Protein AF-0000000087514714 (afdb_homodimer)

Structure (mmCIF, N/CA/C/O backbone):
data_AF-0000000087514714-model_v1
#
loop_
_entity.id
_entity.type
_entity.pdbx_description
1 polymer 'N-acetylneuraminic acid phosphatase'
#
loop_
_atom_site.group_PDB
_atom_site.id
_atom_site.type_symbol
_atom_site.label_atom_id
_atom_site.label_alt_id
_atom_site.label_comp_id
_atom_site.label_asym_id
_atom_site.label_entity_id
_atom_site.label_seq_id
_atom_site.pdbx_PDB_ins_code
_atom_site.Cartn_x
_atom_site.Cartn_y
_atom_site.Cartn_z
_atom_site.occupancy
_atom_site.B_iso_or_equiv
_atom_site.auth_seq_id
_atom_site.auth_comp_id
_atom_site.auth_asym_id
_atom_site.auth_atom_id
_atom_site.pdbx_PDB_model_num
ATOM 1 N N . MET A 1 1 ? -6.688 43.688 12.469 1 32.09 1 MET A N 1
ATOM 2 C CA . MET A 1 1 ? -6.75 42.625 11.461 1 32.09 1 MET A CA 1
ATOM 3 C C . MET A 1 1 ? -7.102 41.312 12.109 1 32.09 1 MET A C 1
ATOM 5 O O . MET A 1 1 ? -6.465 40.906 13.078 1 32.09 1 MET A O 1
ATOM 9 N N . ASN A 1 2 ? -8.281 40.812 12.289 1 39.97 2 ASN A N 1
ATOM 10 C CA . ASN A 1 2 ? -8.906 39.812 13.125 1 39.97 2 ASN A CA 1
ATOM 11 C C . ASN A 1 2 ? -8.133 38.469 13.07 1 39.97 2 ASN A C 1
ATOM 13 O O . ASN A 1 2 ? -8.094 37.812 12.031 1 39.97 2 ASN A O 1
ATOM 17 N N . SER A 1 3 ? -6.918 38.344 13.555 1 48.31 3 SER A N 1
ATOM 18 C CA . SER A 1 3 ? -5.77 37.438 13.461 1 48.31 3 SER A CA 1
ATOM 19 C C . SER A 1 3 ? -6.199 35.969 13.516 1 48.31 3 SER A C 1
ATOM 21 O O . SER A 1 3 ? -6.488 35.438 14.594 1 48.31 3 SER A O 1
ATOM 23 N N . LYS A 1 4 ? -7.121 35.5 12.68 1 64.31 4 LYS A N 1
ATOM 24 C CA . LYS A 1 4 ? -7.766 34.188 12.695 1 64.31 4 LYS A CA 1
ATOM 25 C C . LYS A 1 4 ? -6.734 33.062 12.703 1 64.31 4 LYS A C 1
ATOM 27 O O . LYS A 1 4 ? -5.629 33.25 12.188 1 64.31 4 LYS A O 1
ATOM 32 N N . GLY A 1 5 ? -6.562 32.312 13.695 1 85.88 5 GLY A N 1
ATOM 33 C CA . GLY A 1 5 ? -5.715 31.172 14.039 1 85.88 5 GLY A CA 1
ATOM 34 C C . GLY A 1 5 ? -5.422 30.266 12.859 1 85.88 5 GLY A C 1
ATOM 35 O O . GLY A 1 5 ? -5.887 30.516 11.75 1 85.88 5 GLY A O 1
ATOM 36 N N . ILE A 1 6 ? -4.367 29.547 12.914 1 96 6 ILE A N 1
ATOM 37 C CA . ILE A 1 6 ? -3.99 28.562 11.914 1 96 6 ILE A CA 1
ATOM 38 C C . ILE A 1 6 ? -5.141 27.578 11.711 1 96 6 ILE A C 1
ATOM 40 O O . ILE A 1 6 ? -5.672 27.016 12.672 1 96 6 ILE A O 1
ATOM 44 N N . LYS A 1 7 ? -5.496 27.5 10.414 1 97.62 7 LYS A N 1
ATOM 45 C CA . LYS A 1 7 ? -6.613 26.609 10.102 1 97.62 7 LYS A CA 1
ATOM 46 C C . LYS A 1 7 ? -6.113 25.234 9.648 1 97.62 7 LYS A C 1
ATOM 48 O O . LYS A 1 7 ? -6.789 24.219 9.844 1 97.62 7 LYS A O 1
ATOM 53 N N . ALA A 1 8 ? -4.934 25.219 8.984 1 98.62 8 ALA A N 1
ATOM 54 C CA . ALA A 1 8 ? -4.473 23.969 8.391 1 98.62 8 ALA A CA 1
ATOM 55 C C . ALA A 1 8 ? -2.959 23.828 8.516 1 98.62 8 ALA A C 1
ATOM 57 O O . ALA A 1 8 ? -2.236 24.828 8.516 1 98.62 8 ALA A O 1
ATOM 58 N N . ILE A 1 9 ? -2.525 22.609 8.617 1 98.88 9 ILE A N 1
ATOM 59 C CA . ILE A 1 9 ? -1.107 22.266 8.688 1 98.88 9 ILE A CA 1
ATOM 60 C C . ILE A 1 9 ? -0.751 21.297 7.566 1 98.88 9 ILE A C 1
ATOM 62 O O . ILE A 1 9 ? -1.353 20.219 7.453 1 98.88 9 ILE A O 1
ATOM 66 N N . LEU A 1 10 ? 0.139 21.688 6.68 1 98.94 10 LEU A N 1
ATOM 67 C CA . LEU A 1 10 ? 0.733 20.797 5.684 1 98.94 10 LEU A CA 1
ATOM 68 C C . LEU A 1 10 ? 1.989 20.125 6.23 1 98.94 10 LEU A C 1
ATOM 70 O O . LEU A 1 10 ? 2.898 20.812 6.719 1 98.94 10 LEU A O 1
ATOM 74 N N . LEU A 1 11 ? 2.041 18.812 6.164 1 98.94 11 LEU A N 1
ATOM 75 C CA . LEU A 1 11 ? 3.141 18.062 6.758 1 98.94 11 LEU A CA 1
ATOM 76 C C . LEU A 1 11 ? 3.834 17.188 5.711 1 98.94 11 LEU A C 1
ATOM 78 O O . LEU A 1 11 ? 3.18 16.422 5.004 1 98.94 11 LEU A O 1
ATOM 82 N N . ASP A 1 12 ? 5.176 17.328 5.645 1 98.81 12 ASP A N 1
ATOM 83 C CA . ASP A 1 12 ? 6.012 16.406 4.887 1 98.81 12 ASP A CA 1
ATOM 84 C C . ASP A 1 12 ? 6.027 15.023 5.531 1 98.81 12 ASP A C 1
ATOM 86 O O . ASP A 1 12 ? 5.652 14.875 6.695 1 98.81 12 ASP A O 1
ATOM 90 N N . LEU A 1 13 ? 6.438 14.016 4.73 1 98.75 13 LEU A N 1
ATOM 91 C CA . LEU A 1 13 ? 6.438 12.656 5.254 1 98.75 13 LEU A CA 1
ATOM 92 C C . LEU A 1 13 ? 7.848 12.211 5.625 1 98.75 13 LEU A C 1
ATOM 94 O O . LEU A 1 13 ? 8.18 12.109 6.809 1 98.75 13 LEU A O 1
ATOM 98 N N . ASP A 1 14 ? 8.727 12.062 4.652 1 98.25 14 ASP A N 1
ATOM 99 C CA . ASP A 1 14 ? 10.039 11.438 4.812 1 98.25 14 ASP A CA 1
ATOM 100 C C . ASP A 1 14 ? 10.961 12.32 5.656 1 98.25 14 ASP A C 1
ATOM 102 O O . ASP A 1 14 ? 11.242 13.461 5.297 1 98.25 14 ASP A O 1
ATOM 106 N N . ASN A 1 15 ? 11.375 11.711 6.781 1 97.56 15 ASN A N 1
ATOM 107 C CA . ASN A 1 15 ? 12.312 12.312 7.719 1 97.56 15 ASN A CA 1
ATOM 108 C C . ASN A 1 15 ? 11.688 13.492 8.461 1 97.56 15 ASN A C 1
ATOM 110 O O . ASN A 1 15 ? 12.383 14.219 9.172 1 97.56 15 ASN A O 1
ATOM 114 N N . THR A 1 16 ? 10.367 13.648 8.25 1 98.38 16 THR A N 1
ATOM 115 C CA . THR A 1 16 ? 9.586 14.578 9.062 1 98.38 16 THR A CA 1
ATOM 116 C C . THR A 1 16 ? 8.68 13.812 10.031 1 98.38 16 THR A C 1
ATOM 118 O O . THR A 1 16 ? 8.875 13.883 11.242 1 98.38 16 THR A O 1
ATOM 121 N N . LEU A 1 17 ? 7.824 12.977 9.523 1 98.56 17 LEU A N 1
ATOM 122 C CA . LEU A 1 17 ? 6.918 12.203 10.359 1 98.56 17 LEU A CA 1
ATOM 123 C C . LEU A 1 17 ? 7.477 10.805 10.609 1 98.56 17 LEU A C 1
ATOM 125 O O . LEU A 1 17 ? 7.094 10.141 11.578 1 98.56 17 LEU A O 1
ATOM 129 N N . ILE A 1 18 ? 8.344 10.344 9.664 1 98.5 18 ILE A N 1
ATOM 130 C CA . ILE A 1 18 ? 8.906 9 9.766 1 98.5 18 ILE A CA 1
ATOM 131 C C . ILE A 1 18 ? 10.406 9.047 9.516 1 98.5 18 ILE A C 1
ATOM 133 O O . ILE A 1 18 ? 10.898 9.953 8.828 1 98.5 18 ILE A O 1
ATOM 137 N N . ASP A 1 19 ? 11.172 8.062 10.055 1 97.56 19 ASP A N 1
ATOM 138 C CA . ASP A 1 19 ? 12.617 7.977 9.883 1 97.56 19 ASP A CA 1
ATOM 139 C C . ASP A 1 19 ? 12.977 7.188 8.625 1 97.56 19 ASP A C 1
ATOM 141 O O . ASP A 1 19 ? 13.438 6.047 8.711 1 97.56 19 ASP A O 1
ATOM 145 N N . THR A 1 20 ? 12.867 7.828 7.504 1 97.69 20 THR A N 1
ATOM 146 C CA . THR A 1 20 ? 13.102 7.184 6.219 1 97.69 20 THR A CA 1
ATOM 147 C C . THR A 1 20 ? 14.578 6.84 6.047 1 97.69 20 THR A C 1
ATOM 149 O O . THR A 1 20 ? 14.914 5.754 5.57 1 97.69 20 THR A O 1
ATOM 152 N N . ALA A 1 21 ? 15.445 7.73 6.418 1 96.25 21 ALA A N 1
ATOM 153 C CA . ALA A 1 21 ? 16.875 7.496 6.309 1 96.25 21 ALA A CA 1
ATOM 154 C C . ALA A 1 21 ? 17.312 6.293 7.148 1 96.25 21 ALA A C 1
ATOM 156 O O . ALA A 1 21 ? 18.094 5.461 6.691 1 96.25 21 ALA A O 1
ATOM 157 N N . GLY A 1 22 ? 16.844 6.23 8.391 1 97.62 22 GLY A N 1
ATOM 158 C CA . GLY A 1 22 ? 17.156 5.09 9.234 1 97.62 22 GLY A CA 1
ATOM 159 C C . GLY A 1 22 ? 16.688 3.77 8.648 1 97.62 22 GLY A C 1
ATOM 160 O O . GLY A 1 22 ? 17.422 2.783 8.664 1 97.62 22 GLY A O 1
ATOM 161 N N . ALA A 1 23 ? 15.492 3.689 8.133 1 98.25 23 ALA A N 1
ATOM 162 C CA . ALA A 1 23 ? 14.961 2.488 7.492 1 98.25 23 ALA A CA 1
ATOM 163 C C . ALA A 1 23 ? 15.82 2.082 6.297 1 98.25 23 ALA A C 1
ATOM 165 O O . ALA A 1 23 ? 16.094 0.897 6.09 1 98.25 23 ALA A O 1
ATOM 166 N N . GLY A 1 24 ? 16.25 3.074 5.496 1 97.81 24 GLY A N 1
ATOM 167 C CA . GLY A 1 24 ? 17.156 2.809 4.379 1 97.81 24 GLY A CA 1
ATOM 168 C C . GLY A 1 24 ? 18.453 2.17 4.805 1 97.81 24 GLY A C 1
ATOM 169 O O . GLY A 1 24 ? 18.953 1.245 4.148 1 97.81 24 GLY A O 1
ATOM 170 N N . GLY A 1 25 ? 19.016 2.645 5.902 1 97.81 25 GLY A N 1
ATOM 171 C CA . GLY A 1 25 ? 20.25 2.074 6.426 1 97.81 25 GLY A CA 1
ATOM 172 C C . GLY A 1 25 ? 20.109 0.617 6.82 1 97.81 25 GLY A C 1
ATOM 173 O O . GLY A 1 25 ? 20.953 -0.214 6.461 1 97.81 25 GLY A O 1
ATOM 174 N N . VAL A 1 26 ? 19.062 0.304 7.504 1 98.5 26 VAL A N 1
ATOM 175 C CA . VAL A 1 26 ? 18.812 -1.065 7.938 1 98.5 26 VAL A CA 1
ATOM 176 C C . VAL A 1 26 ? 18.641 -1.969 6.719 1 98.5 26 VAL A C 1
ATOM 178 O O . VAL A 1 26 ? 19.156 -3.082 6.68 1 98.5 26 VAL A O 1
ATOM 181 N N . ALA A 1 27 ? 17.891 -1.532 5.73 1 98.62 27 ALA A N 1
ATOM 182 C CA . ALA A 1 27 ? 17.641 -2.309 4.52 1 98.62 27 ALA A CA 1
ATOM 183 C C . ALA A 1 27 ? 18.938 -2.609 3.781 1 98.62 27 ALA A C 1
ATOM 185 O O . ALA A 1 27 ? 19.172 -3.74 3.34 1 98.62 27 ALA A O 1
ATOM 186 N N . ILE A 1 28 ? 19.797 -1.638 3.641 1 98.62 28 ILE A N 1
ATOM 187 C CA . ILE A 1 28 ? 21.062 -1.815 2.955 1 98.62 28 ILE A CA 1
ATOM 188 C C . ILE A 1 28 ? 21.922 -2.838 3.705 1 98.62 28 ILE A C 1
ATOM 190 O O . ILE A 1 28 ? 22.594 -3.664 3.088 1 98.62 28 ILE A O 1
ATOM 194 N N . GLN A 1 29 ? 21.906 -2.787 5.004 1 98.19 29 GLN A N 1
ATOM 195 C CA . GLN A 1 29 ? 22.656 -3.756 5.801 1 98.19 29 GLN A CA 1
ATOM 196 C C . GLN A 1 29 ? 22.172 -5.18 5.523 1 98.19 29 GLN A C 1
ATOM 198 O O . GLN A 1 29 ? 23 -6.094 5.379 1 98.19 29 GLN A O 1
ATOM 203 N N . LYS A 1 30 ? 20.859 -5.402 5.422 1 98.06 30 LYS A N 1
ATOM 204 C CA . LYS A 1 30 ? 20.328 -6.73 5.137 1 98.06 30 LYS A CA 1
ATOM 205 C C . LYS A 1 30 ? 20.734 -7.203 3.742 1 98.06 30 LYS A C 1
ATOM 207 O O . LYS A 1 30 ? 21.094 -8.367 3.553 1 98.06 30 LYS A O 1
ATOM 212 N N . VAL A 1 31 ? 20.703 -6.328 2.781 1 98.06 31 VAL A N 1
ATOM 213 C CA . VAL A 1 31 ? 21.094 -6.684 1.419 1 98.06 31 VAL A CA 1
ATOM 214 C C . VAL A 1 31 ? 22.578 -7.016 1.372 1 98.06 31 VAL A C 1
ATOM 216 O O . VAL A 1 31 ? 23 -7.93 0.658 1 98.06 31 VAL A O 1
ATOM 219 N N . THR A 1 32 ? 23.375 -6.219 2.109 1 97.81 32 THR A N 1
ATOM 220 C CA . THR A 1 32 ? 24.797 -6.488 2.191 1 97.81 32 THR A CA 1
ATOM 221 C C . THR A 1 32 ? 25.062 -7.922 2.648 1 97.81 32 THR A C 1
ATOM 223 O O . THR A 1 32 ? 25.906 -8.617 2.086 1 97.81 32 THR A O 1
ATOM 226 N N . GLU A 1 33 ? 24.344 -8.398 3.615 1 97.38 33 GLU A N 1
ATOM 227 C CA . GLU A 1 33 ? 24.5 -9.766 4.117 1 97.38 33 GLU A CA 1
ATOM 228 C C . GLU A 1 33 ? 24.109 -10.789 3.057 1 97.38 33 GLU A C 1
ATOM 230 O O . GLU A 1 33 ? 24.781 -11.812 2.896 1 97.38 33 GLU A O 1
ATOM 235 N N . LEU A 1 34 ? 23.031 -10.539 2.357 1 95.44 34 LEU A N 1
ATOM 236 C CA . LEU A 1 34 ? 22.609 -11.414 1.267 1 95.44 34 LEU A CA 1
ATOM 237 C C . LEU A 1 34 ? 23.688 -11.508 0.201 1 95.44 34 LEU A C 1
ATOM 239 O O . LEU A 1 34 ? 24.016 -12.609 -0.26 1 95.44 34 LEU A O 1
ATOM 243 N N . LEU A 1 35 ? 24.281 -10.391 -0.173 1 95.62 35 LEU A N 1
ATOM 244 C CA . LEU A 1 35 ? 25.312 -10.344 -1.2 1 95.62 35 LEU A CA 1
ATOM 245 C C . LEU A 1 35 ? 26.562 -11.078 -0.74 1 95.62 35 LEU A C 1
ATOM 247 O O . LEU A 1 35 ? 27.203 -11.766 -1.53 1 95.62 35 LEU A O 1
ATOM 251 N N . LYS A 1 36 ? 26.922 -10.953 0.524 1 95.19 36 LYS A N 1
ATOM 252 C CA . LYS A 1 36 ? 28.078 -11.656 1.073 1 95.19 36 LYS A CA 1
ATOM 253 C C . LYS A 1 36 ? 27.906 -13.172 0.958 1 95.19 36 LYS A C 1
ATOM 255 O O . LYS A 1 36 ? 28.859 -13.875 0.586 1 95.19 36 LYS A O 1
ATOM 260 N N . THR A 1 37 ? 26.75 -13.594 1.228 1 92.62 37 THR A N 1
ATOM 261 C CA . THR A 1 37 ? 26.469 -15.023 1.201 1 92.62 37 THR A CA 1
ATOM 262 C C . THR A 1 37 ? 26.469 -15.547 -0.231 1 92.62 37 THR A C 1
ATOM 264 O O . THR A 1 37 ? 26.859 -16.688 -0.479 1 92.62 37 THR A O 1
ATOM 267 N N . THR A 1 38 ? 26.094 -14.727 -1.197 1 89.75 38 THR A N 1
ATOM 268 C CA . THR A 1 38 ? 25.891 -15.172 -2.57 1 89.75 38 THR A CA 1
ATOM 269 C C . THR A 1 38 ? 27.156 -14.977 -3.4 1 89.75 38 THR A C 1
ATOM 271 O O . THR A 1 38 ? 27.5 -15.82 -4.223 1 89.75 38 THR A O 1
ATOM 274 N N . LEU A 1 39 ? 27.875 -13.875 -3.17 1 89 39 LEU A N 1
ATOM 275 C CA . LEU A 1 39 ? 28.984 -13.5 -4.051 1 89 39 LEU A CA 1
ATOM 276 C C . LEU A 1 39 ? 30.312 -13.539 -3.303 1 89 39 LEU A C 1
ATOM 278 O O . LEU A 1 39 ? 31.375 -13.445 -3.918 1 89 39 LEU A O 1
ATOM 282 N N . GLY A 1 40 ? 30.281 -13.695 -2.043 1 86.31 40 GLY A N 1
ATOM 283 C CA . GLY A 1 40 ? 31.484 -13.547 -1.243 1 86.31 40 GLY A CA 1
ATOM 284 C C . GLY A 1 40 ? 31.641 -12.156 -0.653 1 86.31 40 GLY A C 1
ATOM 285 O O . GLY A 1 40 ? 30.875 -11.25 -0.989 1 86.31 40 GLY A O 1
ATOM 286 N N . HIS A 1 41 ? 32.594 -11.984 0.202 1 82.62 41 HIS A N 1
ATOM 287 C CA . HIS A 1 41 ? 32.719 -10.797 1.046 1 82.62 41 HIS A CA 1
ATOM 288 C C . HIS A 1 41 ? 33.281 -9.625 0.262 1 82.62 41 HIS A C 1
ATOM 290 O O . HIS A 1 41 ? 33.031 -8.461 0.605 1 82.62 41 HIS A O 1
ATOM 296 N N . GLU A 1 42 ? 33.844 -10.023 -0.768 1 84.12 42 GLU A N 1
ATOM 297 C CA . GLU A 1 42 ? 34.5 -8.945 -1.494 1 84.12 42 GLU A CA 1
ATOM 298 C C . GLU A 1 42 ? 33.5 -8.141 -2.322 1 84.12 42 GLU A C 1
ATOM 300 O O . GLU A 1 42 ? 32.469 -8.68 -2.771 1 84.12 42 GLU A O 1
ATOM 305 N N . HIS A 1 43 ? 33.469 -6.816 -2.404 1 85.88 43 HIS A N 1
ATOM 306 C CA . HIS A 1 43 ? 32.875 -5.914 -3.371 1 85.88 43 HIS A CA 1
ATOM 307 C C . HIS A 1 43 ? 31.438 -5.555 -2.963 1 85.88 43 HIS A C 1
ATOM 309 O O . HIS A 1 43 ? 30.766 -4.789 -3.656 1 85.88 43 HIS A O 1
ATOM 315 N N . THR A 1 44 ? 30.922 -6.09 -1.827 1 93.56 44 THR A N 1
ATOM 316 C CA . THR A 1 44 ? 29.516 -5.891 -1.453 1 93.56 44 THR A CA 1
ATOM 317 C C . THR A 1 44 ? 29.25 -4.422 -1.141 1 93.56 44 THR A C 1
ATOM 319 O O . THR A 1 44 ? 28.203 -3.881 -1.522 1 93.56 44 THR A O 1
ATOM 322 N N . ILE A 1 45 ? 30.203 -3.736 -0.507 1 94.25 45 ILE A N 1
ATOM 323 C CA . ILE A 1 45 ? 30.062 -2.328 -0.163 1 94.25 45 ILE A CA 1
ATOM 324 C C . ILE A 1 45 ? 29.984 -1.49 -1.438 1 94.25 45 ILE A C 1
ATOM 326 O O . ILE A 1 45 ? 29.156 -0.587 -1.548 1 94.25 45 ILE A O 1
ATOM 330 N N . ASP A 1 46 ? 30.797 -1.871 -2.361 1 95.81 46 ASP A N 1
ATOM 331 C CA . ASP A 1 46 ? 30.828 -1.147 -3.629 1 95.81 46 ASP A CA 1
ATOM 332 C C . ASP A 1 46 ? 29.5 -1.291 -4.371 1 95.81 46 ASP A C 1
ATOM 334 O O . ASP A 1 46 ? 29 -0.325 -4.953 1 95.81 46 ASP A O 1
ATOM 338 N N . ILE A 1 47 ? 28.984 -2.457 -4.398 1 96.5 47 ILE A N 1
ATOM 339 C CA . ILE A 1 47 ? 27.703 -2.709 -5.07 1 96.5 47 ILE A CA 1
ATOM 340 C C . ILE A 1 47 ? 26.609 -1.86 -4.43 1 96.5 47 ILE A C 1
ATOM 342 O O . ILE A 1 47 ? 25.859 -1.182 -5.133 1 96.5 47 ILE A O 1
ATOM 346 N N . CYS A 1 48 ? 26.531 -1.827 -3.096 1 98 48 CYS A N 1
ATOM 347 C CA . CYS A 1 48 ? 25.516 -1.078 -2.381 1 98 48 CYS A CA 1
ATOM 348 C C . CYS A 1 48 ? 25.672 0.421 -2.602 1 98 48 CYS A C 1
ATOM 350 O O . CYS A 1 48 ? 24.688 1.142 -2.768 1 98 48 CYS A O 1
ATOM 352 N N . ASP A 1 49 ? 26.922 0.901 -2.621 1 97.38 49 ASP A N 1
ATOM 353 C CA . ASP A 1 49 ? 27.188 2.318 -2.854 1 97.38 49 ASP A CA 1
ATOM 354 C C . ASP A 1 49 ? 26.734 2.74 -4.246 1 97.38 49 ASP A C 1
ATOM 356 O O . ASP A 1 49 ? 26.188 3.836 -4.426 1 97.38 49 ASP A O 1
ATOM 360 N N . ARG A 1 50 ? 26.953 1.9 -5.195 1 97.38 50 ARG A N 1
ATOM 361 C CA . ARG A 1 50 ? 26.531 2.201 -6.559 1 97.38 50 ARG A CA 1
ATOM 362 C C . ARG A 1 50 ? 25.016 2.234 -6.672 1 97.38 50 ARG A C 1
ATOM 364 O O . ARG A 1 50 ? 24.453 3.094 -7.355 1 97.38 50 ARG A O 1
ATOM 371 N N . PHE A 1 51 ? 24.375 1.304 -6 1 98.5 51 PHE A N 1
ATOM 372 C CA . PHE A 1 51 ? 22.922 1.329 -5.984 1 98.5 51 PHE A CA 1
ATOM 373 C C . PHE A 1 51 ? 22.406 2.641 -5.398 1 98.5 51 PHE A C 1
ATOM 375 O O . PHE A 1 51 ? 21.516 3.275 -5.969 1 98.5 51 PHE A O 1
ATOM 382 N N . LYS A 1 52 ? 22.922 3.072 -4.234 1 98 52 LYS A N 1
ATOM 383 C CA . LYS A 1 52 ? 22.5 4.316 -3.59 1 98 52 LYS A CA 1
ATOM 384 C C . LYS A 1 52 ? 22.688 5.508 -4.523 1 98 52 LYS A C 1
ATOM 386 O O . LYS A 1 52 ? 21.844 6.402 -4.566 1 98 52 LYS A O 1
ATOM 391 N N . HIS A 1 53 ? 23.781 5.473 -5.215 1 97.56 53 HIS A N 1
ATOM 392 C CA . HIS A 1 53 ? 24.078 6.551 -6.156 1 97.56 53 HIS A CA 1
ATOM 393 C C . HIS A 1 53 ? 23.031 6.602 -7.27 1 97.56 53 HIS A C 1
ATOM 395 O O . HIS A 1 53 ? 22.547 7.68 -7.633 1 97.56 53 HIS A O 1
ATOM 401 N N . LYS A 1 54 ? 22.703 5.473 -7.801 1 97.94 54 LYS A N 1
ATOM 402 C CA . LYS A 1 54 ? 21.703 5.395 -8.867 1 97.94 54 LYS A CA 1
ATOM 403 C C . LYS A 1 54 ? 20.328 5.805 -8.367 1 97.94 54 LYS A C 1
ATOM 405 O O . LYS A 1 54 ? 19.562 6.469 -9.078 1 97.94 54 LYS A O 1
ATOM 410 N N . LEU A 1 55 ? 20.031 5.418 -7.121 1 97.69 55 LEU A N 1
ATOM 411 C CA . LEU A 1 55 ? 18.766 5.793 -6.504 1 97.69 55 LEU A CA 1
ATOM 412 C C . LEU A 1 55 ? 18.672 7.305 -6.34 1 97.69 55 LEU A C 1
ATOM 414 O O . LEU A 1 55 ? 17.625 7.898 -6.621 1 97.69 55 LEU A O 1
ATOM 418 N N . LEU A 1 56 ? 19.703 7.926 -5.926 1 95.25 56 LEU A N 1
ATOM 419 C CA . LEU A 1 56 ? 19.75 9.367 -5.695 1 95.25 56 LEU A CA 1
ATOM 420 C C . LEU A 1 56 ? 19.547 10.133 -7 1 95.25 56 LEU A C 1
ATOM 422 O O . LEU A 1 56 ? 18.938 11.211 -7.004 1 95.25 56 LEU A O 1
ATOM 426 N N . HIS A 1 57 ? 19.984 9.57 -8.133 1 95.88 57 HIS A N 1
ATOM 427 C CA . HIS A 1 57 ? 19.922 10.266 -9.414 1 95.88 57 HIS A CA 1
ATOM 428 C C . HIS A 1 57 ? 18.844 9.664 -10.312 1 95.88 57 HIS A C 1
ATOM 430 O O . HIS A 1 57 ? 18.859 9.875 -11.531 1 95.88 57 HIS A O 1
ATOM 436 N N . GLU A 1 58 ? 18.031 8.977 -9.688 1 96.31 58 GLU A N 1
ATOM 437 C CA . GLU A 1 58 ? 16.984 8.258 -10.414 1 96.31 58 GLU A CA 1
ATOM 438 C C . GLU A 1 58 ? 16.062 9.227 -11.133 1 96.31 58 GLU A C 1
ATOM 440 O O . GLU A 1 58 ? 15.664 10.258 -10.57 1 96.31 58 GLU A O 1
ATOM 445 N N . THR A 1 59 ? 15.727 8.93 -12.438 1 91.25 59 THR A N 1
ATOM 446 C CA . THR A 1 59 ? 14.656 9.562 -13.203 1 91.25 59 THR A CA 1
ATOM 447 C C . THR A 1 59 ? 13.617 8.531 -13.633 1 91.25 59 THR A C 1
ATOM 449 O O . THR A 1 59 ? 13.969 7.449 -14.102 1 91.25 59 THR A O 1
ATOM 452 N N . PHE A 1 60 ? 12.406 8.844 -13.406 1 93.69 60 PHE A N 1
ATOM 453 C CA . PHE A 1 60 ? 11.336 7.898 -13.711 1 93.69 60 PHE A CA 1
ATOM 454 C C . PHE A 1 60 ? 10.234 8.578 -14.508 1 93.69 60 PHE A C 1
ATOM 456 O O . PHE A 1 60 ? 9.758 9.656 -14.133 1 93.69 60 PHE A O 1
ATOM 463 N N . ASP A 1 61 ? 9.922 7.926 -15.633 1 90.12 61 ASP A N 1
ATOM 464 C CA . ASP A 1 61 ? 8.781 8.32 -16.453 1 90.12 61 ASP A CA 1
ATOM 465 C C . ASP A 1 61 ? 7.68 7.262 -16.422 1 90.12 61 ASP A C 1
ATOM 467 O O . ASP A 1 61 ? 7.809 6.195 -17.016 1 90.12 61 ASP A O 1
ATOM 471 N N . PRO A 1 62 ? 6.602 7.617 -15.797 1 86.31 62 PRO A N 1
ATOM 472 C CA . PRO A 1 62 ? 5.523 6.637 -15.672 1 86.31 62 PRO A CA 1
ATOM 473 C C . PRO A 1 62 ? 4.961 6.211 -17.031 1 86.31 62 PRO A C 1
ATOM 475 O O . PRO A 1 62 ? 4.355 5.141 -17.141 1 86.31 62 PRO A O 1
ATOM 478 N N . ALA A 1 63 ? 5.156 6.961 -18.047 1 84.56 63 ALA A N 1
ATOM 479 C CA . ALA A 1 63 ? 4.652 6.656 -19.375 1 84.56 63 ALA A CA 1
ATOM 480 C C . ALA A 1 63 ? 5.652 5.809 -20.156 1 84.56 63 ALA A C 1
ATOM 482 O O . ALA A 1 63 ? 5.371 5.387 -21.281 1 84.56 63 ALA A O 1
ATOM 483 N N . GLY A 1 64 ? 6.762 5.52 -19.562 1 86.19 64 GLY A N 1
ATOM 484 C CA . GLY A 1 64 ? 7.844 4.848 -20.266 1 86.19 64 GLY A CA 1
ATOM 485 C C . GLY A 1 64 ? 7.668 3.344 -20.344 1 86.19 64 GLY A C 1
ATOM 486 O O . GLY A 1 64 ? 8.547 2.631 -20.828 1 86.19 64 GLY A O 1
ATOM 487 N N . GLY A 1 65 ? 6.594 2.768 -19.812 1 83.62 65 GLY A N 1
ATOM 488 C CA . GLY A 1 65 ? 6.266 1.359 -19.969 1 83.62 65 GLY A CA 1
ATOM 489 C C . GLY A 1 65 ? 6.863 0.482 -18.875 1 83.62 65 GLY A C 1
ATOM 490 O O . GLY A 1 65 ? 6.594 -0.719 -18.828 1 83.62 65 GLY A O 1
ATOM 491 N N . ARG A 1 66 ? 7.754 1.005 -18.078 1 87.56 66 ARG A N 1
ATOM 492 C CA . ARG A 1 66 ? 8.328 0.26 -16.969 1 87.56 66 ARG A CA 1
ATOM 493 C C . ARG A 1 66 ? 7.777 0.752 -15.633 1 87.56 66 ARG A C 1
ATOM 495 O O . ARG A 1 66 ? 7.488 1.94 -15.477 1 87.56 66 ARG A O 1
ATOM 502 N N . THR A 1 67 ? 7.66 -0.175 -14.664 1 88.62 67 THR A N 1
ATOM 503 C CA . THR A 1 67 ? 7.27 0.203 -13.312 1 88.62 67 THR A CA 1
ATOM 504 C C . THR A 1 67 ? 8.484 0.668 -12.516 1 88.62 67 THR A C 1
ATOM 506 O O . THR A 1 67 ? 9.625 0.389 -12.883 1 88.62 67 THR A O 1
ATOM 509 N N . ILE A 1 68 ? 8.258 1.365 -11.477 1 94.94 68 ILE A N 1
ATOM 510 C CA . ILE A 1 68 ? 9.336 1.834 -10.617 1 94.94 68 ILE A CA 1
ATOM 511 C C . ILE A 1 68 ? 10.078 0.639 -10.023 1 94.94 68 ILE A C 1
ATOM 513 O O . ILE A 1 68 ? 11.297 0.69 -9.82 1 94.94 68 ILE A O 1
ATOM 517 N N . ASP A 1 69 ? 9.375 -0.448 -9.758 1 93.94 69 ASP A N 1
ATOM 518 C CA . ASP A 1 69 ? 10.023 -1.667 -9.297 1 93.94 69 ASP A CA 1
ATOM 519 C C . ASP A 1 69 ? 11.047 -2.166 -10.312 1 93.94 69 ASP A C 1
ATOM 521 O O . ASP A 1 69 ? 12.172 -2.506 -9.961 1 93.94 69 ASP A O 1
ATOM 525 N N . GLU A 1 70 ? 10.617 -2.191 -11.531 1 92.56 70 GLU A N 1
ATOM 526 C CA . GLU A 1 70 ? 11.508 -2.652 -12.594 1 92.56 70 GLU A CA 1
ATOM 527 C C . GLU A 1 70 ? 12.727 -1.741 -12.734 1 92.56 70 GLU A C 1
ATOM 529 O O . GLU A 1 70 ? 13.844 -2.217 -12.953 1 92.56 70 GLU A O 1
ATOM 534 N N . VAL A 1 71 ? 12.469 -0.46 -12.625 1 96.62 71 VAL A N 1
ATOM 535 C CA . VAL A 1 71 ? 13.555 0.514 -12.711 1 96.62 71 VAL A CA 1
ATOM 536 C C . VAL A 1 71 ? 14.555 0.267 -11.586 1 96.62 71 VAL A C 1
ATOM 538 O O . VAL A 1 71 ? 15.766 0.224 -11.82 1 96.62 71 VAL A O 1
ATOM 541 N N . ARG A 1 72 ? 14.102 -0.005 -10.445 1 97.56 72 ARG A N 1
ATOM 542 C CA . ARG A 1 72 ? 14.992 -0.12 -9.297 1 97.56 72 ARG A CA 1
ATOM 543 C C . ARG A 1 72 ? 15.633 -1.501 -9.234 1 97.56 72 ARG A C 1
ATOM 545 O O . ARG A 1 72 ? 16.75 -1.648 -8.734 1 97.56 72 ARG A O 1
ATOM 552 N N . ILE A 1 73 ? 14.977 -2.52 -9.734 1 95.94 73 ILE A N 1
ATOM 553 C CA . ILE A 1 73 ? 15.641 -3.801 -9.961 1 95.94 73 ILE A CA 1
ATOM 554 C C . ILE A 1 73 ? 16.828 -3.613 -10.914 1 95.94 73 ILE A C 1
ATOM 556 O O . ILE A 1 73 ? 17.906 -4.152 -10.68 1 95.94 73 ILE A O 1
ATOM 560 N N . SER A 1 74 ? 16.625 -2.828 -11.922 1 96.5 74 SER A N 1
ATOM 561 C CA . SER A 1 74 ? 17.688 -2.553 -12.875 1 96.5 74 SER A CA 1
ATOM 562 C C . SER A 1 74 ? 18.844 -1.822 -12.211 1 96.5 74 SER A C 1
ATOM 564 O O . SER A 1 74 ? 20.016 -2.029 -12.57 1 96.5 74 SER A O 1
ATOM 566 N N . HIS A 1 75 ? 18.531 -0.892 -11.273 1 98.06 75 HIS A N 1
ATOM 567 C CA . HIS A 1 75 ? 19.594 -0.239 -10.516 1 98.06 75 HIS A CA 1
ATOM 568 C C . HIS A 1 75 ? 20.484 -1.263 -9.828 1 98.06 75 HIS A C 1
ATOM 570 O O . HIS A 1 75 ? 21.719 -1.139 -9.852 1 98.06 75 HIS A O 1
ATOM 576 N N . TRP A 1 76 ? 19.906 -2.297 -9.242 1 97.19 76 TRP A N 1
ATOM 577 C CA . TRP A 1 76 ? 20.672 -3.354 -8.586 1 97.19 76 TRP A CA 1
ATOM 578 C C . TRP A 1 76 ? 21.438 -4.18 -9.609 1 97.19 76 TRP A C 1
ATOM 580 O O . TRP A 1 76 ? 22.625 -4.484 -9.406 1 97.19 76 TRP A O 1
ATOM 590 N N . GLU A 1 77 ? 20.766 -4.551 -10.664 1 96.19 77 GLU A N 1
ATOM 591 C CA . GLU A 1 77 ? 21.406 -5.34 -11.719 1 96.19 77 GLU A CA 1
ATOM 592 C C . GLU A 1 77 ? 22.656 -4.648 -12.25 1 96.19 77 GLU A C 1
ATOM 594 O O . GLU A 1 77 ? 23.719 -5.266 -12.352 1 96.19 77 GLU A O 1
ATOM 599 N N . GLU A 1 78 ? 22.531 -3.412 -12.602 1 96.31 78 GLU A N 1
ATOM 600 C CA . GLU A 1 78 ? 23.641 -2.639 -13.141 1 96.31 78 GLU A CA 1
ATOM 601 C C . GLU A 1 78 ? 24.766 -2.498 -12.109 1 96.31 78 GLU A C 1
ATOM 603 O O . GLU A 1 78 ? 25.953 -2.584 -12.453 1 96.31 78 GLU A O 1
ATOM 608 N N . SER A 1 79 ? 24.406 -2.27 -10.883 1 96.75 79 SER A N 1
ATOM 609 C CA . SER A 1 79 ? 25.406 -2.135 -9.82 1 96.75 79 SER A CA 1
ATOM 610 C C . SER A 1 79 ? 26.203 -3.416 -9.648 1 96.75 79 SER A C 1
ATOM 612 O O . SER A 1 79 ? 27.438 -3.369 -9.516 1 96.75 79 SER A O 1
ATOM 614 N N . ILE A 1 80 ? 25.578 -4.574 -9.711 1 95.38 80 ILE A N 1
ATOM 615 C CA . ILE A 1 80 ? 26.234 -5.875 -9.578 1 95.38 80 ILE A CA 1
ATOM 616 C C . ILE A 1 80 ? 27.141 -6.117 -10.789 1 95.38 80 ILE A C 1
ATOM 618 O O . ILE A 1 80 ? 28.297 -6.488 -10.633 1 95.38 80 ILE A O 1
ATOM 622 N N . GLN A 1 81 ? 26.625 -5.844 -11.938 1 93.81 81 GLN A N 1
ATOM 623 C CA . GLN A 1 81 ? 27.375 -6.082 -13.172 1 93.81 81 GLN A CA 1
ATOM 624 C C . GLN A 1 81 ? 28.625 -5.215 -13.227 1 93.81 81 GLN A C 1
ATOM 626 O O . GLN A 1 81 ? 29.688 -5.68 -13.641 1 93.81 81 GLN A O 1
ATOM 631 N N . GLU A 1 82 ? 28.484 -3.986 -12.883 1 94.25 82 GLU A N 1
ATOM 632 C CA . GLU A 1 82 ? 29.609 -3.045 -12.938 1 94.25 82 GLU A CA 1
ATOM 633 C C . GLU A 1 82 ? 30.734 -3.473 -12.008 1 94.25 82 GLU A C 1
ATOM 635 O O . GLU A 1 82 ? 31.906 -3.246 -12.305 1 94.25 82 GLU A O 1
ATOM 640 N N . VAL A 1 83 ? 30.406 -4.066 -10.883 1 93.06 83 VAL A N 1
ATOM 641 C CA . VAL A 1 83 ? 31.422 -4.438 -9.898 1 93.06 83 VAL A CA 1
ATOM 642 C C . VAL A 1 83 ? 31.984 -5.816 -10.234 1 93.06 83 VAL A C 1
ATOM 644 O O . VAL A 1 83 ? 33.188 -6.047 -10.109 1 93.06 83 VAL A O 1
ATOM 647 N N . MET A 1 84 ? 31.141 -6.738 -10.75 1 88.75 84 MET A N 1
ATOM 648 C CA . MET A 1 84 ? 31.562 -8.117 -10.984 1 88.75 84 MET A CA 1
ATOM 649 C C . MET A 1 84 ? 32.156 -8.289 -12.375 1 88.75 84 MET A C 1
ATOM 651 O O . MET A 1 84 ? 32.656 -9.359 -12.719 1 88.75 84 MET A O 1
ATOM 655 N N . GLY A 1 85 ? 32.344 -7.387 -13.148 1 80.06 85 GLY A N 1
ATOM 656 C CA . GLY A 1 85 ? 33.062 -7.426 -14.422 1 80.06 85 GLY A CA 1
ATOM 657 C C . GLY A 1 85 ? 32.188 -7.969 -15.555 1 80.06 85 GLY A C 1
ATOM 658 O O . GLY A 1 85 ? 32.719 -8.609 -16.469 1 80.06 85 GLY A O 1
ATOM 659 N N . GLY A 1 86 ? 30.953 -7.711 -15.547 1 68 86 GLY A N 1
ATOM 660 C CA . GLY A 1 86 ? 30.078 -7.984 -16.688 1 68 86 GLY A CA 1
ATOM 661 C C . GLY A 1 86 ? 29.625 -9.43 -16.75 1 68 86 GLY A C 1
ATOM 662 O O . GLY A 1 86 ? 28.812 -9.789 -17.609 1 68 86 GLY A O 1
ATOM 663 N N . SER A 1 87 ? 30.203 -10.305 -15.984 1 62.72 87 SER A N 1
ATOM 664 C CA . SER A 1 87 ? 29.688 -11.672 -16.062 1 62.72 87 SER A CA 1
ATOM 665 C C . SER A 1 87 ? 28.297 -11.781 -15.445 1 62.72 87 SER A C 1
ATOM 667 O O . SER A 1 87 ? 28.062 -11.266 -14.352 1 62.72 87 SER A O 1
ATOM 669 N N . PRO A 1 88 ? 27.406 -12.195 -16.359 1 59.28 88 PRO A N 1
ATOM 670 C CA . PRO A 1 88 ? 26.078 -12.375 -15.766 1 59.28 88 PRO A CA 1
ATOM 671 C C . PRO A 1 88 ? 26.109 -13.211 -14.484 1 59.28 88 PRO A C 1
ATOM 673 O O . PRO A 1 88 ? 26.922 -14.117 -14.352 1 59.28 88 PRO A O 1
ATOM 676 N N . SER A 1 89 ? 25.594 -12.656 -13.477 1 61.5 89 SER A N 1
ATOM 677 C CA . SER A 1 89 ? 25.469 -13.445 -12.25 1 61.5 89 SER A CA 1
ATOM 678 C C . SER A 1 89 ? 24.875 -14.82 -12.539 1 61.5 89 SER A C 1
ATOM 680 O O . SER A 1 89 ? 24.047 -14.969 -13.438 1 61.5 89 SER A O 1
ATOM 682 N N . SER A 1 90 ? 25.531 -15.891 -11.992 1 67.94 90 SER A N 1
ATOM 683 C CA . SER A 1 90 ? 25.016 -17.25 -12.062 1 67.94 90 SER A CA 1
ATOM 684 C C . SER A 1 90 ? 23.594 -17.328 -11.516 1 67.94 90 SER A C 1
ATOM 686 O O . SER A 1 90 ? 22.859 -18.281 -11.805 1 67.94 90 SER A O 1
ATOM 688 N N . ASN A 1 91 ? 23.266 -16.234 -10.836 1 77.19 91 ASN A N 1
ATOM 689 C CA . ASN A 1 91 ? 21.922 -16.188 -10.273 1 77.19 91 ASN A CA 1
ATOM 690 C C . ASN A 1 91 ? 21.078 -15.109 -10.961 1 77.19 91 ASN A C 1
ATOM 692 O O . ASN A 1 91 ? 21.172 -13.93 -10.625 1 77.19 91 ASN A O 1
ATOM 696 N N . PRO A 1 92 ? 20.25 -15.516 -11.883 1 78.88 92 PRO A N 1
ATOM 697 C CA . PRO A 1 92 ? 19.5 -14.547 -12.695 1 78.88 92 PRO A CA 1
ATOM 698 C C . PRO A 1 92 ? 18.484 -13.758 -11.875 1 78.88 92 PRO A C 1
ATOM 700 O O . PRO A 1 92 ? 17.984 -12.727 -12.336 1 78.88 92 PRO A O 1
ATOM 703 N N . THR A 1 93 ? 18.25 -14.141 -10.609 1 86.38 93 THR A N 1
ATOM 704 C CA . THR A 1 93 ? 17.219 -13.477 -9.82 1 86.38 93 THR A CA 1
ATOM 705 C C . THR A 1 93 ? 17.844 -12.648 -8.695 1 86.38 93 THR A C 1
ATOM 707 O O . THR A 1 93 ? 17.125 -12.062 -7.879 1 86.38 93 THR A O 1
ATOM 710 N N . LEU A 1 94 ? 19.109 -12.516 -8.719 1 91.88 94 LEU A N 1
ATOM 711 C CA . LEU A 1 94 ? 19.781 -11.883 -7.594 1 91.88 94 LEU A CA 1
ATOM 712 C C . LEU A 1 94 ? 19.375 -10.414 -7.473 1 91.88 94 LEU A C 1
ATOM 714 O O . LEU A 1 94 ? 19.109 -9.93 -6.371 1 91.88 94 LEU A O 1
ATOM 718 N N . ALA A 1 95 ? 19.312 -9.711 -8.594 1 94.81 95 ALA A N 1
ATOM 719 C CA . ALA A 1 95 ? 18.953 -8.297 -8.578 1 94.81 95 ALA A CA 1
ATOM 720 C C . ALA A 1 95 ? 17.562 -8.078 -8 1 94.81 95 ALA A C 1
ATOM 722 O O . ALA A 1 95 ? 17.359 -7.191 -7.176 1 94.81 95 ALA A O 1
ATOM 723 N N . SER A 1 96 ? 16.672 -8.906 -8.445 1 93.56 96 SER A N 1
ATOM 724 C CA . SER A 1 96 ? 15.305 -8.812 -7.938 1 93.56 96 SER A CA 1
ATOM 725 C C . SER A 1 96 ? 15.242 -9.188 -6.461 1 93.56 96 SER A C 1
ATOM 727 O O . SER A 1 96 ? 14.477 -8.594 -5.695 1 93.56 96 SER A O 1
ATOM 729 N N . GLU A 1 97 ? 15.969 -10.141 -6.035 1 92.69 97 GLU A N 1
ATOM 730 C CA . GLU A 1 97 ? 16.031 -10.516 -4.629 1 92.69 97 GLU A CA 1
ATOM 731 C C . GLU A 1 97 ? 16.562 -9.375 -3.768 1 92.69 97 GLU A C 1
ATOM 733 O O . GLU A 1 97 ? 16.016 -9.094 -2.697 1 92.69 97 GLU A O 1
ATOM 738 N N . CYS A 1 98 ? 17.609 -8.75 -4.293 1 96.75 98 CYS A N 1
ATOM 739 C CA . CYS A 1 98 ? 18.188 -7.613 -3.578 1 96.75 98 CYS A CA 1
ATOM 740 C C . CYS A 1 98 ? 17.172 -6.488 -3.453 1 96.75 98 CYS A C 1
ATOM 742 O O . CYS A 1 98 ? 16.984 -5.93 -2.369 1 96.75 98 CYS A O 1
ATOM 744 N N . TYR A 1 99 ? 16.5 -6.254 -4.539 1 98 99 TYR A N 1
ATOM 745 C CA . TYR A 1 99 ? 15.547 -5.148 -4.555 1 98 99 TYR A CA 1
ATOM 746 C C . TYR A 1 99 ? 14.398 -5.41 -3.59 1 98 99 TYR A C 1
ATOM 748 O O . TYR A 1 99 ? 14.07 -4.559 -2.762 1 98 99 TYR A O 1
ATOM 756 N N . TYR A 1 100 ? 13.82 -6.484 -3.615 1 95.62 100 TYR A N 1
ATOM 757 C CA . TYR A 1 100 ? 12.641 -6.742 -2.799 1 95.62 100 TYR A CA 1
ATOM 758 C C . TYR A 1 100 ? 13.023 -6.887 -1.328 1 95.62 100 TYR A C 1
ATOM 760 O O . TYR A 1 100 ? 12.25 -6.508 -0.444 1 95.62 100 TYR A O 1
ATOM 768 N N . LEU A 1 101 ? 14.211 -7.445 -1.062 1 96.62 101 LEU A N 1
ATOM 769 C CA . LEU A 1 101 ? 14.672 -7.441 0.323 1 96.62 101 LEU A CA 1
ATOM 770 C C . LEU A 1 101 ? 14.805 -6.016 0.848 1 96.62 101 LEU A C 1
ATOM 772 O O . LEU A 1 101 ? 14.352 -5.711 1.954 1 96.62 101 LEU A O 1
ATOM 776 N N . TRP A 1 102 ? 15.43 -5.152 0.01 1 98.44 102 TRP A N 1
ATOM 777 C CA . TRP A 1 102 ? 15.586 -3.746 0.356 1 98.44 102 TRP A CA 1
ATOM 778 C C . TRP A 1 102 ? 14.234 -3.076 0.562 1 98.44 102 TRP A C 1
ATOM 780 O O . TRP A 1 102 ? 13.984 -2.475 1.609 1 98.44 102 TRP A O 1
ATOM 790 N N . LYS A 1 103 ? 13.375 -3.178 -0.29 1 97.88 103 LYS A N 1
ATOM 791 C CA . LYS A 1 103 ? 12.055 -2.545 -0.254 1 97.88 103 LYS A CA 1
ATOM 792 C C . LYS A 1 103 ? 11.234 -3.049 0.928 1 97.88 103 LYS A C 1
ATOM 794 O O . LYS A 1 103 ? 10.7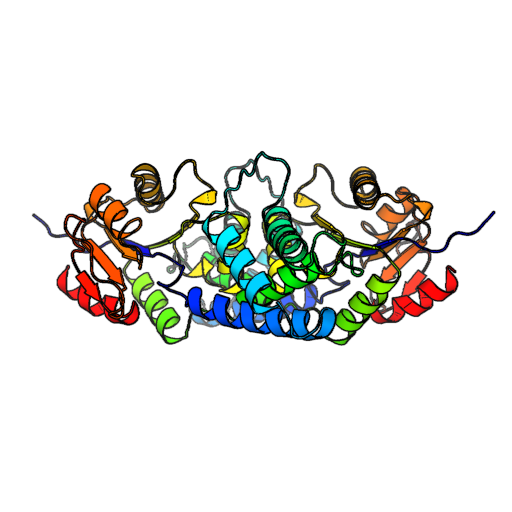11 -2.254 1.708 1 97.88 103 LYS A O 1
ATOM 799 N N . ASN A 1 104 ? 11.133 -4.375 1.037 1 96.38 104 ASN A N 1
ATOM 800 C CA . ASN A 1 104 ? 10.281 -4.965 2.064 1 96.38 104 ASN A CA 1
ATOM 801 C C . ASN A 1 104 ? 10.797 -4.66 3.467 1 96.38 104 ASN A C 1
ATOM 803 O O . ASN A 1 104 ? 10.016 -4.434 4.387 1 96.38 104 ASN A O 1
ATOM 807 N N . THR A 1 105 ? 12.086 -4.684 3.596 1 97.31 105 THR A N 1
ATOM 808 C CA . THR A 1 105 ? 12.656 -4.332 4.891 1 97.31 105 THR A CA 1
ATOM 809 C C . THR A 1 105 ? 12.289 -2.902 5.273 1 97.31 105 THR A C 1
ATOM 811 O O . THR A 1 105 ? 11.867 -2.646 6.402 1 97.31 105 THR A O 1
ATOM 814 N N . ARG A 1 106 ? 12.43 -1.979 4.375 1 98.19 106 ARG A N 1
ATOM 815 C CA . ARG A 1 106 ? 12.055 -0.594 4.648 1 98.19 106 ARG A CA 1
ATOM 816 C C . ARG A 1 106 ? 10.594 -0.489 5.051 1 98.19 106 ARG A C 1
ATOM 818 O O . ARG A 1 106 ? 10.266 0.142 6.059 1 98.19 106 ARG A O 1
ATOM 825 N N . LEU A 1 107 ? 9.727 -1.094 4.285 1 97.25 107 LEU A N 1
ATOM 826 C CA . LEU A 1 107 ? 8.289 -0.997 4.527 1 97.25 107 LEU A CA 1
ATOM 827 C C . LEU A 1 107 ? 7.918 -1.65 5.855 1 97.25 107 LEU A C 1
ATOM 829 O O . LEU A 1 107 ? 6.996 -1.198 6.539 1 97.25 107 LEU A O 1
ATOM 833 N N . GLU A 1 108 ? 8.672 -2.602 6.234 1 94.56 108 GLU A N 1
ATOM 834 C CA . GLU A 1 108 ? 8.422 -3.314 7.484 1 94.56 108 GLU A CA 1
ATOM 835 C C . GLU A 1 108 ? 8.781 -2.449 8.688 1 94.56 108 GLU A C 1
ATOM 837 O O . GLU A 1 108 ? 8.125 -2.531 9.734 1 94.56 108 GLU A O 1
ATOM 842 N N . ILE A 1 109 ? 9.711 -1.708 8.555 1 96.38 109 ILE A N 1
ATOM 843 C CA . ILE A 1 109 ? 10.227 -1.065 9.758 1 96.38 109 ILE A CA 1
ATOM 844 C C . ILE A 1 109 ? 9.719 0.371 9.836 1 96.38 109 ILE A C 1
ATOM 846 O O . ILE A 1 109 ? 9.695 0.973 10.906 1 96.38 109 ILE A O 1
ATOM 850 N N . LEU A 1 110 ? 9.32 0.961 8.758 1 97.56 110 LEU A N 1
ATOM 851 C CA . LEU A 1 110 ? 8.742 2.301 8.781 1 97.56 110 LEU A CA 1
ATOM 852 C C . LEU A 1 110 ? 7.484 2.336 9.641 1 97.56 110 LEU A C 1
ATOM 854 O O . LEU A 1 110 ? 6.617 1.468 9.516 1 97.56 110 LEU A O 1
ATOM 858 N N . THR A 1 111 ? 7.41 3.322 10.531 1 97.12 111 THR A N 1
ATOM 859 C CA . THR A 1 111 ? 6.262 3.451 11.422 1 97.12 111 THR A CA 1
ATOM 860 C C . THR A 1 111 ? 6.09 4.895 11.883 1 97.12 111 THR A C 1
ATOM 862 O O . THR A 1 111 ? 7.062 5.652 11.945 1 97.12 111 THR A O 1
ATOM 865 N N . ILE A 1 112 ? 4.84 5.25 12.062 1 97.44 112 ILE A N 1
ATOM 866 C CA . ILE A 1 112 ? 4.555 6.422 12.883 1 97.44 112 ILE A CA 1
ATOM 867 C C . ILE A 1 112 ? 4.652 6.059 14.359 1 97.44 112 ILE A C 1
ATOM 869 O O . ILE A 1 112 ? 3.867 5.25 14.859 1 97.44 112 ILE A O 1
ATOM 873 N N . THR A 1 113 ? 5.625 6.645 15.016 1 97.31 113 THR A N 1
ATOM 874 C CA . THR A 1 113 ? 5.828 6.289 16.422 1 97.31 113 THR A CA 1
ATOM 875 C C . THR A 1 113 ? 4.645 6.738 17.266 1 97.31 113 THR A C 1
ATOM 877 O O . THR A 1 113 ? 3.934 7.68 16.906 1 97.31 113 THR A O 1
ATOM 880 N N . PRO A 1 114 ? 4.477 6.121 18.438 1 96.75 114 PRO A N 1
ATOM 881 C CA . PRO A 1 114 ? 3.334 6.453 19.297 1 96.75 114 PRO A CA 1
ATOM 882 C C . PRO A 1 114 ? 3.289 7.934 19.656 1 96.75 114 PRO A C 1
ATOM 884 O O . PRO A 1 114 ? 2.227 8.562 19.594 1 96.75 114 PRO A O 1
ATOM 887 N N . PRO A 1 115 ? 4.34 8.57 20.016 1 98.06 115 PRO A N 1
ATOM 888 C CA . PRO A 1 115 ? 4.258 10 20.328 1 98.06 115 PRO A CA 1
ATOM 889 C C . PRO A 1 115 ? 3.816 10.836 19.125 1 98.06 115 PRO A C 1
ATOM 891 O O . PRO A 1 115 ? 3.039 11.781 19.281 1 98.06 115 PRO A O 1
ATOM 894 N N . VAL A 1 116 ? 4.273 10.516 17.953 1 98.38 116 VAL A N 1
ATOM 895 C CA . VAL A 1 116 ? 3.896 11.25 16.75 1 98.38 116 VAL A CA 1
ATOM 896 C C . VAL A 1 116 ? 2.422 11.008 16.438 1 98.38 116 VAL A C 1
ATOM 898 O O . VAL A 1 116 ? 1.703 11.922 16.047 1 98.38 116 VAL A O 1
ATOM 901 N N . LEU A 1 117 ? 2.031 9.789 16.578 1 97.31 117 LEU A N 1
ATOM 902 C CA . LEU A 1 117 ? 0.624 9.461 16.391 1 97.31 117 LEU A CA 1
ATOM 903 C C . LEU A 1 117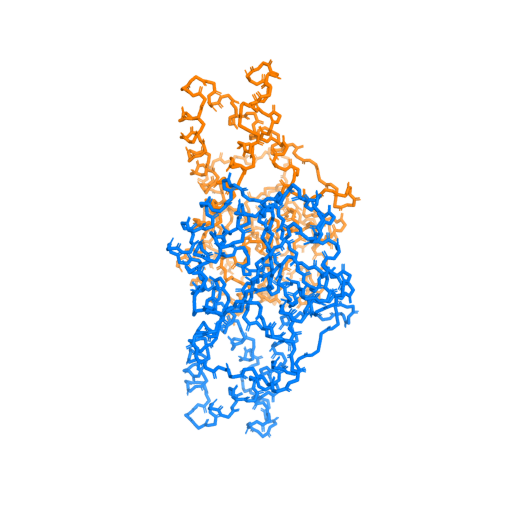 ? -0.261 10.281 17.328 1 97.31 117 LEU A C 1
ATOM 905 O O . LEU A 1 117 ? -1.271 10.844 16.891 1 97.31 117 LEU A O 1
ATOM 909 N N . THR A 1 118 ? 0.091 10.289 18.578 1 97.69 118 THR A N 1
ATOM 910 C CA . THR A 1 118 ? -0.641 11.078 19.562 1 97.69 118 THR A CA 1
ATOM 911 C C . THR A 1 118 ? -0.689 12.547 19.156 1 97.69 118 THR A C 1
ATOM 913 O O . THR A 1 118 ? -1.741 13.18 19.25 1 97.69 118 THR A O 1
ATOM 916 N N . LEU A 1 119 ? 0.39 13.055 18.719 1 98.5 119 LEU A N 1
ATOM 917 C CA . LEU A 1 119 ? 0.47 14.438 18.266 1 98.5 119 LEU A CA 1
ATOM 918 C C . LEU A 1 119 ? -0.505 14.695 17.125 1 98.5 119 LEU A C 1
ATOM 920 O O . LEU A 1 119 ? -1.259 15.664 17.156 1 98.5 119 LEU A O 1
ATOM 924 N N . LEU A 1 120 ? -0.53 13.852 16.125 1 98.06 120 LEU A N 1
ATOM 925 C CA . LEU A 1 120 ? -1.38 14.031 14.953 1 98.06 120 LEU A CA 1
ATOM 926 C C . LEU A 1 120 ? -2.854 13.984 15.336 1 98.06 120 LEU A C 1
ATOM 928 O O . LEU A 1 120 ? -3.656 14.781 14.844 1 98.06 120 LEU A O 1
ATOM 932 N N . LYS A 1 121 ? -3.193 13.086 16.172 1 94.5 121 LYS A N 1
ATOM 933 C CA . LYS A 1 121 ? -4.57 12.992 16.641 1 94.5 121 LYS A CA 1
ATOM 934 C C . LYS A 1 121 ? -4.992 14.266 17.359 1 94.5 121 LYS A C 1
ATOM 936 O O . LYS A 1 121 ? -6.113 14.75 17.188 1 94.5 121 LYS A O 1
ATOM 941 N N . GLN A 1 122 ? -4.141 14.766 18.156 1 96.5 122 GLN A N 1
ATOM 942 C CA . GLN A 1 122 ? -4.422 16 18.875 1 96.5 122 GLN A CA 1
ATOM 943 C C . GLN A 1 122 ? -4.586 17.172 17.906 1 96.5 122 GLN A C 1
ATOM 945 O O . GLN A 1 122 ? -5.527 17.953 18.016 1 96.5 122 GLN A O 1
ATOM 950 N N . LEU A 1 123 ? -3.742 17.312 16.969 1 97.31 123 LEU A N 1
ATOM 951 C CA . LEU A 1 123 ? -3.781 18.422 16.016 1 97.31 123 LEU A CA 1
ATOM 952 C C . LEU A 1 123 ? -5.051 18.359 15.164 1 97.31 123 LEU A C 1
ATOM 954 O O . LEU A 1 123 ? -5.598 19.406 14.789 1 97.31 123 LEU A O 1
ATOM 958 N N . ARG A 1 124 ? -5.453 17.219 14.906 1 94.31 124 ARG A N 1
ATOM 959 C CA . ARG A 1 124 ? -6.613 17.031 14.047 1 94.31 124 ARG A CA 1
ATOM 960 C C . ARG A 1 124 ? -7.879 17.562 14.703 1 94.31 124 ARG A C 1
ATOM 9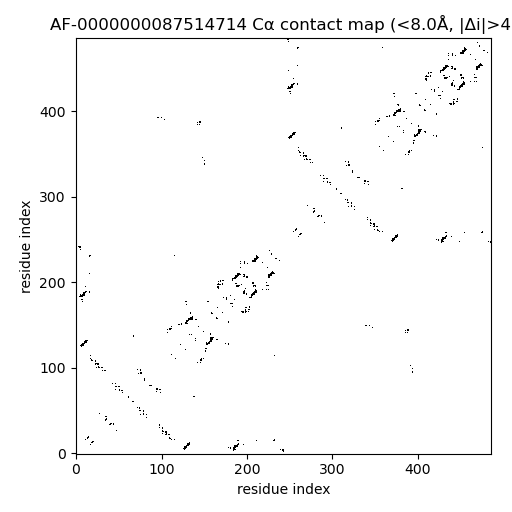62 O O . ARG A 1 124 ? -8.883 17.797 14.031 1 94.31 124 ARG A O 1
ATOM 969 N N . THR A 1 125 ? -7.891 17.672 15.992 1 91.94 125 THR A N 1
ATOM 970 C CA . THR A 1 125 ? -9.07 18.141 16.703 1 91.94 125 THR A CA 1
ATOM 971 C C . THR A 1 125 ? -9.297 19.641 16.453 1 91.94 125 THR A C 1
ATOM 973 O O . THR A 1 125 ? -10.422 20.125 16.609 1 91.94 125 THR A O 1
ATOM 976 N N . SER A 1 126 ? -8.32 20.391 16.047 1 94 126 SER A N 1
ATOM 977 C CA . SER A 1 126 ? -8.461 21.828 15.953 1 94 126 SER A CA 1
ATOM 978 C C . SER A 1 126 ? -8.008 22.344 14.586 1 94 126 SER A C 1
ATOM 980 O O . SER A 1 126 ? -8.25 23.5 14.242 1 94 126 SER A O 1
ATOM 982 N N . HIS A 1 127 ? -7.32 21.5 13.844 1 96.88 127 HIS A N 1
ATOM 983 C CA . HIS A 1 127 ? -6.793 21.891 12.547 1 96.88 127 HIS A CA 1
ATOM 984 C C . HIS A 1 127 ? -7.137 20.844 11.477 1 96.88 127 HIS A C 1
ATOM 986 O O . HIS A 1 127 ? -7.273 19.656 11.789 1 96.88 127 HIS A O 1
ATOM 992 N N . LYS A 1 128 ? -7.227 21.328 10.219 1 96.88 128 LYS A N 1
ATOM 993 C CA . LYS A 1 128 ? -7.125 20.391 9.102 1 96.88 128 LYS A CA 1
ATOM 994 C C . LYS A 1 128 ? -5.68 19.953 8.883 1 96.88 128 LYS A C 1
ATOM 996 O O . LYS A 1 128 ? -4.754 20.766 8.992 1 96.88 128 LYS A O 1
ATOM 1001 N N . LEU A 1 129 ? -5.52 18.703 8.625 1 98.25 129 LEU A N 1
ATOM 1002 C CA . LEU A 1 129 ? -4.188 18.172 8.367 1 98.25 129 LEU A CA 1
ATOM 1003 C C . LEU A 1 129 ? -4.09 17.625 6.949 1 98.25 129 LEU A C 1
ATOM 1005 O O . LEU A 1 129 ? -5 16.938 6.48 1 98.25 129 LEU A O 1
ATOM 1009 N N . LEU A 1 130 ? -3.031 18 6.242 1 98.62 130 LEU A N 1
ATOM 1010 C CA . LEU A 1 130 ? -2.762 17.438 4.922 1 98.62 130 LEU A CA 1
ATOM 1011 C C . LEU A 1 130 ? -1.338 16.906 4.84 1 98.62 130 LEU A C 1
ATOM 1013 O O . LEU A 1 130 ? -0.39 17.562 5.262 1 98.62 130 LEU A O 1
ATOM 1017 N N . LEU A 1 131 ? -1.213 15.68 4.398 1 98.75 131 LEU A N 1
ATOM 1018 C CA . LEU A 1 131 ? 0.091 15.109 4.09 1 98.75 131 LEU A CA 1
ATOM 1019 C C . LEU A 1 131 ? 0.532 15.484 2.68 1 98.75 131 LEU A C 1
ATOM 1021 O O . LEU A 1 131 ? -0.174 15.203 1.708 1 98.75 131 LEU A O 1
ATOM 1025 N N . LEU A 1 132 ? 1.667 16.172 2.541 1 98.88 132 LEU A N 1
ATOM 1026 C CA . LEU A 1 132 ? 2.242 16.562 1.261 1 98.88 132 LEU A CA 1
ATOM 1027 C C . LEU A 1 132 ? 3.643 15.984 1.091 1 98.88 132 LEU A C 1
ATOM 1029 O O . LEU A 1 132 ? 4.594 16.453 1.722 1 98.88 132 LEU A O 1
ATOM 1033 N N . THR A 1 133 ? 3.787 15 0.262 1 98.75 133 THR A N 1
ATOM 1034 C CA . THR A 1 133 ? 5.062 14.297 0.123 1 98.75 133 THR A CA 1
ATOM 1035 C C . THR A 1 133 ? 5.48 14.227 -1.342 1 98.75 133 THR A C 1
ATOM 1037 O O . THR A 1 133 ? 4.672 13.883 -2.209 1 98.75 133 THR A O 1
ATOM 1040 N N . ASN A 1 134 ? 6.715 14.68 -1.672 1 97.81 134 ASN A N 1
ATOM 1041 C CA . ASN A 1 134 ? 7.285 14.398 -2.984 1 97.81 134 ASN A CA 1
ATOM 1042 C C . ASN A 1 134 ? 7.578 12.906 -3.158 1 97.81 134 ASN A C 1
ATOM 1044 O O . ASN A 1 134 ? 7.527 12.141 -2.193 1 97.81 134 ASN A O 1
ATOM 1048 N N . GLY A 1 135 ? 7.891 12.562 -4.398 1 96.69 135 GLY A N 1
ATOM 1049 C CA . GLY A 1 135 ? 8.281 11.188 -4.66 1 96.69 135 GLY A CA 1
ATOM 1050 C C . GLY A 1 135 ? 7.34 10.469 -5.613 1 96.69 135 GLY A C 1
ATOM 1051 O O . GLY A 1 135 ? 6.242 10.953 -5.887 1 96.69 135 GLY A O 1
ATOM 1052 N N . GLU A 1 136 ? 7.816 9.305 -6.027 1 95.56 136 GLU A N 1
ATOM 1053 C CA . GLU A 1 136 ? 7.066 8.492 -6.988 1 95.56 136 GLU A CA 1
ATOM 1054 C C . GLU A 1 136 ? 5.797 7.93 -6.359 1 95.56 136 GLU A C 1
ATOM 1056 O O . GLU A 1 136 ? 5.801 7.535 -5.191 1 95.56 136 GLU A O 1
ATOM 1061 N N . THR A 1 137 ? 4.727 7.855 -7.188 1 94.12 137 THR A N 1
ATOM 1062 C CA . THR A 1 137 ? 3.383 7.52 -6.73 1 94.12 137 THR A CA 1
ATOM 1063 C C . THR A 1 137 ? 3.383 6.184 -5.988 1 94.12 137 THR A C 1
ATOM 1065 O O . THR A 1 137 ? 2.988 6.117 -4.824 1 94.12 137 THR A O 1
ATOM 1068 N N . GLN A 1 138 ? 3.811 5.09 -6.582 1 93.06 138 GLN A N 1
ATOM 1069 C CA . GLN A 1 138 ? 3.783 3.764 -5.977 1 93.06 138 GLN A CA 1
ATOM 1070 C C . GLN A 1 138 ? 4.586 3.734 -4.676 1 93.06 138 GLN A C 1
ATOM 1072 O O . GLN A 1 138 ? 4.105 3.236 -3.656 1 93.06 138 GLN A O 1
ATOM 1077 N N . THR A 1 139 ? 5.77 4.266 -4.723 1 96.44 139 THR A N 1
ATOM 1078 C CA . THR A 1 139 ? 6.676 4.25 -3.58 1 96.44 139 THR A CA 1
ATOM 1079 C C . THR A 1 139 ? 6.047 4.957 -2.381 1 96.44 139 THR A C 1
ATOM 1081 O O . THR A 1 139 ? 6.035 4.418 -1.272 1 96.44 139 THR A O 1
ATOM 1084 N N . GLN A 1 140 ? 5.508 6.078 -2.604 1 97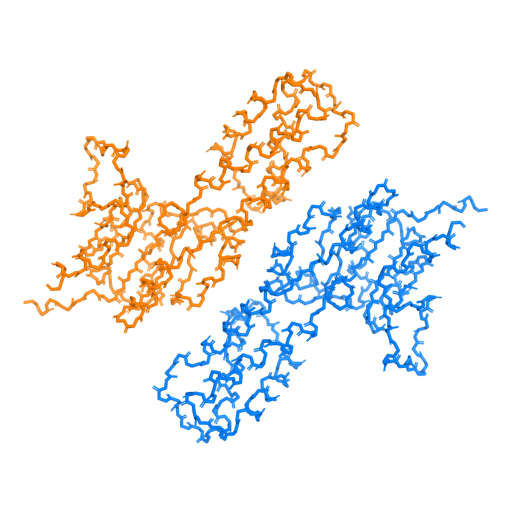.19 140 GLN A N 1
ATOM 1085 C CA . GLN A 1 140 ? 4.98 6.879 -1.501 1 97.19 140 GLN A CA 1
ATOM 1086 C C . GLN A 1 140 ? 3.645 6.324 -1.014 1 97.19 140 GLN A C 1
ATOM 1088 O O . GLN A 1 140 ? 3.369 6.324 0.188 1 97.19 140 GLN A O 1
ATOM 1093 N N . ARG A 1 141 ? 2.793 5.852 -1.905 1 95.31 141 ARG A N 1
ATOM 1094 C CA . ARG A 1 141 ? 1.516 5.273 -1.5 1 95.31 141 ARG A CA 1
ATOM 1095 C C . ARG A 1 141 ? 1.722 3.994 -0.7 1 95.31 141 ARG A C 1
ATOM 1097 O O . ARG A 1 141 ? 0.978 3.717 0.243 1 95.31 141 ARG A O 1
ATOM 1104 N N . GLU A 1 142 ? 2.686 3.225 -1.055 1 96.25 142 GLU A N 1
ATOM 1105 C CA . GLU A 1 142 ? 3.006 2.035 -0.271 1 96.25 142 GLU A CA 1
ATOM 1106 C C . GLU A 1 142 ? 3.389 2.402 1.159 1 96.25 142 GLU A C 1
ATOM 1108 O O . GLU A 1 142 ? 3.008 1.713 2.107 1 96.25 142 GLU A O 1
ATOM 1113 N N . LYS A 1 143 ? 4.113 3.447 1.379 1 97.69 143 LYS A N 1
ATOM 1114 C CA . LYS A 1 143 ? 4.445 3.908 2.725 1 97.69 143 LYS A CA 1
ATOM 1115 C C . LYS A 1 143 ? 3.188 4.289 3.5 1 97.69 143 LYS A C 1
ATOM 1117 O O . LYS A 1 143 ? 3.023 3.902 4.656 1 97.69 143 LYS A O 1
ATOM 1122 N N . VAL A 1 144 ? 2.387 5.09 2.846 1 96.69 144 VAL A N 1
ATOM 1123 C CA . VAL A 1 144 ? 1.17 5.574 3.49 1 96.69 144 VAL A CA 1
ATOM 1124 C C . VAL A 1 144 ? 0.321 4.391 3.949 1 96.69 144 VAL A C 1
ATOM 1126 O O . VAL A 1 144 ? -0.24 4.41 5.047 1 96.69 144 VAL A O 1
ATOM 1129 N N . VAL A 1 145 ? 0.304 3.406 3.158 1 94.75 145 VAL A N 1
ATOM 1130 C CA . VAL A 1 145 ? -0.491 2.217 3.447 1 94.75 145 VAL A CA 1
ATOM 1131 C C . VAL A 1 145 ? 0.086 1.489 4.66 1 94.75 145 VAL A C 1
ATOM 1133 O O . VAL A 1 145 ? -0.635 1.191 5.613 1 94.75 145 VAL A O 1
ATOM 1136 N N . VAL A 1 146 ? 1.312 1.239 4.676 1 95.25 146 VAL A N 1
ATOM 1137 C CA . VAL A 1 146 ? 1.897 0.427 5.734 1 95.25 146 VAL A CA 1
ATOM 1138 C C . VAL A 1 146 ? 1.902 1.211 7.047 1 95.25 146 VAL A C 1
ATOM 1140 O O . VAL A 1 146 ? 1.869 0.622 8.125 1 95.25 146 VAL A O 1
ATOM 1143 N N . LEU A 1 147 ? 1.911 2.449 6.879 1 96.25 147 LEU A N 1
ATOM 1144 C CA . LEU A 1 147 ? 1.872 3.285 8.078 1 96.25 147 LEU A CA 1
ATOM 1145 C C . LEU A 1 147 ? 0.472 3.305 8.68 1 96.25 147 LEU A C 1
ATOM 1147 O O . LEU A 1 147 ? 0.298 3.688 9.836 1 96.25 147 LEU A O 1
ATOM 1151 N N . GLY A 1 148 ? -0.48 3.027 7.93 1 92.75 148 GLY A N 1
ATOM 1152 C CA . GLY A 1 148 ? -1.858 3.057 8.391 1 92.75 148 GLY A CA 1
ATOM 1153 C C . GLY A 1 148 ? -2.324 4.445 8.789 1 92.75 148 GLY A C 1
ATOM 1154 O O . GLY A 1 148 ? -3.104 4.594 9.734 1 92.75 148 GLY A O 1
ATOM 1155 N N . CYS A 1 149 ? -1.905 5.418 8.031 1 91.69 149 CYS A N 1
ATOM 1156 C CA . CYS A 1 149 ? -2.094 6.758 8.57 1 91.69 149 CYS A CA 1
ATOM 1157 C C . CYS A 1 149 ? -3.053 7.566 7.707 1 91.69 149 CYS A C 1
ATOM 1159 O O . CYS A 1 149 ? -3.217 8.773 7.914 1 91.69 149 CYS A O 1
ATOM 1161 N N . GLN A 1 150 ? -3.654 6.977 6.777 1 89.69 150 GLN A N 1
ATOM 1162 C CA . GLN A 1 150 ? -4.52 7.703 5.855 1 89.69 150 GLN A CA 1
ATOM 1163 C C . GLN A 1 150 ? -5.645 8.414 6.605 1 89.69 150 GLN A C 1
ATOM 1165 O O . GLN A 1 150 ? -5.984 9.555 6.285 1 89.69 150 GLN A O 1
ATOM 1170 N N . GLY A 1 151 ? -6.168 7.82 7.621 1 89.88 151 GLY A N 1
ATOM 1171 C CA . GLY A 1 151 ? -7.289 8.367 8.367 1 89.88 151 GLY A CA 1
ATOM 1172 C C . GLY A 1 151 ? -6.895 9.523 9.273 1 89.88 151 GLY A C 1
ATOM 1173 O O . GLY A 1 151 ? -7.754 10.188 9.852 1 89.88 151 GLY A O 1
ATOM 1174 N N . LEU A 1 152 ? -5.641 9.844 9.305 1 94.62 152 LEU A N 1
ATOM 1175 C CA . LEU A 1 152 ? -5.145 10.914 10.164 1 94.62 152 LEU A CA 1
ATOM 1176 C C . LEU A 1 152 ? -5.16 12.25 9.43 1 94.62 152 LEU A C 1
ATOM 1178 O O . LEU A 1 152 ? -4.984 13.305 10.039 1 94.62 152 LEU A O 1
ATOM 1182 N N . PHE A 1 153 ? -5.453 12.242 8.109 1 96.12 153 PHE A N 1
ATOM 1183 C CA . PHE A 1 153 ? -5.355 13.445 7.293 1 96.12 153 PHE A CA 1
ATOM 1184 C C . PHE A 1 153 ? -6.664 13.711 6.562 1 96.12 153 PHE A C 1
ATOM 1186 O O . PHE A 1 153 ? -7.371 12.781 6.176 1 96.12 153 PHE A O 1
ATOM 1193 N N . ASP A 1 154 ? -6.883 15 6.395 1 93.75 154 ASP A N 1
ATOM 1194 C CA . ASP A 1 154 ? -8.023 15.391 5.57 1 93.75 154 ASP A CA 1
ATOM 1195 C C . ASP A 1 154 ? -7.762 15.086 4.098 1 93.75 154 ASP A C 1
ATOM 1197 O O . ASP A 1 154 ? -8.695 14.828 3.338 1 93.75 154 ASP A O 1
ATOM 1201 N N . ALA A 1 155 ? -6.496 15.141 3.742 1 94.19 155 ALA A N 1
ATOM 1202 C CA . ALA A 1 155 ? -6.086 14.773 2.389 1 94.19 155 ALA A CA 1
ATOM 1203 C C . ALA A 1 155 ? -4.625 14.328 2.363 1 94.19 155 ALA A C 1
ATOM 1205 O O . ALA A 1 155 ? -3.82 14.766 3.188 1 94.19 155 ALA A O 1
ATOM 1206 N N . VAL A 1 156 ? -4.344 13.492 1.459 1 96.5 156 VAL A N 1
ATOM 1207 C CA . VAL A 1 156 ? -2.984 13.039 1.173 1 96.5 156 VAL A CA 1
ATOM 1208 C C . VAL A 1 156 ? -2.613 13.398 -0.266 1 96.5 156 VAL A C 1
ATOM 1210 O O . VAL A 1 156 ? -3.291 12.984 -1.208 1 96.5 156 VAL A O 1
ATOM 1213 N N . VAL A 1 157 ? -1.52 14.188 -0.438 1 97.81 157 VAL A N 1
ATOM 1214 C CA . VAL A 1 157 ? -1.065 14.617 -1.757 1 97.81 157 VAL A CA 1
ATOM 1215 C C . VAL A 1 157 ? 0.344 14.094 -2.016 1 97.81 157 VAL A C 1
ATOM 1217 O O . VAL A 1 157 ? 1.275 14.398 -1.269 1 97.81 157 VAL A O 1
ATOM 1220 N N . VAL A 1 158 ? 0.445 13.305 -3.074 1 97.56 158 VAL A N 1
ATOM 1221 C CA . VAL A 1 158 ? 1.725 12.758 -3.512 1 97.56 158 VAL A CA 1
ATOM 1222 C C . VAL A 1 158 ? 2.203 13.5 -4.758 1 97.56 158 VAL A C 1
ATOM 1224 O O . VAL A 1 158 ? 1.504 13.531 -5.773 1 97.56 158 VAL A O 1
ATOM 1227 N N . GLY A 1 159 ? 3.443 14.031 -4.672 1 97.25 159 GLY A N 1
ATOM 1228 C CA . GLY A 1 159 ? 3.98 14.828 -5.766 1 97.25 159 GLY A CA 1
ATOM 1229 C C . GLY A 1 159 ? 4.008 14.086 -7.09 1 97.25 159 GLY A C 1
ATOM 1230 O O . GLY A 1 159 ? 3.68 14.648 -8.133 1 97.25 159 GLY A O 1
ATOM 1231 N N . GLY A 1 160 ? 4.32 12.828 -7.07 1 95.12 160 GLY A N 1
ATOM 1232 C CA . GLY A 1 160 ? 4.449 12.023 -8.273 1 95.12 160 GLY A CA 1
ATOM 1233 C C . GLY A 1 160 ? 3.141 11.867 -9.031 1 95.12 160 GLY A C 1
ATOM 1234 O O . GLY A 1 160 ? 3.135 11.445 -10.188 1 95.12 160 GLY A O 1
ATOM 1235 N N . GLU A 1 161 ? 2.109 12.242 -8.453 1 93.69 161 GLU A N 1
ATOM 1236 C CA . GLU A 1 161 ? 0.792 12.133 -9.07 1 93.69 161 GLU A CA 1
ATOM 1237 C C . GLU A 1 161 ? 0.4 13.43 -9.773 1 93.69 161 GLU A C 1
ATOM 1239 O O . GLU A 1 161 ? -0.691 13.523 -10.344 1 93.69 161 GLU A O 1
ATOM 1244 N N . HIS A 1 162 ? 1.24 14.43 -9.734 1 95.06 162 HIS A N 1
ATOM 1245 C CA . HIS A 1 162 ? 0.957 15.75 -10.281 1 95.06 162 HIS A CA 1
ATOM 1246 C C . HIS A 1 162 ? 2.043 16.188 -11.258 1 95.06 162 HIS A C 1
ATOM 1248 O O . HIS A 1 162 ? 3.111 15.586 -11.32 1 95.06 162 HIS A O 1
ATOM 1254 N N . ALA A 1 163 ? 1.702 17.25 -12.008 1 94.44 163 ALA A N 1
ATOM 1255 C CA . ALA A 1 163 ? 2.65 17.781 -12.992 1 94.44 163 ALA A CA 1
ATOM 1256 C C . ALA A 1 163 ? 3.92 18.281 -12.32 1 94.44 163 ALA A C 1
ATOM 1258 O O . ALA A 1 163 ? 5.012 18.188 -12.875 1 94.44 163 ALA A O 1
ATOM 1259 N N . GLU A 1 164 ? 3.717 18.828 -11.086 1 96.69 164 GLU A N 1
ATOM 1260 C CA . GLU A 1 164 ? 4.855 19.359 -10.344 1 96.69 164 GLU A CA 1
ATOM 1261 C C . GLU A 1 164 ? 4.789 18.969 -8.875 1 96.69 164 GLU A C 1
ATOM 1263 O O . GLU A 1 164 ? 3.705 18.75 -8.328 1 96.69 164 GLU A O 1
ATOM 1268 N N . GLU A 1 165 ? 5.98 18.922 -8.352 1 97.81 165 GLU A N 1
ATOM 1269 C CA . GLU A 1 165 ? 6.125 18.641 -6.926 1 97.81 165 GLU A CA 1
ATOM 1270 C C . GLU A 1 165 ? 6.684 19.844 -6.172 1 97.81 165 GLU A C 1
ATOM 1272 O O . GLU A 1 165 ? 6.91 20.906 -6.762 1 97.81 165 GLU A O 1
ATOM 1277 N N . LYS A 1 166 ? 6.645 19.719 -4.766 1 98.62 166 LYS A N 1
ATOM 1278 C CA . LYS A 1 166 ? 7.367 20.766 -4.039 1 98.62 166 LYS A CA 1
ATOM 1279 C C . LYS A 1 166 ? 8.75 21 -4.641 1 98.62 166 LYS A C 1
ATOM 1281 O O . LYS A 1 166 ? 9.438 20.047 -5.016 1 98.62 166 LYS A O 1
ATOM 1286 N N . PRO A 1 167 ? 9.148 22.266 -4.836 1 98.25 167 PRO A N 1
ATOM 1287 C CA . PRO A 1 167 ? 8.664 23.516 -4.258 1 98.25 167 PRO A CA 1
ATOM 1288 C C . PRO A 1 167 ? 7.723 24.281 -5.191 1 98.25 167 PRO A C 1
ATOM 1290 O O . PRO A 1 167 ? 7.43 25.453 -4.961 1 98.25 167 PRO A O 1
ATOM 1293 N N . ALA A 1 168 ? 7.195 23.719 -6.145 1 98.56 168 ALA A N 1
ATOM 1294 C CA . ALA A 1 168 ? 6.371 24.422 -7.121 1 98.56 168 ALA A CA 1
ATOM 1295 C C . ALA A 1 168 ? 5.113 24.984 -6.469 1 98.56 168 ALA A C 1
ATOM 1297 O O . ALA A 1 168 ? 4.496 24.344 -5.629 1 98.56 168 ALA A O 1
ATOM 1298 N N . HIS A 1 169 ? 4.727 26.156 -6.969 1 98.31 169 HIS A N 1
ATOM 1299 C CA . HIS A 1 169 ? 3.574 26.875 -6.418 1 98.31 169 HIS A CA 1
ATOM 1300 C C . HIS A 1 169 ? 2.281 26.094 -6.672 1 98.31 169 HIS A C 1
ATOM 1302 O O . HIS A 1 169 ? 1.376 26.109 -5.836 1 98.31 169 HIS A O 1
ATOM 1308 N N . SER A 1 170 ? 2.211 25.438 -7.719 1 98.44 170 SER A N 1
ATOM 1309 C CA . SER A 1 170 ? 0.981 24.797 -8.172 1 98.44 170 SER A CA 1
ATOM 1310 C C . SER A 1 170 ? 0.529 23.719 -7.191 1 98.44 170 SER A C 1
ATOM 1312 O O . SER A 1 170 ? -0.667 23.578 -6.93 1 98.44 170 SER A O 1
ATOM 1314 N N . ILE A 1 171 ? 1.48 22.969 -6.656 1 98.75 171 ILE A N 1
ATOM 1315 C CA . ILE A 1 171 ? 1.097 21.859 -5.785 1 98.75 171 ILE A CA 1
ATOM 1316 C C . ILE A 1 171 ? 0.577 22.406 -4.457 1 98.75 171 ILE A C 1
ATOM 1318 O O . ILE A 1 171 ? -0.338 21.828 -3.859 1 98.75 171 ILE A O 1
ATOM 1322 N N . PHE A 1 172 ? 1.076 23.5 -4.012 1 98.81 172 PHE A N 1
ATOM 1323 C CA . PHE A 1 172 ? 0.577 24.141 -2.799 1 98.81 172 PHE A CA 1
ATOM 1324 C C . PHE A 1 172 ? -0.823 24.703 -3.018 1 98.81 172 PHE A C 1
ATOM 1326 O O . PHE A 1 172 ? -1.705 24.531 -2.174 1 98.81 172 PHE A O 1
ATOM 1333 N N . THR A 1 173 ? -1.021 25.328 -4.125 1 98.5 173 THR A N 1
ATOM 1334 C CA . THR A 1 173 ? -2.34 25.859 -4.461 1 98.5 173 THR A CA 1
ATOM 1335 C C . THR A 1 173 ? -3.377 24.734 -4.504 1 98.5 173 THR A C 1
ATOM 1337 O O . THR A 1 173 ? -4.5 24.906 -4.027 1 98.5 173 THR A O 1
ATOM 1340 N N . HIS A 1 174 ? -2.979 23.641 -5.082 1 98.25 174 HIS A N 1
ATOM 1341 C CA . HIS A 1 174 ? -3.846 22.469 -5.102 1 98.25 174 HIS A CA 1
ATOM 1342 C C . HIS A 1 174 ? -4.23 22.047 -3.689 1 98.25 174 HIS A C 1
ATOM 1344 O O . HIS A 1 174 ? -5.398 21.766 -3.418 1 98.25 174 HIS A O 1
ATOM 1350 N N . CYS A 1 175 ? -3.303 22.047 -2.777 1 98.44 175 CYS A N 1
ATOM 1351 C CA . CYS A 1 175 ? -3.541 21.672 -1.393 1 98.44 175 CYS A CA 1
ATOM 1352 C C . CYS A 1 175 ? -4.523 22.609 -0.721 1 98.44 175 CYS A C 1
ATOM 1354 O O . CYS A 1 175 ? -5.453 22.172 -0.04 1 98.44 175 CYS A O 1
ATOM 1356 N N . PHE A 1 176 ? -4.363 23.906 -0.949 1 98.56 176 PHE A N 1
ATOM 1357 C CA . PHE A 1 176 ? -5.273 24.875 -0.369 1 98.56 176 PHE A CA 1
ATOM 1358 C C . PHE A 1 176 ? -6.695 24.672 -0.871 1 98.56 176 PHE A C 1
ATOM 1360 O O . PHE A 1 176 ? -7.652 24.75 -0.097 1 98.56 176 PHE A O 1
ATOM 1367 N N . GLY A 1 177 ? -6.746 24.438 -2.104 1 97.81 177 GLY A N 1
ATOM 1368 C CA . GLY A 1 177 ? -8.047 24.156 -2.697 1 97.81 177 GLY A CA 1
ATOM 1369 C C . GLY A 1 177 ? -8.734 22.953 -2.104 1 97.81 177 GLY A C 1
ATOM 1370 O O . GLY A 1 177 ? -9.93 22.984 -1.806 1 97.81 177 GLY A O 1
ATOM 1371 N N . LEU A 1 178 ? -8.008 21.891 -1.89 1 95.25 178 LEU A N 1
ATOM 1372 C CA . LEU A 1 178 ? -8.562 20.672 -1.316 1 95.25 178 LEU A CA 1
ATOM 1373 C C . LEU A 1 178 ? -9.109 20.922 0.084 1 95.25 178 LEU A C 1
ATOM 1375 O O . LEU A 1 178 ? -10.133 20.359 0.469 1 95.25 178 LEU A O 1
ATOM 1379 N N . LEU A 1 179 ? -8.398 21.75 0.786 1 97.06 179 LEU A N 1
ATOM 1380 C CA . LEU A 1 179 ? -8.742 21.969 2.186 1 97.06 179 LEU A CA 1
ATOM 1381 C C . LEU A 1 179 ? -9.75 23.109 2.322 1 97.06 179 LEU A C 1
ATOM 1383 O O . LEU A 1 179 ? -10.336 23.297 3.389 1 97.06 179 LEU A O 1
ATOM 1387 N N . GLY A 1 180 ? -9.938 23.891 1.286 1 97.31 180 GLY A N 1
ATOM 1388 C CA . GLY A 1 180 ? -10.82 25.047 1.351 1 97.31 180 GLY A CA 1
ATOM 1389 C C . GLY A 1 180 ? -10.281 26.156 2.24 1 97.31 180 GLY A C 1
ATOM 1390 O O . GLY A 1 180 ? -11.039 26.766 3.002 1 97.31 180 GLY A O 1
ATOM 1391 N N . VAL A 1 181 ? -9.016 26.359 2.184 1 98.06 181 VAL A N 1
ATOM 1392 C CA . VAL A 1 181 ? -8.375 27.375 3.016 1 98.06 181 VAL A CA 1
ATOM 1393 C C . VAL A 1 181 ? -7.527 28.297 2.146 1 98.06 181 VAL A C 1
ATOM 1395 O O . VAL A 1 181 ? -7.293 28 0.97 1 98.06 181 VAL A O 1
ATOM 1398 N N . GLN A 1 182 ? -7.133 29.406 2.762 1 97.94 182 GLN A N 1
ATOM 1399 C CA . GLN A 1 182 ? -6.188 30.312 2.123 1 97.94 182 GLN A CA 1
ATOM 1400 C C . GLN A 1 182 ? -4.762 30.047 2.6 1 97.94 182 GLN A C 1
ATOM 1402 O O . GLN A 1 182 ? -4.555 29.531 3.701 1 97.94 182 GLN A O 1
ATOM 1407 N N . ALA A 1 183 ? -3.791 30.484 1.778 1 98.31 183 ALA A N 1
ATOM 1408 C CA . ALA A 1 183 ? -2.381 30.266 2.08 1 98.31 183 ALA A CA 1
ATOM 1409 C C . ALA A 1 183 ? -2.014 30.828 3.451 1 98.31 183 ALA A C 1
ATOM 1411 O O . ALA A 1 183 ? -1.343 30.156 4.242 1 98.31 183 ALA A O 1
ATOM 1412 N N . HIS A 1 184 ? -2.5 31.984 3.752 1 97.38 184 HIS A N 1
ATOM 1413 C CA . HIS A 1 184 ? -2.09 32.688 4.969 1 97.38 184 HIS A CA 1
ATOM 1414 C C . HIS A 1 184 ? -2.725 32.062 6.203 1 97.38 184 HIS A C 1
ATOM 1416 O O . HIS A 1 184 ? -2.402 32.438 7.332 1 97.38 184 HIS A O 1
ATOM 1422 N N . ASP A 1 185 ? -3.553 30.984 6.031 1 97.25 185 ASP A N 1
ATOM 1423 C CA . ASP A 1 185 ? -4.145 30.219 7.121 1 97.25 185 ASP A CA 1
ATOM 1424 C C . ASP A 1 185 ? -3.346 28.953 7.398 1 97.25 185 ASP A C 1
ATOM 1426 O O . ASP A 1 185 ? -3.727 28.141 8.242 1 97.25 185 ASP A O 1
ATOM 1430 N N . CYS A 1 186 ? -2.258 28.781 6.664 1 98.5 186 CYS A N 1
ATOM 1431 C CA . CYS A 1 186 ? -1.604 27.484 6.68 1 98.5 186 CYS A CA 1
ATOM 1432 C C . CYS A 1 186 ? -0.178 27.594 7.207 1 98.5 186 CYS A C 1
ATOM 1434 O O . CYS A 1 186 ? 0.449 28.641 7.094 1 98.5 186 CYS A O 1
ATOM 1436 N N . VAL A 1 187 ? 0.304 26.469 7.77 1 98.75 187 VAL A N 1
ATOM 1437 C CA . VAL A 1 187 ? 1.705 26.266 8.125 1 98.75 187 VAL A CA 1
ATOM 1438 C C . VAL A 1 187 ? 2.275 25.078 7.34 1 98.75 187 VAL A C 1
ATOM 1440 O O . VAL A 1 187 ? 1.611 24.062 7.184 1 98.75 187 VAL A O 1
ATOM 1443 N N . MET A 1 188 ? 3.506 25.25 6.797 1 98.94 188 MET A N 1
ATOM 1444 C CA . MET A 1 188 ? 4.227 24.156 6.152 1 98.94 188 MET A CA 1
ATOM 1445 C C . MET A 1 188 ? 5.32 23.625 7.062 1 98.94 188 MET A C 1
ATOM 1447 O O . MET A 1 188 ? 6.176 24.375 7.531 1 98.94 188 MET A O 1
ATOM 1451 N N . VAL A 1 189 ? 5.277 22.312 7.344 1 98.94 189 VAL A N 1
ATOM 1452 C CA . VAL A 1 189 ? 6.234 21.656 8.211 1 98.94 189 VAL A CA 1
ATOM 1453 C C . VAL A 1 189 ? 6.996 20.578 7.426 1 98.94 189 VAL A C 1
ATOM 1455 O O . VAL A 1 189 ? 6.387 19.703 6.809 1 98.94 189 VAL A O 1
ATOM 1458 N N . GLY A 1 190 ? 8.32 20.672 7.422 1 98.69 190 GLY A N 1
ATOM 1459 C CA . GLY A 1 190 ? 9.086 19.656 6.73 1 98.69 190 GLY A CA 1
ATOM 1460 C C . GLY A 1 190 ? 10.57 19.719 7.02 1 98.69 190 GLY A C 1
ATOM 1461 O O . GLY A 1 190 ? 11.031 20.609 7.723 1 98.69 190 GLY A O 1
ATOM 146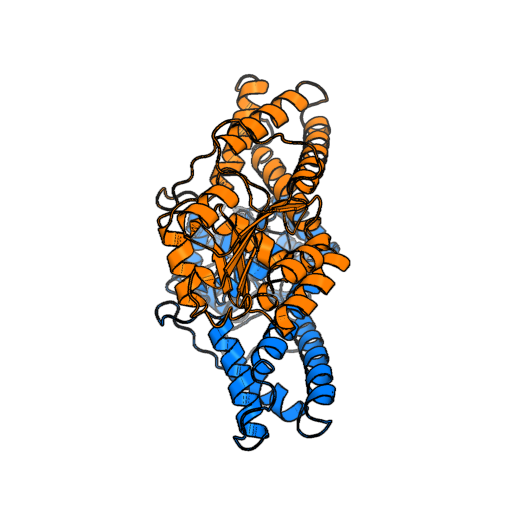2 N N . ASP A 1 191 ? 11.344 18.781 6.449 1 97.69 191 ASP A N 1
ATOM 1463 C CA . ASP A 1 191 ? 12.758 18.672 6.777 1 97.69 191 ASP A CA 1
ATOM 1464 C C . ASP A 1 191 ? 13.633 19.203 5.641 1 97.69 191 ASP A C 1
ATOM 1466 O O . ASP A 1 191 ? 14.836 19.391 5.809 1 97.69 191 ASP A O 1
ATOM 1470 N N . SER A 1 192 ? 13.055 19.516 4.496 1 96.19 192 SER A N 1
ATOM 1471 C CA . SER A 1 192 ? 13.852 19.953 3.359 1 96.19 192 SER A CA 1
ATOM 1472 C C . SER A 1 192 ? 13.773 21.469 3.184 1 96.19 192 SER A C 1
ATOM 1474 O O . SER A 1 192 ? 12.695 22.016 2.984 1 96.19 192 SER A O 1
ATOM 1476 N N . LEU A 1 193 ? 14.898 22.125 3.166 1 95.31 193 LEU A N 1
ATOM 1477 C CA . LEU A 1 193 ? 14.953 23.562 2.934 1 95.31 193 LEU A CA 1
ATOM 1478 C C . LEU A 1 193 ? 14.516 23.906 1.512 1 95.31 193 LEU A C 1
ATOM 1480 O O . LEU A 1 193 ? 13.711 24.812 1.304 1 95.31 193 LEU A O 1
ATOM 1484 N N . ASP A 1 194 ? 14.922 23.125 0.599 1 94.81 194 ASP A N 1
ATOM 1485 C CA . ASP A 1 194 ? 14.773 23.422 -0.822 1 94.81 194 ASP A CA 1
ATOM 1486 C C . ASP A 1 194 ? 13.344 23.172 -1.294 1 94.81 194 ASP A C 1
ATOM 1488 O O . ASP A 1 194 ? 12.883 23.797 -2.252 1 94.81 194 ASP A O 1
ATOM 1492 N N . THR A 1 195 ? 12.664 22.266 -0.585 1 97.19 195 THR A N 1
ATOM 1493 C CA . THR A 1 195 ? 11.352 21.891 -1.105 1 97.19 195 THR A CA 1
ATOM 1494 C C . THR A 1 195 ? 10.25 22.328 -0.145 1 97.19 195 THR A C 1
ATOM 1496 O O . THR A 1 195 ? 9.336 23.062 -0.529 1 97.19 195 THR A O 1
ATOM 1499 N N . ASP A 1 196 ? 10.367 22.016 1.093 1 98.25 196 ASP A N 1
ATOM 1500 C CA . ASP A 1 196 ? 9.32 22.359 2.053 1 98.25 196 ASP A CA 1
ATOM 1501 C C . ASP A 1 196 ? 9.336 23.844 2.393 1 98.25 196 ASP A C 1
ATOM 1503 O O . ASP A 1 196 ? 8.312 24.516 2.291 1 98.25 196 ASP A O 1
ATOM 1507 N N . ILE A 1 197 ? 10.492 24.344 2.779 1 97.94 197 ILE A N 1
ATOM 1508 C CA . ILE A 1 197 ? 10.602 25.703 3.289 1 97.94 197 ILE A CA 1
ATOM 1509 C C . ILE A 1 197 ? 10.484 26.703 2.137 1 97.94 197 ILE A C 1
ATOM 1511 O O . ILE A 1 197 ? 9.633 27.594 2.162 1 97.94 197 ILE A O 1
ATOM 1515 N N . VAL A 1 198 ? 11.297 26.5 1.1 1 97.5 198 VAL A N 1
ATOM 1516 C CA . VAL A 1 198 ? 11.234 27.375 -0.063 1 97.5 198 VAL A CA 1
ATOM 1517 C C . VAL A 1 198 ? 9.844 27.328 -0.684 1 97.5 198 VAL A C 1
ATOM 1519 O O . VAL A 1 198 ? 9.258 28.359 -1.019 1 97.5 198 VAL A O 1
ATOM 1522 N N . GLY A 1 199 ? 9.258 26.141 -0.812 1 98.44 199 GLY A N 1
ATOM 1523 C CA . GLY A 1 199 ? 7.922 25.984 -1.376 1 98.44 199 GLY A CA 1
ATOM 1524 C C . GLY A 1 199 ? 6.848 26.688 -0.568 1 98.44 199 GLY A C 1
ATOM 1525 O O . GLY A 1 199 ? 6.02 27.406 -1.124 1 98.44 199 GLY A O 1
ATOM 1526 N N . GLY A 1 200 ? 6.848 26.422 0.746 1 98.56 200 GLY A N 1
ATOM 1527 C CA . GLY A 1 200 ? 5.895 27.094 1.619 1 98.56 200 GLY A CA 1
ATOM 1528 C C . GLY A 1 200 ? 6 28.609 1.568 1 98.56 200 GLY A C 1
ATOM 1529 O O . GLY A 1 200 ? 4.988 29.297 1.473 1 98.56 200 GLY A O 1
ATOM 1530 N N . PHE A 1 201 ? 7.215 29.047 1.589 1 97.75 201 PHE A N 1
ATOM 1531 C CA . PHE A 1 201 ? 7.469 30.484 1.537 1 97.75 201 PHE A CA 1
ATOM 1532 C C . PHE A 1 201 ? 6.906 31.094 0.256 1 97.75 201 PHE A C 1
ATOM 1534 O O . PHE A 1 201 ? 6.156 32.062 0.3 1 97.75 201 PHE A O 1
ATOM 1541 N N . ASN A 1 202 ? 7.246 30.5 -0.849 1 97.81 202 ASN A N 1
ATOM 1542 C CA . ASN A 1 202 ? 6.809 31 -2.146 1 97.81 202 ASN A CA 1
ATOM 1543 C C . ASN A 1 202 ? 5.289 30.938 -2.285 1 97.81 202 ASN A C 1
ATOM 1545 O O . ASN A 1 202 ? 4.695 31.766 -2.982 1 97.81 202 ASN A O 1
ATOM 1549 N N . ALA A 1 203 ? 4.668 30 -1.62 1 98.56 203 ALA A N 1
ATOM 1550 C CA . ALA A 1 203 ? 3.223 29.812 -1.708 1 98.56 203 ALA A CA 1
ATOM 1551 C C . ALA A 1 203 ? 2.486 30.812 -0.816 1 98.56 203 ALA A C 1
ATOM 1553 O O . ALA A 1 203 ? 1.263 30.938 -0.899 1 98.56 203 ALA A O 1
ATOM 1554 N N . GLY A 1 204 ? 3.207 31.453 0.083 1 98.19 204 GLY A N 1
ATOM 1555 C CA . GLY A 1 204 ? 2.611 32.5 0.889 1 98.19 204 GLY A CA 1
ATOM 1556 C C . GLY A 1 204 ? 1.953 32 2.154 1 98.19 204 GLY A C 1
ATOM 1557 O O . GLY A 1 204 ? 1.003 32.594 2.656 1 98.19 204 GLY A O 1
ATOM 1558 N N . VAL A 1 205 ? 2.441 30.891 2.695 1 98.62 205 VAL A N 1
ATOM 1559 C CA . VAL A 1 205 ? 1.863 30.375 3.934 1 98.62 205 VAL A CA 1
ATOM 1560 C C . VAL A 1 205 ? 2.211 31.312 5.09 1 98.62 205 VAL A C 1
ATOM 1562 O O . VAL A 1 205 ? 3.111 32.156 4.973 1 98.62 205 VAL A O 1
ATOM 1565 N N . ARG A 1 206 ? 1.462 31.125 6.168 1 98 206 ARG A N 1
ATOM 1566 C CA . ARG A 1 206 ? 1.658 31.969 7.348 1 98 206 ARG A CA 1
ATOM 1567 C C . ARG A 1 206 ? 3.061 31.781 7.922 1 98 206 ARG A C 1
ATOM 1569 O O . ARG A 1 206 ? 3.697 32.75 8.336 1 98 206 ARG A O 1
ATOM 1576 N N . ALA A 1 207 ? 3.492 30.531 7.988 1 98.44 207 ALA A N 1
ATOM 1577 C CA . ALA A 1 207 ? 4.812 30.25 8.539 1 98.44 207 ALA A CA 1
ATOM 1578 C C . ALA A 1 207 ? 5.348 28.922 8.008 1 98.44 207 ALA A C 1
ATOM 1580 O O . ALA A 1 207 ? 4.574 28.031 7.656 1 98.44 207 ALA A O 1
ATOM 1581 N N . THR A 1 208 ? 6.66 28.859 7.949 1 98.44 208 THR A N 1
ATOM 1582 C CA . THR A 1 208 ? 7.367 27.625 7.641 1 98.44 208 THR A CA 1
ATOM 1583 C C . THR A 1 208 ? 8.117 27.109 8.867 1 98.44 208 THR A C 1
ATOM 1585 O O . THR A 1 208 ? 8.695 27.906 9.625 1 98.44 208 THR A O 1
ATOM 1588 N N . VAL A 1 209 ? 8.023 25.797 9.078 1 98.56 209 VAL A N 1
ATOM 1589 C CA . VAL A 1 209 ? 8.703 25.141 10.188 1 98.56 209 VAL A CA 1
ATOM 1590 C C . VAL A 1 209 ? 9.656 24.078 9.656 1 98.56 209 VAL A C 1
ATOM 1592 O O . VAL A 1 209 ? 9.227 23.078 9.078 1 98.56 209 VAL A O 1
ATOM 1595 N N . TRP A 1 210 ? 10.961 24.281 9.922 1 97.94 210 TRP A N 1
ATOM 1596 C CA . TRP A 1 210 ? 12.008 23.391 9.445 1 97.94 210 TRP A CA 1
ATOM 1597 C C . TRP A 1 210 ? 12.406 22.391 10.523 1 97.94 210 TRP A C 1
ATOM 1599 O O . TRP A 1 210 ? 12.859 22.781 11.602 1 97.94 210 TRP A O 1
ATOM 1609 N N . ILE A 1 211 ? 12.227 21.109 10.227 1 97.94 211 ILE A N 1
ATOM 1610 C CA . ILE A 1 211 ? 12.688 20.047 11.125 1 97.94 211 ILE A CA 1
ATOM 1611 C C . ILE A 1 211 ? 14.164 19.766 10.875 1 97.94 211 ILE A C 1
ATOM 1613 O O . ILE A 1 211 ? 14.531 19.219 9.828 1 97.94 211 ILE A O 1
ATOM 1617 N N . ASN A 1 212 ? 14.977 20.109 11.781 1 93.69 212 ASN A N 1
ATOM 1618 C CA . ASN A 1 212 ? 16.422 19.953 11.672 1 93.69 212 ASN A CA 1
ATOM 1619 C C . ASN A 1 212 ? 17.062 19.703 13.039 1 93.69 212 ASN A C 1
ATOM 1621 O O . ASN A 1 212 ? 17.047 20.578 13.898 1 93.69 212 ASN A O 1
ATOM 1625 N N . ASN A 1 213 ? 17.562 18.484 13.219 1 82.81 213 ASN A N 1
ATOM 1626 C CA . ASN A 1 213 ? 18.172 18.141 14.5 1 82.81 213 ASN A CA 1
ATOM 1627 C C . ASN A 1 213 ? 19.656 18.469 14.523 1 82.81 213 ASN A C 1
ATOM 1629 O O . ASN A 1 213 ? 20.422 17.875 15.281 1 82.81 213 ASN A O 1
ATOM 1633 N N . GLY A 1 214 ? 20.094 19.516 13.953 1 72.75 214 GLY A N 1
ATOM 1634 C CA . GLY A 1 214 ? 21.438 20.047 14.102 1 72.75 214 GLY A CA 1
ATOM 1635 C C . GLY A 1 214 ? 22.375 19.594 13.008 1 72.75 214 GLY A C 1
ATOM 1636 O O . GLY A 1 214 ? 23.578 19.875 13.055 1 72.75 214 GLY A O 1
ATOM 1637 N N . GLY A 1 215 ? 21.953 18.953 12.062 1 61.72 215 GLY A N 1
ATOM 1638 C CA . GLY A 1 215 ? 22.938 18.438 11.133 1 61.72 215 GLY A CA 1
ATOM 1639 C C . GLY A 1 215 ? 23.172 19.344 9.945 1 61.72 215 GLY A C 1
ATOM 1640 O O . GLY A 1 215 ? 24.234 19.297 9.312 1 61.72 215 GLY A O 1
ATOM 1641 N N . VAL A 1 216 ? 22.25 20.156 9.609 1 66.69 216 VAL A N 1
ATOM 1642 C CA . VAL A 1 216 ? 22.391 20.875 8.359 1 66.69 216 VAL A CA 1
ATOM 1643 C C . VAL A 1 216 ? 22.281 22.375 8.617 1 66.69 216 VAL A C 1
ATOM 1645 O O . VAL A 1 216 ? 21.391 22.828 9.344 1 66.69 216 VAL A O 1
ATOM 1648 N N . CYS A 1 217 ? 23.297 23.141 8.289 1 66.81 217 CYS A N 1
ATOM 1649 C CA . CYS A 1 217 ? 23.25 24.594 8.344 1 66.81 217 CYS A CA 1
ATOM 1650 C C . CYS A 1 217 ? 22.609 25.172 7.086 1 66.81 217 CYS A C 1
ATOM 1652 O O . CYS A 1 217 ? 22.891 24.703 5.98 1 66.81 217 CYS A O 1
ATOM 1654 N N . PRO A 1 218 ? 21.594 26.016 7.332 1 68.44 218 PRO A N 1
ATOM 1655 C CA . PRO A 1 218 ? 21.047 26.656 6.125 1 68.44 218 PRO A CA 1
ATOM 1656 C C . PRO A 1 218 ? 22.125 27.359 5.297 1 68.44 218 PRO A C 1
ATOM 1658 O O . PRO A 1 218 ? 23.094 27.875 5.852 1 68.44 218 PRO A O 1
ATOM 1661 N N . LEU A 1 219 ? 22.047 27.109 4.043 1 63.44 219 LEU A N 1
ATOM 1662 C CA . LEU A 1 219 ? 23 27.812 3.172 1 63.44 219 LEU A CA 1
ATOM 1663 C C . LEU A 1 219 ? 22.719 29.312 3.174 1 63.44 219 LEU A C 1
ATOM 1665 O O . LEU A 1 219 ? 21.578 29.734 3.273 1 63.44 219 LEU A O 1
ATOM 1669 N N . GLU A 1 220 ? 23.797 30.031 3.002 1 63.41 220 GLU A N 1
ATOM 1670 C CA . GLU A 1 220 ? 23.703 31.484 2.844 1 63.41 220 GLU A CA 1
ATOM 1671 C C . GLU A 1 220 ? 22.875 31.859 1.62 1 63.41 220 GLU A C 1
ATOM 1673 O O . GLU A 1 220 ? 23.062 31.297 0.54 1 63.41 220 GLU A O 1
ATOM 1678 N N . GLY A 1 221 ? 21.844 32.75 1.751 1 62.62 221 GLY A N 1
ATOM 1679 C CA . GLY A 1 221 ? 21.031 33.219 0.638 1 62.62 221 GLY A CA 1
ATOM 1680 C C . GLY A 1 221 ? 19.719 32.469 0.49 1 62.62 221 GLY A C 1
ATOM 1681 O O . GLY A 1 221 ? 18.844 32.875 -0.282 1 62.62 221 GLY A O 1
ATOM 1682 N N . SER A 1 222 ? 19.672 31.391 1.164 1 70.5 222 SER A N 1
ATOM 1683 C CA . SER A 1 222 ? 18.453 30.594 1.062 1 70.5 222 SER A CA 1
ATOM 1684 C C . SER A 1 222 ? 17.344 31.172 1.943 1 70.5 222 SER A C 1
ATOM 1686 O O . SER A 1 222 ? 17.625 31.984 2.84 1 70.5 222 SER A O 1
ATOM 1688 N N . VAL A 1 223 ? 16.188 30.984 1.505 1 82.75 223 VAL A N 1
ATOM 1689 C CA . VAL A 1 223 ? 15.039 31.375 2.322 1 82.75 223 VAL A CA 1
ATOM 1690 C C . VAL A 1 223 ? 15.203 30.828 3.738 1 82.75 223 VAL A C 1
ATOM 1692 O O . VAL A 1 223 ? 15.578 29.672 3.922 1 82.75 223 VAL A O 1
ATOM 1695 N N . ASN A 1 224 ? 15.102 31.766 4.656 1 90.62 224 ASN A N 1
ATOM 1696 C CA . ASN A 1 224 ? 15.18 31.375 6.055 1 90.62 224 ASN A CA 1
ATOM 1697 C C . ASN A 1 224 ? 13.844 30.859 6.57 1 90.62 224 ASN A C 1
ATOM 1699 O O . ASN A 1 224 ? 12.812 31.516 6.402 1 90.62 224 ASN A O 1
ATOM 1703 N N . PRO A 1 225 ? 13.898 29.688 7.148 1 96.19 225 PRO A N 1
ATOM 1704 C CA . PRO A 1 225 ? 12.664 29.25 7.789 1 96.19 225 PRO A CA 1
ATOM 1705 C C . PRO A 1 225 ? 12.211 30.172 8.914 1 96.19 225 PRO A C 1
ATOM 1707 O O . PRO A 1 225 ? 13.047 30.766 9.594 1 96.19 225 PRO A O 1
ATOM 1710 N N . ASP A 1 226 ? 10.914 30.328 9.086 1 96.62 226 ASP A N 1
ATOM 1711 C CA . ASP A 1 226 ? 10.398 31.141 10.18 1 96.62 226 ASP A CA 1
ATOM 1712 C C . ASP A 1 226 ? 10.734 30.516 11.531 1 96.62 226 ASP A C 1
ATOM 1714 O O . ASP A 1 226 ? 11.023 31.219 12.5 1 96.62 226 ASP A O 1
ATOM 1718 N N . TYR A 1 227 ? 10.656 29.188 11.633 1 96.94 227 TYR A N 1
ATOM 1719 C CA . TYR A 1 227 ? 11 28.422 12.828 1 96.94 227 TYR A CA 1
ATOM 1720 C C . TYR A 1 227 ? 11.844 27.203 12.484 1 96.94 227 TYR A C 1
ATOM 1722 O O . TYR A 1 227 ? 11.695 26.625 11.406 1 96.94 227 TYR A O 1
ATOM 1730 N N . THR A 1 228 ? 12.758 26.844 13.352 1 96.38 228 THR A N 1
ATOM 1731 C CA . THR A 1 228 ? 13.539 25.609 13.281 1 96.38 228 THR A CA 1
ATOM 1732 C C . THR A 1 228 ? 13.43 24.828 14.594 1 96.38 228 THR A C 1
ATOM 1734 O O . THR A 1 228 ? 13.688 25.375 15.664 1 96.38 228 THR A O 1
ATOM 1737 N N . ILE A 1 229 ? 13.016 23.594 14.477 1 97.44 229 ILE A N 1
ATOM 1738 C CA . ILE A 1 229 ? 12.898 22.75 15.656 1 97.44 229 ILE A CA 1
ATOM 1739 C C . ILE A 1 229 ? 13.516 21.375 15.367 1 97.44 229 ILE A C 1
ATOM 1741 O O . ILE A 1 229 ? 13.586 20.953 14.211 1 97.44 229 ILE A O 1
ATOM 1745 N N . PRO A 1 230 ? 13.977 20.656 16.375 1 95.88 230 PRO A N 1
ATOM 1746 C CA . PRO A 1 230 ? 14.68 19.391 16.156 1 95.88 230 PRO A CA 1
ATOM 1747 C C . PRO A 1 230 ? 13.734 18.234 15.812 1 95.88 230 PRO A C 1
ATOM 1749 O O . PRO A 1 230 ? 14.148 17.25 15.195 1 95.88 230 PRO A O 1
ATOM 1752 N N . SER A 1 231 ? 12.5 18.375 16.297 1 97.38 231 SER A N 1
ATOM 1753 C CA . SER A 1 231 ? 11.539 17.281 16.109 1 97.38 231 SER A CA 1
ATOM 1754 C C . SER A 1 231 ? 10.133 17.828 15.883 1 97.38 231 SER A C 1
ATOM 1756 O O . SER A 1 231 ? 9.766 18.875 16.438 1 97.38 231 SER A O 1
ATOM 1758 N N . VAL A 1 232 ? 9.367 17.031 15.094 1 98.5 232 VAL A N 1
ATOM 1759 C CA . VAL A 1 232 ? 7.98 17.422 14.852 1 98.5 232 VAL A CA 1
ATOM 1760 C C . VAL A 1 232 ? 7.219 17.453 16.172 1 98.5 232 VAL A C 1
ATOM 1762 O O . VAL A 1 232 ? 6.219 18.172 16.312 1 98.5 232 VAL A O 1
ATOM 1765 N N . LEU A 1 233 ? 7.699 16.734 17.203 1 98.44 233 LEU A N 1
ATOM 1766 C CA . LEU A 1 233 ? 7.047 16.656 18.5 1 98.44 233 LEU A CA 1
ATOM 1767 C C . LEU A 1 233 ? 7.051 18.016 19.203 1 98.44 233 LEU A C 1
ATOM 1769 O O . LEU A 1 233 ? 6.281 18.25 20.125 1 98.44 233 LEU A O 1
ATOM 1773 N N . ASP A 1 234 ? 7.848 18.953 18.703 1 98.06 234 ASP A N 1
ATOM 1774 C CA . ASP A 1 234 ? 7.934 20.297 19.281 1 98.06 234 ASP A CA 1
ATOM 1775 C C . ASP A 1 234 ? 6.992 21.266 18.578 1 98.06 234 ASP A C 1
ATOM 1777 O O . ASP A 1 234 ? 6.961 22.453 18.906 1 98.06 234 ASP A O 1
ATOM 1781 N N . LEU A 1 235 ? 6.188 20.812 17.672 1 98.5 235 LEU A N 1
ATOM 1782 C CA . LEU A 1 235 ? 5.352 21.656 16.812 1 98.5 235 LEU A CA 1
ATOM 1783 C C . LEU A 1 235 ? 4.312 22.391 17.656 1 98.5 235 LEU A C 1
ATOM 1785 O O . LEU A 1 235 ? 4.02 23.562 17.375 1 98.5 235 LEU A O 1
ATOM 1789 N N . PRO A 1 236 ? 3.736 21.797 18.672 1 97.94 236 PRO A N 1
ATOM 1790 C CA . PRO A 1 236 ? 2.742 22.5 19.484 1 97.94 236 PRO A CA 1
ATOM 1791 C C . PRO A 1 236 ? 3.283 23.812 20.062 1 97.94 236 PRO A C 1
ATOM 1793 O O . PRO A 1 236 ? 2.549 24.797 20.156 1 97.94 236 PRO A O 1
ATOM 1796 N N . GLU A 1 237 ? 4.512 23.828 20.406 1 97.31 237 GLU A N 1
ATOM 1797 C CA . GLU A 1 237 ? 5.113 25.047 20.953 1 97.31 237 GLU A CA 1
ATOM 1798 C C . GLU A 1 237 ? 5.164 26.141 19.891 1 97.31 237 GLU A C 1
ATOM 1800 O O . GLU A 1 237 ? 4.957 27.328 20.203 1 97.31 237 GLU A O 1
ATOM 1805 N N . VAL A 1 238 ? 5.449 25.828 18.719 1 97.69 238 VAL A N 1
ATOM 1806 C CA . VAL A 1 238 ? 5.496 26.781 17.609 1 97.69 238 VAL A CA 1
ATOM 1807 C C . VAL A 1 238 ? 4.094 27.312 17.328 1 97.69 238 VAL A C 1
ATOM 1809 O O . VAL A 1 238 ? 3.906 28.516 17.172 1 97.69 238 VAL A O 1
ATOM 1812 N N . LEU A 1 239 ? 3.137 26.422 17.266 1 97.25 239 LEU A N 1
ATOM 1813 C CA . LEU A 1 239 ? 1.763 26.797 16.969 1 97.25 239 LEU A CA 1
ATOM 1814 C C . LEU A 1 239 ? 1.221 27.75 18.031 1 97.25 239 LEU A C 1
ATOM 1816 O O . LEU A 1 239 ? 0.424 28.641 17.734 1 97.25 239 LEU A O 1
ATOM 1820 N N . ALA A 1 240 ? 1.648 27.609 19.25 1 95.19 240 ALA A N 1
ATOM 1821 C CA . ALA A 1 240 ? 1.231 28.484 20.344 1 95.19 240 ALA A CA 1
ATOM 1822 C C . ALA A 1 240 ? 1.705 29.922 20.125 1 95.19 240 ALA A C 1
ATOM 1824 O O . ALA A 1 240 ? 1.06 30.859 20.562 1 95.19 240 ALA A O 1
ATOM 1825 N N . LYS A 1 241 ? 2.781 30.062 19.406 1 94.25 241 LYS A N 1
ATOM 1826 C CA . LYS A 1 241 ? 3.342 31.391 19.125 1 94.25 241 LYS A CA 1
ATOM 1827 C C . LYS A 1 241 ? 2.625 32.062 17.953 1 94.25 241 LYS A C 1
ATOM 1829 O O . LYS A 1 241 ? 2.748 33.25 17.75 1 94.25 241 LYS A O 1
ATOM 1834 N N . LEU A 1 242 ? 1.996 31.312 17.156 1 91.81 242 LEU A N 1
ATOM 1835 C CA . LEU A 1 242 ? 1.332 31.812 15.961 1 91.81 242 LEU A CA 1
ATOM 1836 C C . LEU A 1 242 ? -0.114 32.188 16.266 1 91.81 242 LEU A C 1
ATOM 1838 O O . LEU A 1 242 ? -0.803 32.75 15.406 1 91.81 242 LEU A O 1
ATOM 1842 N N . LYS A 1 243 ? -0.705 31.953 17.422 1 77 243 LYS A N 1
ATOM 1843 C CA . LYS A 1 243 ? -2.045 32.375 17.828 1 77 243 LYS A CA 1
ATOM 1844 C C . LYS A 1 243 ? -2.082 33.844 18.172 1 77 243 LYS A C 1
ATOM 1846 O O . LYS A 1 243 ? -1.077 34.406 18.609 1 77 243 LYS A O 1
ATOM 1851 N N . MET B 1 1 ? 3.232 -38.281 -26.531 1 33 1 MET B N 1
ATOM 1852 C CA . MET B 1 1 ? 3.027 -36.844 -26.328 1 33 1 MET B CA 1
ATOM 1853 C C . MET B 1 1 ? 3.906 -36.344 -25.203 1 33 1 MET B C 1
ATOM 1855 O O . MET B 1 1 ? 3.926 -36.906 -24.109 1 33 1 MET B O 1
ATOM 1859 N N . ASN B 1 2 ? 5.039 -35.844 -25.328 1 38.97 2 ASN B N 1
ATOM 1860 C CA . ASN B 1 2 ? 6.137 -35.562 -24.422 1 38.97 2 ASN B CA 1
ATOM 1861 C C . ASN B 1 2 ? 5.664 -34.75 -23.219 1 38.97 2 ASN B C 1
ATOM 1863 O O . ASN B 1 2 ? 5.234 -33.594 -23.359 1 38.97 2 ASN B O 1
ATOM 1867 N N . SER B 1 3 ? 4.762 -35.219 -22.297 1 46.28 3 SER B N 1
ATOM 1868 C CA . SER B 1 3 ? 3.943 -34.656 -21.234 1 46.28 3 SER B CA 1
ATOM 1869 C C . SER B 1 3 ? 4.734 -33.625 -20.422 1 46.28 3 SER B C 1
ATOM 1871 O O . SER B 1 3 ? 5.523 -34 -19.547 1 46.28 3 SER B O 1
ATOM 1873 N N . LYS B 1 4 ? 5.348 -32.531 -20.969 1 66.25 4 LYS B N 1
ATOM 1874 C CA . LYS B 1 4 ? 6.16 -31.5 -20.328 1 66.25 4 LYS B CA 1
ATOM 1875 C C . LYS B 1 4 ? 5.469 -30.953 -19.078 1 66.25 4 LYS B C 1
ATOM 1877 O O . LYS B 1 4 ? 4.238 -30.859 -19.047 1 66.25 4 LYS B O 1
ATOM 1882 N N . GLY B 1 5 ? 5.801 -31.266 -17.906 1 85.75 5 GLY B N 1
ATOM 1883 C CA . GLY B 1 5 ? 5.441 -30.891 -16.547 1 85.75 5 GLY B CA 1
ATOM 1884 C C . GLY B 1 5 ? 4.852 -29.5 -16.453 1 85.75 5 GLY B C 1
ATOM 1885 O O . GLY B 1 5 ? 4.723 -28.797 -17.453 1 85.75 5 GLY B O 1
ATOM 1886 N N . ILE B 1 6 ? 4.148 -29.188 -15.367 1 95.81 6 ILE B N 1
ATOM 1887 C CA . ILE B 1 6 ? 3.574 -27.891 -15.086 1 95.81 6 ILE B CA 1
ATOM 1888 C C . ILE B 1 6 ? 4.68 -26.828 -15.039 1 95.81 6 ILE B C 1
ATOM 1890 O O . ILE B 1 6 ? 5.688 -27.016 -14.352 1 95.81 6 ILE B O 1
ATOM 1894 N N . LYS B 1 7 ? 4.445 -25.766 -15.852 1 97.56 7 LYS B N 1
ATOM 1895 C CA . LYS B 1 7 ? 5.461 -24.719 -15.914 1 97.56 7 LYS B CA 1
ATOM 1896 C C . LYS B 1 7 ? 5.094 -23.547 -15.008 1 97.56 7 LYS B C 1
ATOM 1898 O O . LYS B 1 7 ? 5.973 -22.844 -14.508 1 97.56 7 LYS B O 1
ATOM 1903 N N . ALA B 1 8 ? 3.787 -23.312 -14.844 1 98.62 8 ALA B N 1
ATOM 1904 C CA . ALA B 1 8 ? 3.371 -22.109 -14.109 1 98.62 8 ALA B CA 1
ATOM 1905 C C . ALA B 1 8 ? 2.131 -22.391 -13.266 1 98.62 8 ALA B C 1
ATOM 1907 O O . ALA B 1 8 ? 1.303 -23.234 -13.633 1 98.62 8 ALA B O 1
ATOM 1908 N N . ILE B 1 9 ? 2.033 -21.688 -12.172 1 98.88 9 ILE B N 1
ATOM 1909 C CA . ILE B 1 9 ? 0.894 -21.781 -11.273 1 98.88 9 ILE B CA 1
ATOM 1910 C C . ILE B 1 9 ? 0.278 -20.391 -11.07 1 98.88 9 ILE B C 1
ATOM 1912 O O . ILE B 1 9 ? 0.963 -19.453 -10.664 1 98.88 9 ILE B O 1
ATOM 1916 N N . LEU B 1 10 ? -0.978 -20.234 -11.445 1 98.94 10 LEU B N 1
ATOM 1917 C CA . LEU B 1 10 ? -1.767 -19.047 -11.141 1 98.94 10 LEU B CA 1
ATOM 1918 C C . LEU B 1 10 ? -2.484 -19.203 -9.805 1 98.94 10 LEU B C 1
ATOM 1920 O O . LEU B 1 10 ? -3.195 -20.188 -9.586 1 98.94 10 LEU B O 1
ATOM 1924 N N . LEU B 1 11 ? -2.293 -18.25 -8.914 1 98.94 11 LEU B N 1
ATOM 1925 C CA . LEU B 1 11 ? -2.834 -18.344 -7.559 1 98.94 11 LEU B CA 1
ATOM 1926 C C . LEU B 1 11 ? -3.736 -17.156 -7.246 1 98.94 11 LEU B C 1
ATOM 1928 O O . LEU B 1 11 ? -3.33 -16 -7.41 1 98.94 11 LEU B O 1
ATOM 1932 N N . ASP B 1 12 ? -4.965 -17.484 -6.785 1 98.81 12 ASP B N 1
ATOM 1933 C CA . ASP B 1 12 ? -5.855 -16.484 -6.207 1 98.81 12 ASP B CA 1
ATOM 1934 C C . ASP B 1 12 ? -5.309 -15.961 -4.879 1 98.81 12 ASP B C 1
ATOM 1936 O O . ASP B 1 12 ? -4.438 -16.594 -4.273 1 98.81 12 ASP B O 1
ATOM 1940 N N . LEU B 1 13 ? -5.824 -14.789 -4.453 1 98.75 13 LEU B N 1
ATOM 1941 C CA . LEU B 1 13 ? -5.32 -14.195 -3.217 1 98.75 13 LEU B CA 1
ATOM 1942 C C . LEU B 1 13 ? -6.301 -14.422 -2.07 1 98.75 13 LEU B C 1
ATOM 1944 O O . LEU B 1 13 ? -6.047 -15.234 -1.177 1 98.75 13 LEU B O 1
ATOM 1948 N N . ASP B 1 14 ? -7.477 -13.82 -2.129 1 98.25 14 ASP B N 1
ATOM 1949 C CA . ASP B 1 14 ? -8.43 -13.758 -1.026 1 98.25 14 ASP B CA 1
ATOM 1950 C C . ASP B 1 14 ? -9.031 -15.133 -0.736 1 98.25 14 ASP B C 1
ATOM 1952 O O . ASP B 1 14 ? -9.664 -15.734 -1.605 1 98.25 14 ASP B O 1
ATOM 1956 N N . ASN B 1 15 ? -8.766 -15.555 0.515 1 97.56 15 ASN B N 1
ATOM 1957 C CA . ASN B 1 15 ? -9.281 -16.812 1.052 1 97.56 15 ASN B CA 1
ATOM 1958 C C . ASN B 1 15 ? -8.641 -18.016 0.378 1 97.56 15 ASN B C 1
ATOM 1960 O O . ASN B 1 15 ? -9.078 -19.156 0.583 1 97.56 15 ASN B O 1
ATOM 1964 N N . THR B 1 16 ? -7.609 -17.734 -0.437 1 98.38 16 THR B N 1
ATOM 1965 C CA . THR B 1 16 ? -6.746 -18.781 -0.966 1 98.38 16 THR B CA 1
ATOM 1966 C C . THR B 1 16 ? -5.379 -18.75 -0.292 1 98.38 16 THR B C 1
ATOM 1968 O O . THR B 1 16 ? -5.016 -19.672 0.44 1 98.38 16 THR B O 1
ATOM 1971 N N . LEU B 1 17 ? -4.68 -17.641 -0.394 1 98.56 17 LEU B N 1
ATOM 1972 C CA . LEU B 1 17 ? -3.361 -17.5 0.216 1 98.56 17 LEU B CA 1
ATOM 1973 C C . LEU B 1 17 ? -3.461 -16.812 1.572 1 98.56 17 LEU B C 1
ATOM 1975 O O . LEU B 1 17 ? -2.564 -16.953 2.408 1 98.56 17 LEU B O 1
ATOM 1979 N N . ILE B 1 18 ? -4.555 -16 1.745 1 98.56 18 ILE B N 1
ATOM 1980 C CA . ILE B 1 18 ? -4.734 -15.25 2.98 1 98.56 18 ILE B CA 1
ATOM 1981 C C . ILE B 1 18 ? -6.172 -15.398 3.475 1 98.56 18 ILE B C 1
ATOM 1983 O O . ILE B 1 18 ? -7.082 -15.656 2.684 1 98.56 18 ILE B O 1
ATOM 1987 N N . ASP B 1 19 ? -6.395 -15.242 4.801 1 97.56 19 ASP B N 1
ATOM 1988 C CA . ASP B 1 19 ? -7.719 -15.344 5.41 1 97.56 19 ASP B CA 1
ATOM 1989 C C . ASP B 1 19 ? -8.43 -13.992 5.398 1 97.56 19 ASP B C 1
ATOM 1991 O O . ASP B 1 19 ? -8.57 -13.344 6.441 1 97.56 19 ASP B O 1
ATOM 1995 N N . THR B 1 20 ? -8.969 -13.641 4.273 1 97.75 20 THR B N 1
ATOM 1996 C CA . THR B 1 20 ? -9.617 -12.344 4.09 1 97.75 20 THR B CA 1
ATOM 1997 C C . THR B 1 20 ? -10.914 -12.281 4.895 1 97.75 20 THR B C 1
ATOM 1999 O O . THR B 1 20 ? -11.211 -11.258 5.523 1 97.75 20 THR B O 1
ATOM 2002 N N . ALA B 1 21 ? -11.68 -13.32 4.875 1 96.31 21 ALA B N 1
ATOM 2003 C CA . ALA B 1 21 ? -12.93 -13.367 5.621 1 96.31 21 ALA B CA 1
ATOM 2004 C C . ALA B 1 21 ? -12.688 -13.188 7.117 1 96.31 21 ALA B C 1
ATOM 2006 O O . ALA B 1 21 ? -13.414 -12.445 7.785 1 96.31 21 ALA B O 1
ATOM 2007 N N . GLY B 1 22 ? -11.727 -13.906 7.66 1 97.62 22 GLY B N 1
ATOM 2008 C CA . GLY B 1 22 ? -11.383 -13.758 9.07 1 97.62 22 GLY B CA 1
ATOM 2009 C C . GLY B 1 22 ? -10.977 -12.344 9.43 1 97.62 22 GLY B C 1
ATOM 2010 O O . GLY B 1 22 ? -11.414 -11.812 10.453 1 97.62 22 GLY B O 1
ATOM 2011 N N . ALA B 1 23 ? -10.148 -11.695 8.656 1 98.25 23 ALA B N 1
ATOM 2012 C CA . ALA B 1 23 ? -9.742 -10.312 8.883 1 98.25 23 ALA B CA 1
ATOM 2013 C C . ALA B 1 23 ? -10.945 -9.375 8.867 1 98.25 23 ALA B C 1
ATOM 2015 O O . ALA B 1 23 ? -11.031 -8.453 9.688 1 98.25 23 ALA B O 1
ATOM 2016 N N . GLY B 1 24 ? -11.875 -9.594 7.926 1 97.88 24 GLY B N 1
ATOM 2017 C CA . GLY B 1 24 ? -13.102 -8.812 7.875 1 97.88 24 GLY B CA 1
ATOM 2018 C C . GLY B 1 24 ? -13.93 -8.914 9.148 1 97.88 24 GLY B C 1
ATOM 2019 O O . GLY B 1 24 ? -14.461 -7.918 9.625 1 97.88 24 GLY B O 1
ATOM 2020 N N . GLY B 1 25 ? -14.023 -10.117 9.688 1 97.81 25 GLY B N 1
ATOM 2021 C CA . GLY B 1 25 ? -14.75 -10.32 10.93 1 97.81 25 GLY B CA 1
ATOM 2022 C C . GLY B 1 25 ? -14.164 -9.555 12.102 1 97.81 25 GLY B C 1
ATOM 2023 O O . GLY B 1 25 ? -14.891 -8.891 12.844 1 97.81 25 GLY B O 1
ATOM 2024 N N . VAL B 1 26 ? -12.891 -9.602 12.234 1 98.5 26 VAL B N 1
ATOM 2025 C CA . VAL B 1 26 ? -12.195 -8.898 13.312 1 98.5 26 VAL B CA 1
ATOM 2026 C C . VAL B 1 26 ? -12.406 -7.395 13.164 1 98.5 26 VAL B C 1
ATOM 2028 O O . VAL B 1 26 ? -12.664 -6.695 14.148 1 98.5 26 VAL B O 1
ATOM 2031 N N . ALA B 1 27 ? -12.289 -6.875 11.961 1 98.62 27 ALA B N 1
ATOM 2032 C CA . ALA B 1 27 ? -12.461 -5.449 11.695 1 98.62 27 ALA B CA 1
ATOM 2033 C C . ALA B 1 27 ? -13.859 -4.98 12.062 1 98.62 27 ALA B C 1
ATOM 2035 O O . ALA B 1 27 ? -14.031 -3.936 12.695 1 98.62 27 ALA B O 1
ATOM 2036 N N . ILE B 1 28 ? -14.852 -5.719 11.703 1 98.62 28 ILE B N 1
ATOM 2037 C CA . ILE B 1 28 ? -16.234 -5.371 12.008 1 98.62 28 ILE B CA 1
ATOM 2038 C C . ILE B 1 28 ? -16.438 -5.344 13.516 1 98.62 28 ILE B C 1
ATOM 2040 O O . ILE B 1 28 ? -17.141 -4.473 14.039 1 98.62 28 ILE B O 1
ATOM 2044 N N . GLN B 1 29 ? -15.867 -6.281 14.219 1 98.19 29 GLN B N 1
ATOM 2045 C CA . GLN B 1 29 ? -15.969 -6.301 15.672 1 98.19 29 GLN B CA 1
ATOM 2046 C C . GLN B 1 29 ? -15.398 -5.027 16.281 1 98.19 29 GLN B C 1
ATOM 2048 O O . GLN B 1 29 ? -15.992 -4.449 17.203 1 98.19 29 GLN B O 1
ATOM 2053 N N . LYS B 1 30 ? -14.25 -4.551 15.797 1 98.06 30 LYS B N 1
ATOM 2054 C CA . LYS B 1 30 ? -13.641 -3.324 16.312 1 98.06 30 LYS B CA 1
ATOM 2055 C C . LYS B 1 30 ? -14.523 -2.113 16.031 1 98.06 30 LYS B C 1
ATOM 2057 O O . LYS B 1 30 ? -14.68 -1.238 16.875 1 98.06 30 LYS B O 1
ATOM 2062 N N . VAL B 1 31 ? -15.102 -2.057 14.859 1 98.06 31 VAL B N 1
ATOM 2063 C CA . VAL B 1 31 ? -15.969 -0.939 14.508 1 98.06 31 VAL B CA 1
ATOM 2064 C C . VAL B 1 31 ? -17.234 -0.964 15.375 1 98.06 31 VAL B C 1
ATOM 2066 O O . VAL B 1 31 ? -17.719 0.086 15.789 1 98.06 31 VAL B O 1
ATOM 2069 N N . THR B 1 32 ? -17.75 -2.17 15.602 1 97.81 32 THR B N 1
ATOM 2070 C CA . THR B 1 32 ? -18.906 -2.318 16.469 1 97.81 32 THR B CA 1
ATOM 2071 C C . THR B 1 32 ? -18.641 -1.689 17.844 1 97.81 32 THR B C 1
ATOM 2073 O O . THR B 1 32 ? -19.484 -0.98 18.375 1 97.81 32 THR B O 1
ATOM 2076 N N . GLU B 1 33 ? -17.484 -1.894 18.406 1 97.38 33 GLU B N 1
ATOM 2077 C CA . GLU B 1 33 ? -17.125 -1.325 19.688 1 97.38 33 GLU B CA 1
ATOM 2078 C C . GLU B 1 33 ? -17.047 0.197 19.625 1 97.38 33 GLU B C 1
ATOM 2080 O O . GLU B 1 33 ? -17.5 0.889 20.531 1 97.38 33 GLU B O 1
ATOM 2085 N N . LEU B 1 34 ? -16.469 0.719 18.578 1 95.5 34 LEU B N 1
ATOM 2086 C CA . LEU B 1 34 ? -16.406 2.162 18.375 1 95.5 34 LEU B CA 1
ATOM 2087 C C . LEU B 1 34 ? -17.812 2.76 18.312 1 95.5 34 LEU B C 1
ATOM 2089 O O . LEU B 1 34 ? -18.078 3.779 18.969 1 95.5 34 LEU B O 1
ATOM 2093 N N . LEU B 1 35 ? -18.719 2.129 17.594 1 95.62 35 LEU B N 1
ATOM 2094 C CA . LEU B 1 35 ? -20.094 2.609 17.453 1 95.62 35 LEU B CA 1
ATOM 2095 C C . LEU B 1 35 ? -20.828 2.557 18.781 1 95.62 35 LEU B C 1
ATOM 2097 O O . LEU B 1 35 ? -21.609 3.461 19.094 1 95.62 35 LEU B O 1
ATOM 2101 N N . LYS B 1 36 ? -20.594 1.521 19.562 1 95.19 36 LYS B N 1
ATOM 2102 C CA . LYS B 1 36 ? -21.219 1.404 20.875 1 95.19 36 LYS B CA 1
ATOM 2103 C C . LYS B 1 36 ? -20.828 2.568 21.781 1 95.19 36 LYS B C 1
ATOM 2105 O O . LYS B 1 36 ? -21.672 3.137 22.484 1 95.19 36 LYS B O 1
ATOM 2110 N N . THR B 1 37 ? -19.609 2.9 21.703 1 92.62 37 THR B N 1
ATOM 2111 C CA . THR B 1 37 ? -19.094 3.969 22.547 1 92.62 37 THR B CA 1
ATOM 2112 C C . THR B 1 37 ? -19.625 5.324 22.094 1 92.62 37 THR B C 1
ATOM 2114 O O . THR B 1 37 ? -19.844 6.215 22.922 1 92.62 37 THR B O 1
ATOM 2117 N N . THR B 1 38 ? -19.891 5.492 20.812 1 89.75 38 THR B N 1
ATOM 2118 C CA . THR B 1 38 ? -20.234 6.793 20.25 1 89.75 38 THR B CA 1
ATOM 2119 C C . THR B 1 38 ? -21.734 6.98 20.203 1 89.75 38 THR B C 1
ATOM 2121 O O . THR B 1 38 ? -22.25 8.078 20.484 1 89.75 38 THR B O 1
ATOM 2124 N N . LEU B 1 39 ? -22.484 5.93 19.906 1 88.94 39 LEU B N 1
ATOM 2125 C CA . LEU B 1 39 ? -23.922 6.062 19.641 1 88.94 39 LEU B CA 1
ATOM 2126 C C . LEU B 1 39 ? -24.734 5.316 20.703 1 88.94 39 LEU B C 1
ATOM 2128 O O . LEU B 1 39 ? -25.953 5.469 20.766 1 88.94 39 LEU B O 1
ATOM 2132 N N . GLY B 1 40 ? -24.109 4.559 21.516 1 86.19 40 GLY B N 1
ATOM 2133 C CA . GLY B 1 40 ? -24.828 3.666 22.406 1 86.19 40 GLY B CA 1
ATOM 2134 C C . GLY B 1 40 ? -24.984 2.262 21.859 1 86.19 40 GLY B C 1
ATOM 2135 O O . GLY B 1 40 ? -24.656 2.006 20.688 1 86.19 40 GLY B O 1
ATOM 2136 N N . HIS B 1 41 ? -25.469 1.371 22.641 1 82.25 41 HIS B N 1
ATOM 2137 C CA . HIS B 1 41 ? -25.438 -0.06 22.359 1 82.25 41 HIS B CA 1
ATOM 2138 C C . HIS B 1 41 ? -26.516 -0.45 21.375 1 82.25 41 HIS B C 1
ATOM 2140 O O . HIS B 1 41 ? -26.391 -1.453 20.672 1 82.25 41 HIS B O 1
ATOM 2146 N N . GLU B 1 42 ? -27.375 0.442 21.297 1 84 42 GLU B N 1
ATOM 2147 C CA . GLU B 1 42 ? -28.484 0.061 20.438 1 84 42 GLU B CA 1
ATOM 2148 C C . GLU B 1 42 ? -28.156 0.265 18.969 1 84 42 GLU B C 1
ATOM 2150 O O . GLU B 1 42 ? -27.344 1.137 18.625 1 84 42 GLU B O 1
ATOM 2155 N N . HIS B 1 43 ? -28.453 -0.601 17.984 1 85.94 43 HIS B N 1
ATOM 2156 C CA . HIS B 1 43 ? -28.531 -0.442 16.547 1 85.94 43 HIS B CA 1
ATOM 2157 C C . HIS B 1 43 ? -27.172 -0.696 15.883 1 85.94 43 HIS B C 1
ATOM 2159 O O . HIS B 1 43 ? -27.047 -0.615 14.664 1 85.94 43 HIS B O 1
ATOM 2165 N N . THR B 1 44 ? -26.094 -1.01 16.672 1 93.56 44 THR B N 1
ATOM 2166 C CA . THR B 1 44 ? -24.75 -1.134 16.109 1 93.56 44 THR B CA 1
ATOM 2167 C C . THR B 1 44 ? -24.672 -2.32 15.156 1 93.56 44 THR B C 1
ATOM 2169 O O . THR B 1 44 ? -24.047 -2.23 14.094 1 93.56 44 THR B O 1
ATOM 2172 N N . ILE B 1 45 ? -25.359 -3.424 15.484 1 94.31 45 ILE B N 1
ATOM 2173 C CA . ILE B 1 45 ? -25.359 -4.613 14.648 1 94.31 45 ILE B CA 1
ATOM 2174 C C . ILE B 1 45 ? -26.047 -4.305 13.312 1 94.31 45 ILE B C 1
ATOM 2176 O O . ILE B 1 45 ? -25.547 -4.695 12.25 1 94.31 45 ILE B O 1
ATOM 2180 N N . ASP B 1 46 ? -27.078 -3.557 13.414 1 95.88 46 ASP B N 1
ATOM 2181 C CA . ASP B 1 46 ? -27.812 -3.191 12.203 1 95.88 46 ASP B CA 1
ATOM 2182 C C . ASP B 1 46 ? -26.969 -2.32 11.281 1 95.88 46 ASP B C 1
ATOM 2184 O O . ASP B 1 46 ? -26.984 -2.498 10.062 1 95.88 46 ASP B O 1
ATOM 2188 N N . ILE B 1 47 ? -26.297 -1.386 11.828 1 96.5 47 ILE B N 1
ATOM 2189 C CA . ILE B 1 47 ? -25.438 -0.501 11.047 1 96.5 47 ILE B CA 1
ATOM 2190 C C . ILE B 1 47 ? -24.359 -1.321 10.328 1 96.5 47 ILE B C 1
ATOM 2192 O O . ILE B 1 47 ? -24.156 -1.167 9.125 1 96.5 47 ILE B O 1
ATOM 2196 N N . CYS B 1 48 ? -23.719 -2.254 11.039 1 98 48 CYS B N 1
ATOM 2197 C CA . CYS B 1 48 ? -22.641 -3.068 10.461 1 98 48 CYS B CA 1
ATOM 2198 C C . CYS B 1 48 ? -23.188 -3.994 9.383 1 98 48 CYS B C 1
ATOM 2200 O O . CYS B 1 48 ? -22.547 -4.191 8.344 1 98 48 CYS B O 1
ATOM 2202 N N . ASP B 1 49 ? -24.391 -4.551 9.602 1 97.38 49 ASP B N 1
ATOM 2203 C CA . ASP B 1 49 ? -25 -5.426 8.617 1 97.38 49 ASP B CA 1
ATOM 2204 C C . ASP B 1 49 ? -25.312 -4.668 7.328 1 97.38 49 ASP B C 1
ATOM 2206 O O . ASP B 1 49 ? -25.141 -5.203 6.23 1 97.38 49 ASP B O 1
ATOM 2210 N N . ARG B 1 50 ? -25.766 -3.484 7.457 1 97.38 50 ARG B N 1
ATOM 2211 C CA . ARG B 1 50 ? -26.062 -2.67 6.285 1 97.38 50 ARG B CA 1
ATOM 2212 C C . ARG B 1 50 ? -24.797 -2.32 5.512 1 97.38 50 ARG B C 1
ATOM 2214 O O . ARG B 1 50 ? -24.797 -2.336 4.281 1 97.38 50 ARG B O 1
ATOM 2221 N N . PHE B 1 51 ? -23.766 -2.014 6.258 1 98.56 51 PHE B N 1
ATOM 2222 C CA . PHE B 1 51 ? -22.484 -1.76 5.594 1 98.56 51 PHE B CA 1
ATOM 2223 C C . PHE B 1 51 ? -22.047 -2.977 4.789 1 98.56 51 PHE B C 1
ATOM 2225 O O . PHE B 1 51 ? -21.656 -2.852 3.629 1 98.56 51 PHE B O 1
ATOM 2232 N N . LYS B 1 52 ? -22.047 -4.176 5.383 1 98.06 52 LYS B N 1
ATOM 2233 C CA . LYS B 1 52 ? -21.641 -5.406 4.707 1 98.06 52 LYS B CA 1
ATOM 2234 C C . LYS B 1 52 ? -22.453 -5.629 3.434 1 98.06 52 LYS B C 1
ATOM 2236 O O . LYS B 1 52 ? -21.922 -6.055 2.412 1 98.06 52 LYS B O 1
ATOM 2241 N N . HIS B 1 53 ? -23.719 -5.344 3.557 1 97.62 53 HIS B N 1
ATOM 2242 C CA . HIS B 1 53 ? -24.609 -5.5 2.406 1 97.62 53 HIS B CA 1
ATOM 2243 C C . HIS B 1 53 ? -24.203 -4.562 1.272 1 97.62 53 HIS B C 1
ATOM 2245 O O . HIS B 1 53 ? -24.156 -4.973 0.11 1 97.62 53 HIS B O 1
ATOM 2251 N N . LYS B 1 54 ? -23.938 -3.348 1.599 1 98 54 LYS B N 1
ATOM 2252 C CA . LYS B 1 54 ? -23.531 -2.363 0.599 1 98 54 LYS B CA 1
ATOM 2253 C C . LYS B 1 54 ? -22.188 -2.729 -0.017 1 98 54 LYS B C 1
ATOM 2255 O O . LYS B 1 54 ? -21.969 -2.557 -1.221 1 98 54 LYS B O 1
ATOM 2260 N N . LEU B 1 55 ? -21.297 -3.258 0.83 1 97.75 55 LEU B N 1
ATOM 2261 C CA . LEU B 1 55 ? -19.984 -3.701 0.355 1 97.75 55 LEU B CA 1
ATOM 2262 C C . LEU B 1 55 ? -20.125 -4.848 -0.64 1 97.75 55 LEU B C 1
ATOM 2264 O O . LEU B 1 55 ? -19.469 -4.859 -1.679 1 97.75 55 LEU B O 1
ATOM 2268 N N . LEU B 1 56 ? -20.969 -5.773 -0.366 1 95.38 56 LEU B N 1
ATOM 2269 C CA . LEU B 1 56 ? -21.188 -6.945 -1.204 1 95.38 56 LEU B CA 1
ATOM 2270 C C . LEU B 1 56 ? -21.75 -6.539 -2.566 1 95.38 56 LEU B C 1
ATOM 2272 O O . LEU B 1 56 ? -21.438 -7.164 -3.58 1 95.38 56 LEU B O 1
ATOM 2276 N N . HIS B 1 57 ? -22.516 -5.457 -2.635 1 96 57 HIS B N 1
ATOM 2277 C CA . HIS B 1 57 ? -23.172 -5.039 -3.869 1 96 57 HIS B CA 1
ATOM 2278 C C . HIS B 1 57 ? -22.531 -3.789 -4.445 1 96 57 HIS B C 1
ATOM 2280 O O . HIS B 1 57 ? -23.125 -3.096 -5.273 1 96 57 HIS B O 1
ATOM 2286 N N . GLU B 1 58 ? -21.391 -3.592 -3.979 1 96.38 58 GLU B N 1
ATOM 2287 C CA . GLU B 1 58 ? -20.672 -2.385 -4.367 1 96.38 58 GLU B CA 1
ATOM 2288 C C . GLU B 1 58 ? -20.375 -2.379 -5.863 1 96.38 58 GLU B C 1
ATOM 2290 O O . GLU B 1 58 ? -19.984 -3.404 -6.43 1 96.38 58 GLU B O 1
ATOM 2295 N N . THR B 1 59 ? -20.594 -1.207 -6.551 1 91.25 59 THR B N 1
ATOM 2296 C CA . THR B 1 59 ? -20.141 -0.911 -7.898 1 91.25 59 THR B CA 1
ATOM 2297 C C . THR B 1 59 ? -19.219 0.308 -7.898 1 91.25 59 THR B C 1
ATOM 2299 O O . THR B 1 59 ? -19.516 1.321 -7.27 1 91.25 59 THR B O 1
ATOM 2302 N N . PHE B 1 60 ? -18.125 0.169 -8.531 1 93.94 60 PHE B N 1
ATOM 2303 C CA . PHE B 1 60 ? -17.141 1.246 -8.531 1 93.94 60 PHE B CA 1
ATOM 2304 C C . PHE B 1 60 ? -16.656 1.539 -9.953 1 93.94 60 PHE B C 1
ATOM 2306 O O . PHE B 1 60 ? -16.297 0.624 -10.695 1 93.94 60 PHE B O 1
ATOM 2313 N N . ASP B 1 61 ? -16.766 2.836 -10.297 1 90.06 61 ASP B N 1
ATOM 2314 C CA . ASP B 1 61 ? -16.219 3.354 -11.547 1 90.06 61 ASP B CA 1
ATOM 2315 C C . ASP B 1 61 ? -15.023 4.273 -11.289 1 90.06 61 ASP B C 1
ATOM 2317 O O . ASP B 1 61 ? -15.195 5.406 -10.836 1 90.06 61 ASP B O 1
ATOM 2321 N N . PRO B 1 62 ? -13.883 3.801 -11.656 1 86.44 62 PRO B N 1
ATOM 2322 C CA . PRO B 1 62 ? -12.695 4.613 -11.398 1 86.44 62 PRO B CA 1
ATOM 2323 C C . PRO B 1 62 ? -12.727 5.957 -12.117 1 86.44 62 PRO B C 1
ATOM 2325 O O . PRO B 1 62 ? -12.039 6.895 -11.711 1 86.44 62 PRO B O 1
ATOM 2328 N N . ALA B 1 63 ? -13.5 6.102 -13.133 1 84.44 63 ALA B N 1
ATOM 2329 C CA . ALA B 1 63 ? -13.602 7.34 -13.906 1 84.44 63 ALA B CA 1
ATOM 2330 C C . ALA B 1 63 ? -14.656 8.266 -13.32 1 84.44 63 ALA B C 1
ATOM 2332 O O . ALA B 1 63 ? -14.836 9.391 -13.789 1 84.44 63 ALA B O 1
ATOM 2333 N N . GLY B 1 64 ? -15.297 7.828 -12.289 1 86.25 64 GLY B N 1
ATOM 2334 C CA . GLY B 1 64 ? -16.422 8.57 -11.734 1 86.25 64 GLY B CA 1
ATOM 2335 C C . GLY B 1 64 ? -16 9.703 -10.82 1 86.25 64 GLY B C 1
ATOM 2336 O O . GLY B 1 64 ? -16.859 10.367 -10.227 1 86.25 64 GLY B O 1
ATOM 2337 N N . GLY B 1 65 ? -14.711 9.945 -10.594 1 83.69 65 GLY B N 1
ATOM 2338 C CA . GLY B 1 65 ? -14.219 11.102 -9.867 1 83.69 65 GLY B CA 1
ATOM 2339 C C . GLY B 1 65 ? -14.086 10.859 -8.375 1 83.69 65 GLY B C 1
ATOM 2340 O O . GLY B 1 65 ? -13.602 11.719 -7.641 1 83.69 65 GLY B O 1
ATOM 2341 N N . ARG B 1 66 ? -14.602 9.758 -7.871 1 87.56 66 ARG B N 1
ATOM 2342 C CA . ARG B 1 66 ? -14.453 9.398 -6.465 1 87.56 66 ARG B CA 1
ATOM 2343 C C . ARG B 1 66 ? -13.477 8.242 -6.297 1 87.56 66 ARG B C 1
ATOM 2345 O O . ARG B 1 66 ? -13.406 7.355 -7.152 1 87.56 66 ARG B O 1
ATOM 2352 N N . THR B 1 67 ? -12.758 8.25 -5.168 1 88.62 67 THR B N 1
ATOM 2353 C CA . THR B 1 67 ? -11.883 7.125 -4.84 1 88.62 67 THR B CA 1
ATOM 2354 C C . THR B 1 67 ? -12.672 6.012 -4.156 1 88.62 67 THR B C 1
ATOM 2356 O O . THR B 1 67 ? -13.781 6.238 -3.664 1 88.62 67 THR B O 1
ATOM 2359 N N . ILE B 1 68 ? -12.148 4.855 -4.148 1 94.94 68 ILE B N 1
ATOM 2360 C CA . ILE B 1 68 ? -12.805 3.727 -3.498 1 94.94 68 ILE B CA 1
ATOM 2361 C C . ILE B 1 68 ? -12.945 4 -2.002 1 94.94 68 ILE B C 1
ATOM 2363 O O . ILE B 1 68 ? -13.922 3.59 -1.376 1 94.94 68 ILE B O 1
ATOM 2367 N N . ASP B 1 69 ? -11.992 4.711 -1.411 1 93.94 69 ASP B N 1
ATOM 2368 C CA . ASP B 1 69 ? -12.109 5.109 -0.012 1 93.94 69 ASP B CA 1
ATOM 2369 C C . ASP B 1 69 ? -13.359 5.965 0.207 1 93.94 69 ASP B C 1
ATOM 2371 O O . ASP B 1 69 ? -14.117 5.734 1.15 1 93.94 69 ASP B O 1
ATOM 2375 N N . GLU B 1 70 ? -13.523 6.906 -0.664 1 92.5 70 GLU B N 1
ATOM 2376 C CA . GLU B 1 70 ? -14.68 7.789 -0.547 1 92.5 70 GLU B CA 1
ATOM 2377 C C . GLU B 1 70 ? -15.984 7.012 -0.706 1 92.5 70 GLU B C 1
ATOM 2379 O O . GLU B 1 70 ? -16.953 7.273 0.001 1 92.5 70 GLU B O 1
ATOM 2384 N N . VAL B 1 71 ? -15.977 6.102 -1.647 1 96.69 71 VAL B N 1
ATOM 2385 C CA . VAL B 1 71 ? -17.156 5.27 -1.877 1 96.69 71 VAL B CA 1
ATOM 2386 C C . VAL B 1 71 ? -17.469 4.469 -0.616 1 96.69 71 VAL B C 1
ATOM 2388 O O . VAL B 1 71 ? -18.625 4.426 -0.178 1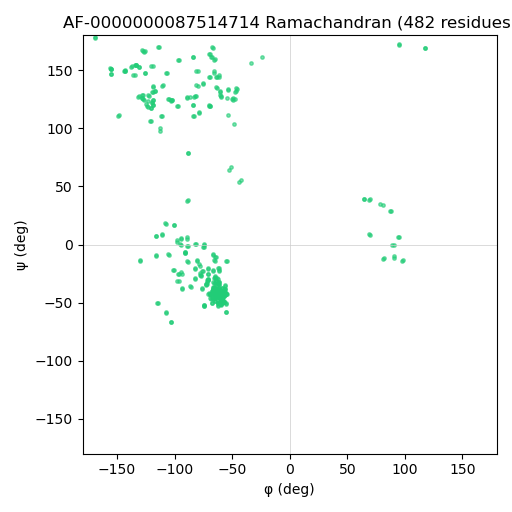 96.69 71 VAL B O 1
ATOM 2391 N N . ARG B 1 72 ? -16.516 3.959 0.013 1 97.62 72 ARG B N 1
ATOM 2392 C CA . ARG B 1 72 ? -16.75 3.07 1.146 1 97.62 72 ARG B CA 1
ATOM 2393 C C . ARG B 1 72 ? -17.016 3.865 2.42 1 97.62 72 ARG B C 1
ATOM 2395 O O . ARG B 1 72 ? -17.734 3.408 3.307 1 97.62 72 ARG B O 1
ATOM 2402 N N . ILE B 1 73 ? -16.453 5.047 2.543 1 95.94 73 ILE B N 1
ATOM 2403 C CA . ILE B 1 73 ? -16.875 5.965 3.598 1 95.94 73 ILE B CA 1
ATOM 2404 C C . ILE B 1 73 ? -18.375 6.262 3.457 1 95.94 73 ILE B C 1
ATOM 2406 O O . ILE B 1 73 ? -19.109 6.262 4.449 1 95.94 73 ILE B O 1
ATOM 2410 N N . SER B 1 74 ? -18.797 6.457 2.25 1 96.5 74 SER B N 1
ATOM 2411 C CA . SER B 1 74 ? -20.203 6.715 1.998 1 96.5 74 SER B CA 1
ATOM 2412 C C . SER B 1 74 ? -21.078 5.523 2.396 1 96.5 74 SER B C 1
ATOM 2414 O O . SER B 1 74 ? -22.203 5.691 2.857 1 96.5 74 SER B O 1
ATOM 2416 N N . HIS B 1 75 ? -20.562 4.289 2.139 1 98.12 75 HIS B N 1
ATOM 2417 C CA . HIS B 1 75 ? -21.297 3.111 2.598 1 98.12 75 HIS B CA 1
ATOM 2418 C C . HIS B 1 75 ? -21.562 3.176 4.098 1 98.12 75 HIS B C 1
ATOM 2420 O O . HIS B 1 75 ? -22.656 2.871 4.551 1 98.12 75 HIS B O 1
ATOM 2426 N N . TRP B 1 76 ? -20.578 3.6 4.879 1 97.19 76 TRP B N 1
ATOM 2427 C CA . TRP B 1 76 ? -20.734 3.734 6.32 1 97.19 76 TRP B CA 1
ATOM 2428 C C . TRP B 1 76 ? -21.703 4.867 6.656 1 97.19 76 TRP B C 1
ATOM 2430 O O . TRP B 1 76 ? -22.578 4.711 7.508 1 97.19 76 TRP B O 1
ATOM 2440 N N . GLU B 1 77 ? -21.516 5.988 6.016 1 96.19 77 GLU B N 1
ATOM 2441 C CA . GLU B 1 77 ? -22.375 7.145 6.246 1 96.19 77 GLU B CA 1
ATOM 2442 C C . GLU B 1 77 ? -23.844 6.793 6.027 1 96.19 77 GLU B C 1
ATOM 2444 O O . GLU B 1 77 ? -24.688 7.082 6.879 1 96.19 77 GLU B O 1
ATOM 2449 N N . GLU B 1 78 ? -24.141 6.195 4.922 1 96.31 78 GLU B N 1
ATOM 2450 C CA . GLU B 1 78 ? -25.516 5.812 4.586 1 96.31 78 GLU B CA 1
ATOM 2451 C C . GLU B 1 78 ? -26.062 4.785 5.574 1 96.31 78 GLU B C 1
ATOM 2453 O O . GLU B 1 78 ? -27.219 4.855 5.969 1 96.31 78 GLU B O 1
ATOM 2458 N N . SER B 1 79 ? -25.25 3.85 5.949 1 96.75 79 SER B N 1
ATOM 2459 C CA . SER B 1 79 ? -25.656 2.83 6.906 1 96.75 79 SER B CA 1
ATOM 2460 C C . SER B 1 79 ? -26.031 3.449 8.25 1 96.75 79 SER B C 1
ATOM 2462 O O . SER B 1 79 ? -27.047 3.088 8.844 1 96.75 79 SER B O 1
ATOM 2464 N N . ILE B 1 80 ? -25.266 4.414 8.742 1 95.44 80 ILE B N 1
ATOM 2465 C CA . ILE B 1 80 ? -25.531 5.102 10 1 95.44 80 ILE B CA 1
ATOM 2466 C C . ILE B 1 80 ? -26.797 5.93 9.891 1 95.44 80 ILE B C 1
ATOM 2468 O O . ILE B 1 80 ? -27.672 5.855 10.758 1 95.44 80 ILE B O 1
ATOM 2472 N N . GLN B 1 81 ? -26.922 6.637 8.805 1 93.75 81 GLN B N 1
ATOM 2473 C CA . GLN B 1 81 ? -28.078 7.508 8.602 1 93.75 81 GLN B CA 1
ATOM 2474 C C . GLN B 1 81 ? -29.375 6.699 8.539 1 93.75 81 GLN B C 1
ATOM 2476 O O . GLN B 1 81 ? -30.391 7.102 9.109 1 93.75 81 GLN B O 1
ATOM 2481 N N . GLU B 1 82 ? -29.344 5.637 7.828 1 94.25 82 GLU B N 1
ATOM 2482 C CA . GLU B 1 82 ? -30.531 4.801 7.656 1 94.25 82 GLU B CA 1
ATOM 2483 C C . GLU B 1 82 ? -31.016 4.242 8.992 1 94.25 82 GLU B C 1
ATOM 2485 O O . GLU B 1 82 ? -32.219 4.066 9.195 1 94.25 82 GLU B O 1
ATOM 2490 N N . VAL B 1 83 ? -30.109 3.936 9.891 1 93.12 83 VAL B N 1
ATOM 2491 C CA . VAL B 1 83 ? -30.469 3.324 11.164 1 93.12 83 VAL B CA 1
ATOM 2492 C C . VAL B 1 83 ? -30.844 4.41 12.172 1 93.12 83 VAL B C 1
ATOM 2494 O O . VAL B 1 83 ? -31.781 4.258 12.945 1 93.12 83 VAL B O 1
ATOM 2497 N N . MET B 1 84 ? -30.156 5.574 12.141 1 88.75 84 MET B N 1
ATOM 2498 C CA . MET B 1 84 ? -30.344 6.617 13.141 1 88.75 84 MET B CA 1
ATOM 2499 C C . MET B 1 84 ? -31.438 7.586 12.727 1 88.75 84 MET B C 1
ATOM 2501 O O . MET B 1 84 ? -31.812 8.469 13.492 1 88.75 84 MET B O 1
ATOM 2505 N N . GLY B 1 85 ? -32.156 7.449 11.758 1 80.06 85 GLY B N 1
ATOM 2506 C CA . GLY B 1 85 ? -33.312 8.219 11.367 1 80.06 85 GLY B CA 1
ATOM 2507 C C . GLY B 1 85 ? -32.969 9.547 10.719 1 80.06 85 GLY B C 1
ATOM 2508 O O . GLY B 1 85 ? -33.688 10.531 10.867 1 80.06 85 GLY B O 1
ATOM 2509 N N . GLY B 1 86 ? -31.922 9.594 9.984 1 68.19 86 GLY B N 1
ATOM 2510 C CA . GLY B 1 86 ? -31.609 10.734 9.141 1 68.19 86 GLY B CA 1
ATOM 2511 C C . GLY B 1 86 ? -30.953 11.875 9.891 1 68.19 86 GLY B C 1
ATOM 2512 O O . GLY B 1 86 ? -30.562 12.883 9.289 1 68.19 86 GLY B O 1
ATOM 2513 N N . SER B 1 87 ? -30.953 11.859 11.172 1 62.78 87 SER B N 1
ATOM 2514 C CA . SER B 1 87 ? -30.266 12.969 11.844 1 62.78 87 SER B CA 1
ATOM 2515 C C . SER B 1 87 ? -28.766 12.875 11.656 1 62.78 87 SER B C 1
ATOM 2517 O O . SER B 1 87 ? -28.172 11.805 11.82 1 62.78 87 SER B O 1
ATOM 2519 N N . PRO B 1 88 ? -28.297 13.969 11.023 1 59.5 88 PRO B N 1
ATOM 2520 C CA . PRO B 1 88 ? -26.828 13.938 10.883 1 59.5 88 PRO B CA 1
ATOM 2521 C C . PRO B 1 88 ? -26.125 13.633 12.203 1 59.5 88 PRO B C 1
ATOM 2523 O O . PRO B 1 88 ? -26.594 14.023 13.266 1 59.5 88 PRO B O 1
ATOM 2526 N N . SER B 1 89 ? -25.344 12.656 12.164 1 61.34 89 SER B N 1
ATOM 2527 C CA . SER B 1 89 ? -24.531 12.375 13.344 1 61.34 89 SER B CA 1
ATOM 2528 C C . SER B 1 89 ? -23.875 13.648 13.867 1 61.34 89 SER B C 1
ATOM 2530 O O . SER B 1 89 ? -23.516 14.531 13.094 1 61.34 89 SER B O 1
ATOM 2532 N N . SER B 1 90 ? -23.969 13.883 15.211 1 67.88 90 SER B N 1
ATOM 2533 C CA . SER B 1 90 ? -23.281 14.984 15.883 1 67.88 90 SER B CA 1
ATOM 2534 C C . SER B 1 90 ? -21.781 14.938 15.609 1 67.88 90 SER B C 1
ATOM 2536 O O . SER B 1 90 ? -21.078 15.938 15.797 1 67.88 90 SER B O 1
ATOM 2538 N N . ASN B 1 91 ? -21.422 13.781 15.094 1 77.38 91 ASN B N 1
ATOM 2539 C CA . ASN B 1 91 ? -20.016 13.609 14.773 1 77.38 91 ASN B CA 1
ATOM 2540 C C . ASN B 1 91 ? -19.781 13.492 13.266 1 77.38 91 ASN B C 1
ATOM 2542 O O . ASN B 1 91 ? -19.953 12.414 12.688 1 77.38 91 ASN B O 1
ATOM 2546 N N . PRO B 1 92 ? -19.406 14.57 12.641 1 78.88 92 PRO B N 1
ATOM 2547 C CA . PRO B 1 92 ? -19.312 14.602 11.18 1 78.88 92 PRO B CA 1
ATOM 2548 C C . PRO B 1 92 ? -18.203 13.688 10.641 1 78.88 92 PRO B C 1
ATOM 2550 O O . PRO B 1 92 ? -18.188 13.375 9.445 1 78.88 92 PRO B O 1
ATOM 2553 N N . THR B 1 93 ? -17.375 13.117 11.531 1 86.44 93 THR B N 1
ATOM 2554 C CA . THR B 1 93 ? -16.25 12.305 11.062 1 86.44 93 THR B CA 1
ATOM 2555 C C . THR B 1 93 ? -16.469 10.836 11.406 1 86.44 93 THR B C 1
ATOM 2557 O O . THR B 1 93 ? -15.594 10 11.156 1 86.44 93 THR B O 1
ATOM 2560 N N . LEU B 1 94 ? -17.594 10.508 11.867 1 91.81 94 LEU B N 1
ATOM 2561 C CA . LEU B 1 94 ? -17.812 9.164 12.375 1 91.81 94 LEU B CA 1
ATOM 2562 C C . LEU B 1 94 ? -17.703 8.133 11.25 1 91.81 94 LEU B C 1
ATOM 2564 O O . LEU B 1 94 ? -17.078 7.086 11.422 1 91.81 94 LEU B O 1
ATOM 2568 N N . ALA B 1 95 ? -18.281 8.445 10.102 1 94.88 95 ALA B N 1
ATOM 2569 C CA . ALA B 1 95 ? -18.25 7.512 8.977 1 94.88 95 ALA B CA 1
ATOM 2570 C C . ALA B 1 95 ? -16.828 7.238 8.531 1 94.88 95 ALA B C 1
ATOM 2572 O O . ALA B 1 95 ? -16.453 6.086 8.297 1 94.88 95 ALA B O 1
ATOM 2573 N N . SER B 1 96 ? -16.078 8.297 8.445 1 93.56 96 SER B N 1
ATOM 2574 C CA . SER B 1 96 ? -14.68 8.141 8.062 1 93.56 96 SER B CA 1
ATOM 2575 C C . SER B 1 96 ? -13.891 7.395 9.133 1 93.56 96 SER B C 1
ATOM 2577 O O . SER B 1 96 ? -13.008 6.594 8.812 1 93.56 96 SER B O 1
ATOM 2579 N N . GLU B 1 97 ? -14.148 7.617 10.352 1 92.69 97 GLU B N 1
ATOM 2580 C CA . GLU B 1 97 ? -13.492 6.898 11.438 1 92.69 97 GLU B CA 1
ATOM 2581 C C . GLU B 1 97 ? -13.797 5.406 11.383 1 92.69 97 GLU B C 1
ATOM 2583 O O . GLU B 1 97 ? -12.906 4.574 11.555 1 92.69 97 GLU B O 1
ATOM 2588 N N . CYS B 1 98 ? -15.078 5.133 11.125 1 96.75 98 CYS B N 1
ATOM 2589 C CA . CYS B 1 98 ? -15.484 3.736 11 1 96.75 98 CYS B CA 1
ATOM 2590 C C . CYS B 1 98 ? -14.766 3.062 9.836 1 96.75 98 CYS B C 1
ATOM 2592 O O . CYS B 1 98 ? -14.234 1.961 9.984 1 96.75 98 CYS B O 1
ATOM 2594 N N . TYR B 1 99 ? -14.719 3.77 8.758 1 98 99 TYR B N 1
ATOM 2595 C CA . TYR B 1 99 ? -14.117 3.197 7.559 1 98 99 TYR B CA 1
ATOM 2596 C C . TYR B 1 99 ? -12.633 2.938 7.77 1 98 99 TYR B C 1
ATOM 2598 O O . TYR B 1 99 ? -12.141 1.837 7.504 1 98 99 TYR B O 1
ATOM 2606 N N . TYR B 1 100 ? -11.922 3.814 8.242 1 95.81 100 TYR B N 1
ATOM 2607 C CA . TYR B 1 100 ? -10.477 3.66 8.359 1 95.81 100 TYR B CA 1
ATOM 2608 C C . TYR B 1 100 ? -10.125 2.672 9.461 1 95.81 100 TYR B C 1
ATOM 2610 O O . TYR B 1 100 ? -9.133 1.947 9.359 1 95.81 100 TYR B O 1
ATOM 2618 N N . LEU B 1 101 ? -10.93 2.648 10.531 1 96.69 101 LEU B N 1
ATOM 2619 C CA . LEU B 1 101 ? -10.711 1.601 11.523 1 96.69 101 LEU B CA 1
ATOM 2620 C C . LEU B 1 101 ? -10.875 0.219 10.898 1 96.69 101 LEU B C 1
ATOM 2622 O O . LEU B 1 101 ? -10.047 -0.668 11.117 1 96.69 101 LEU B O 1
ATOM 2626 N N . TRP B 1 102 ? -11.969 0.084 10.109 1 98.44 102 TRP B N 1
ATOM 2627 C CA . TRP B 1 102 ? -12.234 -1.167 9.406 1 98.44 102 TRP B CA 1
ATOM 2628 C C . TRP B 1 102 ? -11.094 -1.514 8.453 1 98.44 102 TRP B C 1
ATOM 2630 O O . TRP B 1 102 ? -10.531 -2.609 8.523 1 98.44 102 TRP B O 1
ATOM 2640 N N . LYS B 1 103 ? -10.711 -0.685 7.648 1 97.88 103 LYS B N 1
ATOM 2641 C CA . LYS B 1 103 ? -9.672 -0.895 6.645 1 97.88 103 LYS B CA 1
ATOM 2642 C C . LYS B 1 103 ? -8.328 -1.199 7.297 1 97.88 103 LYS B C 1
ATOM 2644 O O . LYS B 1 103 ? -7.672 -2.189 6.953 1 97.88 103 LYS B O 1
ATOM 2649 N N . ASN B 1 104 ? -7.918 -0.333 8.219 1 96.44 104 ASN B N 1
ATOM 2650 C CA . ASN B 1 104 ? -6.602 -0.469 8.836 1 96.44 104 ASN B CA 1
ATOM 2651 C C . ASN B 1 104 ? -6.492 -1.752 9.648 1 96.44 104 ASN B C 1
ATOM 2653 O O . ASN B 1 104 ? -5.441 -2.395 9.672 1 96.44 104 ASN B O 1
ATOM 2657 N N . THR B 1 105 ? -7.551 -2.074 10.312 1 97.38 105 THR B N 1
ATOM 2658 C CA . THR B 1 105 ? -7.547 -3.324 11.07 1 97.38 105 THR B CA 1
ATOM 2659 C C . THR B 1 105 ? -7.336 -4.512 10.133 1 97.38 105 THR B C 1
ATOM 2661 O O . THR B 1 105 ? -6.516 -5.391 10.406 1 97.38 105 THR B O 1
ATOM 2664 N N . ARG B 1 106 ? -8.047 -4.555 9.047 1 98.19 106 ARG B N 1
ATOM 2665 C CA . ARG B 1 106 ? -7.875 -5.633 8.078 1 98.19 106 ARG B CA 1
ATOM 2666 C C . ARG B 1 106 ? -6.438 -5.703 7.582 1 98.19 106 ARG B C 1
ATOM 2668 O O . ARG B 1 106 ? -5.828 -6.773 7.57 1 98.19 106 ARG B O 1
ATOM 2675 N N . LEU B 1 107 ? -5.898 -4.594 7.184 1 97.31 107 LEU B N 1
ATOM 2676 C CA . LEU B 1 107 ? -4.559 -4.547 6.609 1 97.31 107 LEU B CA 1
ATOM 2677 C C . LEU B 1 107 ? -3.51 -4.938 7.648 1 97.31 107 LEU B C 1
ATOM 2679 O O . LEU B 1 107 ? -2.49 -5.543 7.312 1 97.31 107 LEU B O 1
ATOM 2683 N N . GLU B 1 108 ? -3.814 -4.68 8.859 1 94.62 108 GLU B N 1
ATOM 2684 C CA . GLU B 1 108 ? -2.898 -5 9.945 1 94.62 108 GLU B CA 1
ATOM 2685 C C . GLU B 1 108 ? -2.84 -6.504 10.195 1 94.62 108 GLU B C 1
ATOM 2687 O O . GLU B 1 108 ? -1.787 -7.039 10.555 1 94.62 108 GLU B O 1
ATOM 2692 N N . ILE B 1 109 ? -3.861 -7.102 10.031 1 96.44 109 ILE B N 1
ATOM 2693 C CA . ILE B 1 109 ? -3.904 -8.484 10.5 1 96.44 109 ILE B CA 1
ATOM 2694 C C . ILE B 1 109 ? -3.703 -9.438 9.328 1 96.44 109 ILE B C 1
ATOM 2696 O O . ILE B 1 109 ? -3.324 -10.594 9.516 1 96.44 109 ILE B O 1
ATOM 2700 N N . LEU B 1 110 ? -3.957 -9.023 8.125 1 97.62 110 LEU B N 1
ATOM 2701 C CA . LEU B 1 110 ? -3.707 -9.867 6.957 1 97.62 110 LEU B CA 1
ATOM 2702 C C . LEU B 1 110 ? -2.232 -10.234 6.863 1 97.62 110 LEU B C 1
ATOM 2704 O O . LEU B 1 110 ? -1.36 -9.375 7 1 97.62 110 LEU B O 1
ATOM 2708 N N . THR B 1 111 ? -1.968 -11.531 6.656 1 97.12 111 THR B N 1
ATOM 2709 C CA . THR B 1 111 ? -0.594 -12.008 6.566 1 97.12 111 THR B CA 1
ATOM 2710 C C . THR B 1 111 ? -0.525 -13.297 5.754 1 97.12 111 THR B C 1
ATOM 2712 O O . THR B 1 111 ? -1.49 -14.062 5.711 1 97.12 111 THR B O 1
ATOM 2715 N N . ILE B 1 112 ? 0.573 -13.43 5.047 1 97.44 112 ILE B N 1
ATOM 2716 C CA . ILE B 1 112 ? 0.958 -14.758 4.574 1 97.44 112 ILE B CA 1
ATOM 2717 C C . ILE B 1 112 ? 1.607 -15.539 5.711 1 97.44 112 ILE B C 1
ATOM 2719 O O . ILE B 1 112 ? 2.68 -15.172 6.195 1 97.44 112 ILE B O 1
ATOM 2723 N N . THR B 1 113 ? 0.942 -16.578 6.133 1 97.31 113 THR B N 1
ATOM 2724 C CA . THR B 1 113 ? 1.461 -17.344 7.266 1 97.31 113 THR B CA 1
ATOM 2725 C C . THR B 1 113 ? 2.785 -18 6.91 1 97.31 113 THR B C 1
ATOM 2727 O O . THR B 1 113 ? 3.057 -18.266 5.738 1 97.31 113 THR B O 1
ATOM 2730 N N . PRO B 1 114 ? 3.572 -18.359 7.934 1 96.75 114 PRO B N 1
ATOM 2731 C CA . PRO B 1 114 ? 4.883 -18.953 7.672 1 96.75 114 PRO B CA 1
ATOM 2732 C C . PRO B 1 114 ? 4.797 -20.234 6.844 1 96.75 114 PRO B C 1
ATOM 2734 O O . PRO B 1 114 ? 5.562 -20.406 5.895 1 96.75 114 PRO B O 1
ATOM 2737 N N . PRO B 1 115 ? 3.902 -21.125 7.074 1 98.12 115 PRO B N 1
ATOM 2738 C CA . PRO B 1 115 ? 3.826 -22.312 6.23 1 98.12 115 PRO B CA 1
ATOM 2739 C C . PRO B 1 115 ? 3.514 -21.984 4.77 1 98.12 115 PRO B C 1
ATOM 2741 O O . PRO B 1 115 ? 4.074 -22.594 3.861 1 98.12 115 PRO B O 1
ATOM 2744 N N . VAL B 1 116 ? 2.66 -21.031 4.531 1 98.38 116 VAL B N 1
ATOM 2745 C CA . VAL B 1 116 ? 2.311 -20.656 3.17 1 98.38 116 VAL B CA 1
ATOM 2746 C C . VAL B 1 116 ? 3.506 -19.969 2.502 1 98.38 116 VAL B C 1
ATOM 2748 O O . VAL B 1 116 ? 3.775 -20.203 1.32 1 98.38 116 VAL B O 1
ATOM 2751 N N . LEU B 1 117 ? 4.141 -19.141 3.246 1 97.38 117 LEU B N 1
ATOM 2752 C CA . LEU B 1 117 ? 5.348 -18.516 2.73 1 97.38 117 LEU B CA 1
ATOM 2753 C C . LEU B 1 117 ? 6.375 -19.547 2.303 1 97.38 117 LEU B C 1
ATOM 2755 O O . LEU B 1 117 ? 6.953 -19.453 1.217 1 97.38 117 LEU B O 1
ATOM 2759 N N . THR B 1 118 ? 6.621 -20.5 3.162 1 97.69 118 THR B N 1
ATOM 2760 C CA . THR B 1 118 ? 7.547 -21.578 2.857 1 97.69 118 THR B CA 1
ATOM 2761 C C . THR B 1 118 ? 7.121 -22.312 1.594 1 97.69 118 THR B C 1
ATOM 2763 O O . THR B 1 118 ? 7.949 -22.625 0.732 1 97.69 118 THR B O 1
ATOM 2766 N N . LEU B 1 119 ? 5.891 -22.594 1.47 1 98.5 119 LEU B N 1
ATOM 2767 C CA . LEU B 1 119 ? 5.344 -23.25 0.292 1 98.5 119 LEU B CA 1
ATOM 2768 C C . LEU B 1 119 ? 5.633 -22.453 -0.971 1 98.5 119 LEU B C 1
ATOM 2770 O O . LEU B 1 119 ? 6.113 -23 -1.965 1 98.5 119 LEU B O 1
ATOM 2774 N N . LEU B 1 120 ? 5.367 -21.172 -0.968 1 98.06 120 LEU B N 1
ATOM 2775 C CA . LEU B 1 120 ? 5.551 -20.328 -2.139 1 98.06 120 LEU B CA 1
ATOM 2776 C C . LEU B 1 120 ? 7.02 -20.266 -2.545 1 98.06 120 LEU B C 1
ATOM 2778 O O . LEU B 1 120 ? 7.34 -20.328 -3.734 1 98.06 120 LEU B O 1
ATOM 2782 N N . LYS B 1 121 ? 7.867 -20.141 -1.6 1 94.44 121 LYS B N 1
ATOM 2783 C CA . LYS B 1 121 ? 9.297 -20.141 -1.883 1 94.44 121 LYS B CA 1
ATOM 2784 C C . LYS B 1 121 ? 9.734 -21.438 -2.539 1 94.44 121 LYS B C 1
ATOM 2786 O O . LYS B 1 121 ? 10.531 -21.438 -3.477 1 94.44 121 LYS B O 1
ATOM 2791 N N . GLN B 1 122 ? 9.25 -22.5 -2.059 1 96.5 122 GLN B N 1
ATOM 2792 C CA . GLN B 1 122 ? 9.57 -23.797 -2.633 1 96.5 122 GLN B CA 1
ATOM 2793 C C . GLN B 1 122 ? 9.047 -23.922 -4.062 1 96.5 122 GLN B C 1
ATOM 2795 O O . GLN B 1 122 ? 9.766 -24.359 -4.957 1 96.5 122 GLN B O 1
ATOM 2800 N N . LEU B 1 123 ? 7.863 -23.516 -4.309 1 97.31 123 LEU B N 1
ATOM 2801 C CA . LEU B 1 123 ? 7.254 -23.625 -5.629 1 97.31 123 LEU B CA 1
ATOM 2802 C C . LEU B 1 123 ? 7.996 -22.766 -6.641 1 97.31 123 LEU B C 1
ATOM 2804 O O . LEU B 1 123 ? 8.094 -23.109 -7.816 1 97.31 123 LEU B O 1
ATOM 2808 N N . ARG B 1 124 ? 8.469 -21.719 -6.18 1 94.31 124 ARG B N 1
ATOM 2809 C CA . ARG B 1 124 ? 9.133 -20.766 -7.055 1 94.31 124 ARG B CA 1
ATOM 2810 C C . ARG B 1 124 ? 10.43 -21.344 -7.613 1 94.31 124 ARG B C 1
ATOM 2812 O O . ARG B 1 124 ? 10.961 -20.844 -8.609 1 94.31 124 ARG B O 1
ATOM 2819 N N . THR B 1 125 ? 10.984 -22.312 -6.969 1 92 125 THR B N 1
ATOM 2820 C CA . THR B 1 125 ? 12.242 -22.906 -7.414 1 92 125 THR B CA 1
ATOM 2821 C C . THR B 1 125 ? 12.031 -23.719 -8.688 1 92 125 THR B C 1
ATOM 2823 O O . THR B 1 125 ? 12.977 -23.953 -9.438 1 92 125 THR B O 1
ATOM 2826 N N . SER B 1 126 ? 10.844 -24.156 -9 1 94.06 126 SER B N 1
ATOM 2827 C CA . SER B 1 126 ? 10.641 -25.078 -10.125 1 94.06 126 SER B CA 1
ATOM 2828 C C . SER B 1 126 ? 9.531 -24.578 -11.047 1 94.06 126 SER B C 1
ATOM 2830 O O . SER B 1 126 ? 9.352 -25.094 -12.148 1 94.06 126 SER B O 1
ATOM 2832 N N . HIS B 1 127 ? 8.773 -23.609 -10.578 1 96.88 127 HIS B N 1
ATOM 2833 C CA . HIS B 1 127 ? 7.652 -23.078 -11.352 1 96.88 127 HIS B CA 1
ATOM 2834 C C . HIS B 1 127 ? 7.68 -21.562 -11.398 1 96.88 127 HIS B C 1
ATOM 2836 O O . HIS B 1 127 ? 8.164 -20.922 -10.461 1 96.88 127 HIS B O 1
ATOM 2842 N N . LYS B 1 128 ? 7.105 -21 -12.484 1 96.88 128 LYS B N 1
ATOM 2843 C CA . LYS B 1 128 ? 6.703 -19.594 -12.43 1 96.88 128 LYS B CA 1
ATOM 2844 C C . LYS B 1 128 ? 5.43 -19.422 -11.609 1 96.88 128 LYS B C 1
ATOM 2846 O O . LYS B 1 128 ? 4.516 -20.234 -11.688 1 96.88 128 LYS B O 1
ATOM 2851 N N . LEU B 1 129 ? 5.426 -18.391 -10.82 1 98.25 129 LEU B N 1
ATOM 2852 C CA . LEU B 1 129 ? 4.254 -18.094 -10.008 1 98.25 129 LEU B CA 1
ATOM 2853 C C . LEU B 1 129 ? 3.646 -16.75 -10.391 1 98.25 129 LEU B C 1
ATOM 2855 O O . LEU B 1 129 ? 4.371 -15.781 -10.594 1 98.25 129 LEU B O 1
ATOM 2859 N N . LEU B 1 130 ? 2.336 -16.75 -10.578 1 98.62 130 LEU B N 1
ATOM 2860 C CA . LEU B 1 130 ? 1.619 -15.5 -10.828 1 98.62 130 LEU B CA 1
ATOM 2861 C C . LEU B 1 130 ? 0.446 -15.344 -9.867 1 98.62 130 LEU B C 1
ATOM 2863 O O . LEU B 1 130 ? -0.324 -16.281 -9.664 1 98.62 130 LEU B O 1
ATOM 2867 N N . LEU B 1 131 ? 0.382 -14.211 -9.219 1 98.75 131 LEU B N 1
ATOM 2868 C CA . LEU B 1 131 ? -0.779 -13.852 -8.406 1 98.75 131 LEU B CA 1
ATOM 2869 C C . LEU B 1 131 ? -1.868 -13.227 -9.273 1 98.75 131 LEU B C 1
ATOM 2871 O O . LEU B 1 131 ? -1.63 -12.219 -9.953 1 98.75 131 LEU B O 1
ATOM 2875 N N . LEU B 1 132 ? -3.055 -13.828 -9.32 1 98.88 132 LEU B N 1
ATOM 2876 C CA . LEU B 1 132 ? -4.207 -13.336 -10.07 1 98.88 132 LEU B CA 1
ATOM 2877 C C . LEU B 1 132 ? -5.391 -13.094 -9.141 1 98.88 132 LEU B C 1
ATOM 2879 O O . LEU B 1 132 ? -6.031 -14.039 -8.68 1 98.88 132 LEU B O 1
ATOM 2883 N N . THR B 1 133 ? -5.703 -11.867 -8.867 1 98.75 133 THR B N 1
ATOM 2884 C CA . THR B 1 133 ? -6.738 -11.531 -7.895 1 98.75 133 THR B CA 1
ATOM 2885 C C . THR B 1 133 ? -7.742 -10.555 -8.492 1 98.75 133 THR B C 1
ATOM 2887 O O . THR B 1 133 ? -7.355 -9.562 -9.117 1 98.75 133 THR B O 1
ATOM 2890 N N . ASN B 1 134 ? -9.047 -10.883 -8.445 1 97.81 134 ASN B N 1
ATOM 2891 C CA . ASN B 1 134 ? -10.078 -9.891 -8.742 1 97.81 134 ASN B CA 1
ATOM 2892 C C . ASN B 1 134 ? -10.117 -8.789 -7.68 1 97.81 134 ASN B C 1
ATOM 2894 O O . ASN B 1 134 ? -9.492 -8.914 -6.625 1 97.81 134 ASN B O 1
ATOM 2898 N N . GLY B 1 135 ? -10.883 -7.742 -8.016 1 96.69 135 GLY B N 1
ATOM 2899 C CA . GLY B 1 135 ? -11.062 -6.68 -7.035 1 96.69 135 GLY B CA 1
ATOM 2900 C C . GLY B 1 135 ? -10.523 -5.344 -7.504 1 96.69 135 GLY B C 1
ATOM 2901 O O . GLY B 1 135 ? -9.773 -5.277 -8.477 1 96.69 135 GLY B O 1
ATOM 2902 N N . GLU B 1 136 ? -10.875 -4.336 -6.727 1 95.62 136 GLU B N 1
ATOM 2903 C CA . GLU B 1 136 ? -10.492 -2.967 -7.055 1 95.62 136 GLU B CA 1
ATOM 2904 C C . GLU B 1 136 ? -8.992 -2.756 -6.871 1 95.62 136 GLU B C 1
ATOM 2906 O O . GLU B 1 136 ? -8.398 -3.283 -5.93 1 95.62 136 GLU B O 1
ATOM 2911 N N . THR B 1 137 ? -8.414 -1.923 -7.762 1 94.12 137 THR B N 1
ATOM 2912 C CA . THR B 1 137 ? -6.973 -1.737 -7.871 1 94.12 137 THR B CA 1
ATOM 2913 C C . THR B 1 137 ? -6.383 -1.323 -6.527 1 94.12 137 THR B C 1
ATOM 2915 O O . THR B 1 137 ? -5.508 -2.008 -5.992 1 94.12 137 THR B O 1
ATOM 2918 N N . GLN B 1 138 ? -6.809 -0.238 -5.918 1 93.06 138 GLN B N 1
ATOM 2919 C CA . GLN B 1 138 ? -6.25 0.271 -4.668 1 93.06 138 GLN B CA 1
ATOM 2920 C C . GLN B 1 138 ? -6.371 -0.763 -3.553 1 93.06 138 GLN B C 1
ATOM 2922 O O . GLN B 1 138 ? -5.398 -1.025 -2.838 1 93.06 138 GLN B O 1
ATOM 2927 N N . THR B 1 139 ? -7.523 -1.335 -3.41 1 96.44 139 THR B N 1
ATOM 2928 C CA . THR B 1 139 ? -7.805 -2.293 -2.346 1 96.44 139 THR B CA 1
ATOM 2929 C C . THR B 1 139 ? -6.859 -3.49 -2.432 1 96.44 139 THR B C 1
ATOM 2931 O O . THR B 1 139 ? -6.246 -3.875 -1.436 1 96.44 139 THR B O 1
ATOM 2934 N N . GLN B 1 140 ? -6.711 -4.016 -3.578 1 97.19 140 GLN B N 1
ATOM 2935 C CA . GLN B 1 140 ? -5.918 -5.227 -3.734 1 97.19 140 GLN B CA 1
ATOM 2936 C C . GLN B 1 140 ? -4.422 -4.922 -3.676 1 97.19 140 GLN B C 1
ATOM 2938 O O . GLN B 1 140 ? -3.646 -5.695 -3.115 1 97.19 140 GLN B O 1
ATOM 2943 N N . ARG B 1 141 ? -3.982 -3.799 -4.234 1 95.25 141 ARG B N 1
ATOM 2944 C CA . ARG B 1 141 ? -2.572 -3.428 -4.176 1 95.25 141 ARG B CA 1
ATOM 2945 C C . ARG B 1 141 ? -2.143 -3.129 -2.744 1 95.25 141 ARG B C 1
ATOM 2947 O O . ARG B 1 141 ? -1.018 -3.443 -2.35 1 95.25 141 ARG B O 1
ATOM 2954 N N . GLU B 1 142 ? -2.99 -2.541 -1.984 1 96.25 142 GLU B N 1
ATOM 2955 C CA . GLU B 1 142 ? -2.684 -2.316 -0.575 1 96.25 142 GLU B CA 1
ATOM 2956 C C . GLU B 1 142 ? -2.457 -3.635 0.158 1 96.25 142 GLU B C 1
ATOM 2958 O O . GLU B 1 142 ? -1.564 -3.736 1.003 1 96.25 142 GLU B O 1
ATOM 2963 N N . LYS B 1 143 ? -3.197 -4.648 -0.115 1 97.69 143 LYS B N 1
ATOM 2964 C CA . LYS B 1 143 ? -2.979 -5.965 0.481 1 97.69 143 LYS B CA 1
ATOM 2965 C C . LYS B 1 143 ? -1.609 -6.52 0.098 1 97.69 143 LYS B C 1
ATOM 2967 O O . LYS B 1 143 ? -0.875 -7.02 0.953 1 97.69 143 LYS B O 1
ATOM 2972 N N . VAL B 1 144 ? -1.356 -6.477 -1.181 1 96.69 144 VAL B N 1
ATOM 2973 C CA . VAL B 1 144 ? -0.101 -7.02 -1.688 1 96.69 144 VAL B CA 1
ATOM 2974 C C . VAL B 1 144 ? 1.076 -6.348 -0.987 1 96.69 144 VAL B C 1
ATOM 2976 O O . VAL B 1 144 ? 2.051 -7.008 -0.624 1 96.69 144 VAL B O 1
ATOM 2979 N N . VAL B 1 145 ? 0.929 -5.109 -0.764 1 94.69 145 VAL B N 1
ATOM 2980 C CA . VAL B 1 145 ? 1.984 -4.324 -0.135 1 94.69 145 VAL B CA 1
ATOM 2981 C C . VAL B 1 145 ? 2.164 -4.766 1.315 1 94.69 145 VAL B C 1
ATOM 2983 O O . VAL B 1 145 ? 3.277 -5.078 1.744 1 94.69 145 VAL B O 1
ATOM 2986 N N . VAL B 1 146 ? 1.15 -4.844 2.037 1 95.25 146 VAL B N 1
ATOM 2987 C CA . VAL B 1 146 ? 1.272 -5.121 3.465 1 95.25 146 VAL B CA 1
ATOM 2988 C C . VAL B 1 146 ? 1.697 -6.574 3.676 1 95.25 146 VAL B C 1
ATOM 2990 O O . VAL B 1 146 ? 2.328 -6.902 4.684 1 95.25 146 VAL B O 1
ATOM 2993 N N . LEU B 1 147 ? 1.381 -7.312 2.738 1 96.25 147 LEU B N 1
ATOM 2994 C CA . LEU B 1 147 ? 1.782 -8.711 2.824 1 96.25 147 LEU B CA 1
ATOM 2995 C C . LEU B 1 147 ? 3.27 -8.867 2.527 1 96.25 147 LEU B C 1
ATOM 2997 O O . LEU B 1 147 ? 3.863 -9.906 2.844 1 96.25 147 LEU B O 1
ATOM 3001 N N . GLY B 1 148 ? 3.816 -7.973 1.867 1 92.69 148 GLY B N 1
ATOM 3002 C CA . GLY B 1 148 ? 5.219 -8.047 1.488 1 92.69 148 GLY B CA 1
ATOM 3003 C C . GLY B 1 148 ? 5.52 -9.195 0.547 1 92.69 148 GLY B C 1
ATOM 3004 O O . GLY B 1 148 ? 6.59 -9.812 0.629 1 92.69 148 GLY B O 1
ATOM 3005 N N . CYS B 1 149 ? 4.621 -9.422 -0.375 1 91.81 149 CYS B N 1
ATOM 3006 C CA . CYS B 1 149 ? 4.758 -10.695 -1.078 1 91.81 149 CYS B CA 1
ATOM 3007 C C . CYS B 1 149 ? 5.047 -10.469 -2.557 1 91.81 149 CYS B C 1
ATOM 3009 O O . CYS B 1 149 ? 5.051 -11.422 -3.344 1 91.81 149 CYS B O 1
ATOM 3011 N N . GLN B 1 150 ? 5.273 -9.297 -2.943 1 89.81 150 GLN B N 1
ATOM 3012 C CA . GLN B 1 150 ? 5.473 -9 -4.355 1 89.81 150 GLN B CA 1
ATOM 3013 C C . GLN B 1 150 ? 6.648 -9.789 -4.926 1 89.81 150 GLN B C 1
ATOM 3015 O O . GLN B 1 150 ? 6.578 -10.297 -6.047 1 89.81 150 GLN B O 1
ATOM 3020 N N . GLY B 1 151 ? 7.688 -9.977 -4.172 1 89.94 151 GLY B N 1
ATOM 3021 C CA . GLY B 1 151 ? 8.891 -10.656 -4.629 1 89.94 151 GLY B CA 1
ATOM 3022 C C . GLY B 1 151 ? 8.719 -12.156 -4.734 1 89.94 151 GLY B C 1
ATOM 3023 O O . GLY B 1 151 ? 9.602 -12.852 -5.242 1 89.94 151 GLY B O 1
ATOM 3024 N N . LEU B 1 152 ? 7.578 -12.656 -4.379 1 94.62 152 LEU B N 1
ATOM 3025 C CA . LEU B 1 152 ? 7.32 -14.086 -4.41 1 94.62 152 LEU B CA 1
ATOM 3026 C C . LEU B 1 152 ? 6.742 -14.508 -5.758 1 94.62 152 LEU B C 1
ATOM 3028 O O . LEU B 1 152 ? 6.648 -15.703 -6.055 1 94.62 152 LEU B O 1
ATOM 3032 N N . PHE B 1 153 ? 6.414 -13.539 -6.637 1 96.12 153 PHE B N 1
ATOM 3033 C CA . PHE B 1 153 ? 5.727 -13.828 -7.891 1 96.12 153 PHE B CA 1
ATOM 3034 C C . PHE B 1 153 ? 6.492 -13.258 -9.078 1 96.12 153 PHE B C 1
ATOM 3036 O O . PHE B 1 153 ? 7.121 -12.203 -8.961 1 96.12 153 PHE B O 1
ATOM 3043 N N . ASP B 1 154 ? 6.359 -14.008 -10.156 1 93.75 154 ASP B N 1
ATOM 3044 C CA . ASP B 1 154 ? 6.914 -13.484 -11.398 1 93.75 154 ASP B CA 1
ATOM 3045 C C . ASP B 1 154 ? 6.09 -12.305 -11.914 1 93.75 154 ASP B C 1
ATOM 3047 O O . ASP B 1 154 ? 6.621 -11.422 -12.586 1 93.75 154 ASP B O 1
ATOM 3051 N N . ALA B 1 155 ? 4.809 -12.344 -11.586 1 94.19 155 ALA B N 1
ATOM 3052 C CA . ALA B 1 155 ? 3.92 -11.234 -11.914 1 94.19 155 ALA B CA 1
ATOM 3053 C C . ALA B 1 155 ? 2.719 -11.195 -10.977 1 94.19 155 ALA B C 1
ATOM 3055 O O . ALA B 1 155 ? 2.297 -12.227 -10.453 1 94.19 155 ALA B O 1
ATOM 3056 N N . VAL B 1 156 ? 2.238 -10.039 -10.789 1 96.5 156 VAL B N 1
ATOM 3057 C CA . VAL B 1 156 ? 1.012 -9.797 -10.031 1 96.5 156 VAL B CA 1
ATOM 3058 C C . VAL B 1 156 ? -0.024 -9.125 -10.938 1 96.5 156 VAL B C 1
ATOM 3060 O O . VAL B 1 156 ? 0.23 -8.055 -11.492 1 96.5 156 VAL B O 1
ATOM 3063 N N . VAL B 1 157 ? -1.215 -9.773 -11.078 1 97.81 157 VAL B N 1
ATOM 3064 C CA . VAL B 1 157 ? -2.285 -9.25 -11.922 1 97.81 157 VAL B CA 1
ATOM 3065 C C . VAL B 1 157 ? -3.525 -8.977 -11.078 1 97.81 157 VAL B C 1
ATOM 3067 O O . VAL B 1 157 ? -4.07 -9.891 -10.445 1 97.81 157 VAL B O 1
ATOM 3070 N N . VAL B 1 158 ? -3.932 -7.723 -11.094 1 97.56 158 VAL B N 1
ATOM 3071 C CA . VAL B 1 158 ? -5.133 -7.289 -10.391 1 97.56 158 VAL B CA 1
ATOM 3072 C C . VAL B 1 158 ? -6.258 -7.035 -11.398 1 97.56 158 VAL B C 1
ATOM 3074 O O . VAL B 1 158 ? -6.105 -6.227 -12.312 1 97.56 158 VAL B O 1
ATOM 3077 N N . GLY B 1 159 ? -7.406 -7.703 -11.164 1 97.25 159 GLY B N 1
ATOM 3078 C CA . GLY B 1 159 ? -8.523 -7.605 -12.094 1 97.25 159 GLY B CA 1
ATOM 3079 C C . GLY B 1 159 ? -8.984 -6.18 -12.32 1 97.25 159 GLY B C 1
ATOM 3080 O O . GLY B 1 159 ? -9.266 -5.789 -13.461 1 97.25 159 GLY B O 1
ATOM 3081 N N . GLY B 1 160 ? -9.008 -5.383 -11.32 1 95.12 160 GLY B N 1
ATOM 3082 C CA . GLY B 1 160 ? -9.492 -4.012 -11.391 1 95.12 160 GLY B CA 1
ATOM 3083 C C . GLY B 1 160 ? -8.648 -3.133 -12.297 1 95.12 160 GLY B C 1
ATOM 3084 O O . GLY B 1 160 ? -9.078 -2.037 -12.672 1 95.12 160 GLY B O 1
ATOM 3085 N N . GLU B 1 161 ? -7.566 -3.596 -12.688 1 93.69 161 GLU B N 1
ATOM 3086 C CA . GLU B 1 161 ? -6.668 -2.836 -13.555 1 93.69 161 GLU B CA 1
ATOM 3087 C C . GLU B 1 161 ? -6.887 -3.184 -15.023 1 93.69 161 GLU B C 1
ATOM 3089 O O . GLU B 1 161 ? -6.195 -2.66 -15.898 1 93.69 161 GLU B O 1
ATOM 3094 N N . HIS B 1 162 ? -7.809 -4.074 -15.305 1 95.12 162 HIS B N 1
ATOM 3095 C CA . HIS B 1 162 ? -8.062 -4.57 -16.656 1 95.12 162 HIS B CA 1
ATOM 3096 C C . HIS B 1 162 ? -9.531 -4.414 -17.031 1 95.12 162 HIS B C 1
ATOM 3098 O O . HIS B 1 162 ? -10.375 -4.152 -16.172 1 95.12 162 HIS B O 1
ATOM 3104 N N . ALA B 1 163 ? -9.789 -4.562 -18.344 1 94.5 163 ALA B N 1
ATOM 3105 C CA . ALA B 1 163 ? -11.156 -4.43 -18.844 1 94.5 163 ALA B CA 1
ATOM 3106 C C . ALA B 1 163 ? -12.07 -5.492 -18.234 1 94.5 163 ALA B C 1
ATOM 3108 O O . ALA B 1 163 ? -13.25 -5.242 -18 1 94.5 163 ALA B O 1
ATOM 3109 N N . GLU B 1 164 ? -11.461 -6.684 -18 1 96.75 164 GLU B N 1
ATOM 3110 C CA . GLU B 1 164 ? -12.234 -7.785 -17.438 1 96.75 164 GLU B CA 1
ATOM 3111 C C . GLU B 1 164 ? -11.438 -8.508 -16.344 1 96.75 164 GLU B C 1
ATOM 3113 O O . GLU B 1 164 ? -10.203 -8.523 -16.375 1 96.75 164 GLU B O 1
ATOM 3118 N N . GLU B 1 165 ? -12.234 -9.078 -15.477 1 97.81 165 GLU B N 1
ATOM 3119 C CA . GLU B 1 165 ? -11.664 -9.883 -14.406 1 97.81 165 GLU B CA 1
ATOM 3120 C C . GLU B 1 165 ? -12.055 -11.352 -14.555 1 97.81 165 GLU B C 1
ATOM 3122 O O . GLU B 1 165 ? -12.727 -11.727 -15.523 1 97.81 165 GLU B O 1
ATOM 3127 N N . LYS B 1 166 ? -11.359 -12.242 -13.695 1 98.62 166 LYS B N 1
ATOM 3128 C CA . LYS B 1 166 ? -11.867 -13.609 -13.672 1 98.62 166 LYS B CA 1
ATOM 3129 C C . LYS B 1 166 ? -13.391 -13.625 -13.562 1 98.62 166 LYS B C 1
ATOM 3131 O O . LYS B 1 166 ? -13.977 -12.836 -12.812 1 98.62 166 LYS B O 1
ATOM 3136 N N . PRO B 1 167 ? -14.086 -14.453 -14.375 1 98.25 167 PRO B N 1
ATOM 3137 C CA . PRO B 1 167 ? -13.648 -15.633 -15.125 1 98.25 167 PRO B CA 1
ATOM 3138 C C . PRO B 1 167 ? -13.398 -15.328 -16.609 1 98.25 167 PRO B C 1
ATOM 3140 O O . PRO B 1 167 ? -13.273 -16.25 -17.406 1 98.25 167 PRO B O 1
ATOM 3143 N N . ALA B 1 168 ? -13.258 -14.18 -17 1 98.56 168 ALA B N 1
ATOM 3144 C CA . ALA B 1 168 ? -13.109 -13.836 -18.406 1 98.56 168 ALA B CA 1
ATOM 3145 C C . ALA B 1 168 ? -11.836 -14.438 -18.984 1 98.56 168 ALA B C 1
ATOM 3147 O O . ALA B 1 168 ? -10.789 -14.438 -18.344 1 98.56 168 ALA B O 1
ATOM 3148 N N . HIS B 1 169 ? -11.945 -14.836 -20.25 1 98.31 169 HIS B N 1
ATOM 3149 C CA . HIS B 1 169 ? -10.836 -15.484 -20.938 1 98.31 169 HIS B CA 1
ATOM 3150 C C . HIS B 1 169 ? -9.672 -14.523 -21.141 1 98.31 169 HIS B C 1
ATOM 3152 O O . HIS B 1 169 ? -8.508 -14.922 -21.062 1 98.31 169 HIS B O 1
ATOM 3158 N N . SER B 1 170 ? -9.945 -13.32 -21.312 1 98.44 170 SER B N 1
ATOM 3159 C CA . SER B 1 170 ? -8.945 -12.32 -21.672 1 98.44 170 SER B CA 1
ATOM 3160 C C . SER B 1 170 ? -7.902 -12.156 -20.578 1 98.44 170 SER B C 1
ATOM 3162 O O . SER B 1 170 ? -6.715 -12 -20.859 1 98.44 170 SER B O 1
ATOM 3164 N N . ILE B 1 171 ? -8.344 -12.188 -19.328 1 98.75 171 ILE B N 1
ATOM 3165 C CA . ILE B 1 171 ? -7.402 -11.938 -18.25 1 98.75 171 ILE B CA 1
ATOM 3166 C C . ILE B 1 171 ? -6.465 -13.133 -18.094 1 98.75 171 ILE B C 1
ATOM 3168 O O . ILE B 1 171 ? -5.285 -12.969 -17.766 1 98.75 171 ILE B O 1
ATOM 3172 N N . PHE B 1 172 ? -6.914 -14.305 -18.391 1 98.81 172 PHE B N 1
ATOM 3173 C CA . PHE B 1 172 ? -6.062 -15.484 -18.344 1 98.81 172 PHE B CA 1
ATOM 3174 C C . PHE B 1 172 ? -5.051 -15.453 -19.484 1 98.81 172 PHE B C 1
ATOM 3176 O O . PHE B 1 172 ? -3.869 -15.75 -19.281 1 98.81 172 PHE B O 1
ATOM 3183 N N . THR B 1 173 ? -5.496 -15.078 -20.641 1 98.5 173 THR B N 1
ATOM 3184 C CA . THR B 1 173 ? -4.598 -14.961 -21.781 1 98.5 173 THR B CA 1
ATOM 3185 C C . THR B 1 173 ? -3.49 -13.953 -21.5 1 98.5 173 THR B C 1
ATOM 3187 O O . THR B 1 173 ? -2.33 -14.18 -21.844 1 98.5 173 THR B O 1
ATOM 3190 N N . HIS B 1 174 ? -3.885 -12.875 -20.891 1 98.25 174 HIS B N 1
ATOM 3191 C CA . HIS B 1 174 ? -2.906 -11.875 -20.484 1 98.25 174 HIS B CA 1
ATOM 3192 C C . HIS B 1 174 ? -1.855 -12.477 -19.562 1 98.25 174 HIS B C 1
ATOM 3194 O O . HIS B 1 174 ? -0.658 -12.242 -19.734 1 98.25 174 HIS B O 1
ATOM 3200 N N . CYS B 1 175 ? -2.262 -13.289 -18.625 1 98.5 175 CYS B N 1
ATOM 3201 C CA . CYS B 1 175 ? -1.359 -13.93 -17.688 1 98.5 175 CYS B CA 1
ATOM 3202 C C . CYS B 1 175 ? -0.392 -14.867 -18.391 1 98.5 175 CYS B C 1
ATOM 3204 O O . CYS B 1 175 ? 0.81 -14.852 -18.125 1 98.5 175 CYS B O 1
ATOM 3206 N N . PHE B 1 176 ? -0.877 -15.633 -19.344 1 98.62 176 PHE B N 1
ATOM 3207 C CA . PHE B 1 176 ? -0.022 -16.547 -20.094 1 98.62 176 PHE B CA 1
ATOM 3208 C C . PHE B 1 176 ? 1.039 -15.773 -20.875 1 98.62 176 PHE B C 1
ATOM 3210 O O . PHE B 1 176 ? 2.203 -16.172 -20.906 1 98.62 176 PHE B O 1
ATOM 3217 N N . GLY B 1 177 ? 0.579 -14.742 -21.422 1 97.81 177 GLY B N 1
ATOM 3218 C CA . GLY B 1 177 ? 1.501 -13.891 -22.172 1 97.81 177 GLY B CA 1
ATOM 3219 C C . GLY B 1 177 ? 2.605 -13.32 -21.297 1 97.81 177 GLY B C 1
ATOM 3220 O O . GLY B 1 177 ? 3.775 -13.32 -21.688 1 97.81 177 GLY B O 1
ATOM 3221 N N . LEU B 1 178 ? 2.279 -12.875 -20.125 1 95.31 178 LEU B N 1
ATOM 3222 C CA . LEU B 1 178 ? 3.256 -12.312 -19.203 1 95.31 178 LEU B CA 1
ATOM 3223 C C . LEU B 1 178 ? 4.312 -13.352 -18.828 1 95.31 178 LEU B C 1
ATOM 3225 O O . LEU B 1 178 ? 5.488 -13.016 -18.672 1 95.31 178 LEU B O 1
ATOM 3229 N N . LEU B 1 179 ? 3.84 -14.547 -18.672 1 97.12 179 LEU B N 1
ATOM 3230 C CA . LEU B 1 179 ? 4.723 -15.602 -18.188 1 97.12 179 LEU B CA 1
ATOM 3231 C C . LEU B 1 179 ? 5.438 -16.281 -19.344 1 97.12 179 LEU B C 1
ATOM 3233 O O . LEU B 1 179 ? 6.387 -17.047 -19.141 1 97.12 179 LEU B O 1
ATOM 3237 N N . GLY B 1 180 ? 4.988 -16.094 -20.562 1 97.38 180 GLY B N 1
ATOM 3238 C CA . GLY B 1 180 ? 5.555 -16.766 -21.719 1 97.38 180 GLY B CA 1
ATOM 3239 C C . GLY B 1 180 ? 5.266 -18.25 -21.734 1 97.38 180 GLY B C 1
ATOM 3240 O O . GLY B 1 180 ? 6.141 -19.062 -22.078 1 97.38 180 GLY B O 1
ATOM 3241 N N . VAL B 1 181 ? 4.09 -18.609 -21.344 1 98.06 181 VAL B N 1
ATOM 3242 C CA . VAL B 1 181 ? 3.705 -20.016 -21.281 1 98.06 181 VAL B CA 1
ATOM 3243 C C . VAL B 1 181 ? 2.393 -20.219 -22.031 1 98.06 181 VAL B C 1
ATOM 3245 O O . VAL B 1 181 ? 1.72 -19.25 -22.406 1 98.06 181 VAL B O 1
ATOM 3248 N N . GLN B 1 182 ? 2.1 -21.5 -22.266 1 98 182 GLN B N 1
ATOM 3249 C CA . GLN B 1 182 ? 0.808 -21.875 -22.828 1 98 182 GLN B CA 1
ATOM 3250 C C . GLN B 1 182 ? -0.172 -22.281 -21.734 1 98 182 GLN B C 1
ATOM 3252 O O . GLN B 1 182 ? 0.24 -22.734 -20.672 1 98 182 GLN B O 1
ATOM 3257 N N . ALA B 1 183 ? -1.473 -22.219 -22.078 1 98.38 183 ALA B N 1
ATOM 3258 C CA . ALA B 1 183 ? -2.521 -22.547 -21.125 1 98.38 183 ALA B CA 1
ATOM 3259 C C . ALA B 1 183 ? -2.346 -23.953 -20.562 1 98.38 183 ALA B C 1
ATOM 3261 O O . ALA B 1 183 ? -2.445 -24.172 -19.359 1 98.38 183 ALA B O 1
ATOM 3262 N N . HIS B 1 184 ? -2.02 -24.875 -21.422 1 97.38 184 HIS B N 1
ATOM 3263 C CA . HIS B 1 184 ? -1.971 -26.266 -21.016 1 97.38 184 HIS B CA 1
ATOM 3264 C C . HIS B 1 184 ? -0.744 -26.562 -20.172 1 97.38 184 HIS B C 1
ATOM 3266 O O . HIS B 1 184 ? -0.595 -27.672 -19.641 1 97.38 184 HIS B O 1
ATOM 3272 N N . ASP B 1 185 ? 0.111 -25.547 -19.906 1 97.19 185 ASP B N 1
ATOM 3273 C CA . ASP B 1 185 ? 1.268 -25.656 -19.016 1 97.19 185 ASP B CA 1
ATOM 3274 C C . ASP B 1 185 ? 0.945 -25.109 -17.625 1 97.19 185 ASP B C 1
ATOM 3276 O O . ASP B 1 185 ? 1.817 -25.062 -16.75 1 97.19 185 ASP B O 1
ATOM 3280 N N . CYS B 1 186 ? -0.291 -24.719 -17.438 1 98.5 186 CYS B N 1
ATOM 3281 C CA . CYS B 1 186 ? -0.595 -23.938 -16.234 1 98.5 186 CYS B CA 1
ATOM 3282 C C . CYS B 1 186 ? -1.628 -24.656 -15.375 1 98.5 186 CYS B C 1
ATOM 3284 O O . CYS B 1 186 ? -2.438 -25.438 -15.883 1 98.5 186 CYS B O 1
ATOM 3286 N N . VAL B 1 187 ? -1.58 -24.359 -14.062 1 98.75 187 VAL B N 1
ATOM 3287 C CA . VAL B 1 187 ? -2.604 -24.734 -13.094 1 98.75 187 VAL B CA 1
ATOM 3288 C C . VAL B 1 187 ? -3.219 -23.484 -12.477 1 98.75 187 VAL B C 1
ATOM 3290 O O . VAL B 1 187 ? -2.506 -22.531 -12.156 1 98.75 187 VAL B O 1
ATOM 3293 N N . MET B 1 188 ? -4.562 -23.469 -12.344 1 98.94 188 MET B N 1
ATOM 3294 C CA . MET B 1 188 ? -5.266 -22.406 -11.633 1 98.94 188 MET B CA 1
ATOM 3295 C C . MET B 1 188 ? -5.703 -22.875 -10.25 1 98.94 188 MET B C 1
ATOM 3297 O O . MET B 1 188 ? -6.391 -23.891 -10.117 1 98.94 188 MET B O 1
ATOM 3301 N N . VAL B 1 189 ? -5.289 -22.141 -9.211 1 98.94 189 VAL B N 1
ATOM 3302 C CA . VAL B 1 189 ? -5.605 -22.469 -7.824 1 98.94 189 VAL B CA 1
ATOM 3303 C C . VAL B 1 189 ? -6.406 -21.328 -7.199 1 98.94 189 VAL B C 1
ATOM 3305 O O . VAL B 1 189 ? -5.977 -20.172 -7.215 1 98.94 189 VAL B O 1
ATOM 3308 N N . GLY B 1 190 ? -7.582 -21.641 -6.672 1 98.69 190 GLY B N 1
ATOM 3309 C CA . GLY B 1 190 ? -8.359 -20.609 -6.016 1 98.69 190 GLY B CA 1
ATOM 3310 C C . GLY B 1 190 ? -9.539 -21.141 -5.234 1 98.69 190 GLY B C 1
ATOM 3311 O O . GLY B 1 190 ? -9.805 -22.344 -5.25 1 98.69 190 GLY B O 1
ATOM 3312 N N . ASP B 1 191 ? -10.281 -20.25 -4.574 1 97.69 191 ASP B N 1
ATOM 3313 C CA . ASP B 1 191 ? -11.352 -20.672 -3.68 1 97.69 191 ASP B CA 1
ATOM 3314 C C . ASP B 1 191 ? -12.719 -20.438 -4.312 1 97.69 191 ASP B C 1
ATOM 3316 O O . ASP B 1 191 ? -13.734 -20.922 -3.811 1 97.69 191 ASP B O 1
ATOM 3320 N N . SER B 1 192 ? -12.789 -19.75 -5.426 1 96.25 192 SER B N 1
ATOM 3321 C CA . SER B 1 192 ? -14.078 -19.422 -6.02 1 96.25 192 SER B CA 1
ATOM 3322 C C . SER B 1 192 ? -14.391 -20.344 -7.199 1 96.25 192 SER B C 1
ATOM 3324 O O . SER B 1 192 ? -13.641 -20.375 -8.18 1 96.25 192 SER B O 1
ATOM 3326 N N . LEU B 1 193 ? -15.508 -21 -7.16 1 95.25 193 LEU B N 1
ATOM 3327 C CA . LEU B 1 193 ? -15.945 -21.859 -8.266 1 95.25 193 LEU B CA 1
ATOM 3328 C C . LEU B 1 193 ? -16.266 -21.031 -9.5 1 95.25 193 LEU B C 1
ATOM 3330 O O . LEU B 1 193 ? -15.844 -21.359 -10.609 1 95.25 193 LEU B O 1
ATOM 3334 N N . ASP B 1 194 ? -16.875 -19.938 -9.297 1 94.81 194 ASP B N 1
ATOM 3335 C CA . ASP B 1 194 ? -17.438 -19.141 -10.383 1 94.81 194 ASP B CA 1
ATOM 3336 C C . ASP B 1 194 ? -16.359 -18.344 -11.117 1 94.81 194 ASP B C 1
ATOM 3338 O O . ASP B 1 194 ? -16.5 -18.031 -12.297 1 94.81 194 ASP B O 1
ATOM 3342 N N . THR B 1 195 ? -15.258 -18.078 -10.391 1 97.19 195 THR B N 1
ATOM 3343 C CA . THR B 1 195 ? -14.273 -17.203 -11.016 1 97.19 195 THR B CA 1
ATOM 3344 C C . THR B 1 195 ? -12.969 -17.953 -11.266 1 97.19 195 THR B C 1
ATOM 3346 O O . THR B 1 195 ? -12.492 -18.031 -12.398 1 97.19 195 THR B O 1
ATOM 3349 N N . ASP B 1 196 ? -12.453 -18.609 -10.289 1 98.25 196 ASP B N 1
ATOM 3350 C CA . ASP B 1 196 ? -11.172 -19.312 -10.445 1 98.25 196 ASP B CA 1
ATOM 3351 C C . ASP B 1 196 ? -11.336 -20.578 -11.266 1 98.25 196 ASP B C 1
ATOM 3353 O O . ASP B 1 196 ? -10.617 -20.781 -12.25 1 98.25 196 ASP B O 1
ATOM 3357 N N . ILE B 1 197 ? -12.266 -21.422 -10.883 1 97.94 197 ILE B N 1
ATOM 3358 C CA . ILE B 1 197 ? -12.406 -22.734 -11.484 1 97.94 197 ILE B CA 1
ATOM 3359 C C . ILE B 1 197 ? -13.016 -22.609 -12.875 1 97.94 197 ILE B C 1
ATOM 3361 O O . ILE B 1 197 ? -12.445 -23.094 -13.859 1 97.94 197 ILE B O 1
ATOM 3365 N N . VAL B 1 198 ? -14.148 -21.922 -12.969 1 97.56 198 VAL B N 1
ATOM 3366 C CA . VAL B 1 198 ? -14.789 -21.719 -14.266 1 97.56 198 VAL B CA 1
ATOM 3367 C C . VAL B 1 198 ? -13.844 -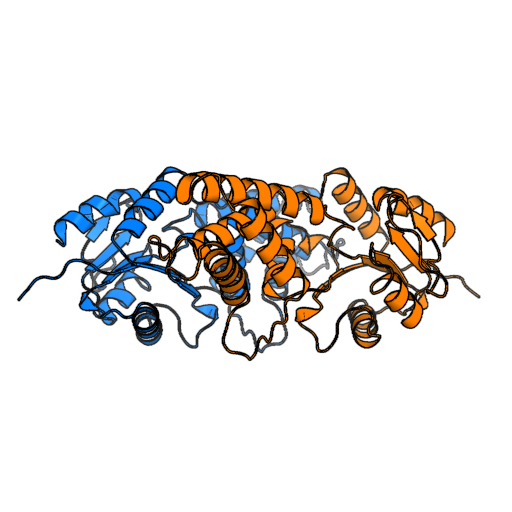20.969 -15.203 1 97.56 198 VAL B C 1
ATOM 3369 O O . VAL B 1 198 ? -13.688 -21.344 -16.375 1 97.56 198 VAL B O 1
ATOM 3372 N N . GLY B 1 199 ? -13.156 -19.938 -14.711 1 98.5 199 GLY B N 1
ATOM 3373 C CA . GLY B 1 199 ? -12.211 -19.188 -15.523 1 98.5 199 GLY B CA 1
ATOM 3374 C C . GLY B 1 199 ? -11.055 -20.016 -16.031 1 98.5 199 GLY B C 1
ATOM 3375 O O . GLY B 1 199 ? -10.727 -19.984 -17.219 1 98.5 199 GLY B O 1
ATOM 3376 N N . GLY B 1 200 ? -10.406 -20.75 -15.102 1 98.62 200 GLY B N 1
ATOM 3377 C CA . GLY B 1 200 ? -9.32 -21.625 -15.484 1 98.62 200 GLY B CA 1
ATOM 3378 C C . GLY B 1 200 ? -9.727 -22.672 -16.516 1 98.62 200 GLY B C 1
ATOM 3379 O O . GLY B 1 200 ? -9.023 -22.891 -17.5 1 98.62 200 GLY B O 1
ATOM 3380 N N . PHE B 1 201 ? -10.867 -23.234 -16.281 1 97.81 201 PHE B N 1
ATOM 3381 C CA . PHE B 1 201 ? -11.391 -24.25 -17.188 1 97.81 201 PHE B CA 1
ATOM 3382 C C . PHE B 1 201 ? -11.594 -23.672 -18.578 1 97.81 201 PHE B C 1
ATOM 3384 O O . PHE B 1 201 ? -11.109 -24.25 -19.562 1 97.81 201 PHE B O 1
ATOM 3391 N N . ASN B 1 202 ? -12.273 -22.578 -18.656 1 97.88 202 ASN B N 1
ATOM 3392 C CA . ASN B 1 202 ? -12.57 -21.938 -19.938 1 97.88 202 ASN B CA 1
ATOM 3393 C C . ASN B 1 202 ? -11.289 -21.5 -20.656 1 97.88 202 ASN B C 1
ATOM 3395 O O . ASN B 1 202 ? -11.242 -21.484 -21.891 1 97.88 202 ASN B O 1
ATOM 3399 N N . ALA B 1 203 ? -10.266 -21.188 -19.906 1 98.62 203 ALA B N 1
ATOM 3400 C CA . ALA B 1 203 ? -9.008 -20.719 -20.469 1 98.62 203 ALA B CA 1
ATOM 3401 C C . ALA B 1 203 ? -8.164 -21.875 -20.969 1 98.62 203 ALA B C 1
ATOM 3403 O O . ALA B 1 203 ? -7.156 -21.672 -21.656 1 98.62 203 ALA B O 1
ATOM 3404 N N . GLY B 1 204 ? -8.523 -23.094 -20.594 1 98.25 204 GLY B N 1
ATOM 3405 C CA . GLY B 1 204 ? -7.848 -24.266 -21.125 1 98.25 204 GLY B CA 1
ATOM 3406 C C . GLY B 1 204 ? -6.609 -24.656 -20.344 1 98.25 204 GLY B C 1
ATOM 3407 O O . GLY B 1 204 ? -5.676 -25.234 -20.891 1 98.25 204 GLY B O 1
ATOM 3408 N N . VAL B 1 205 ? -6.574 -24.359 -19.047 1 98.62 205 VAL B N 1
ATOM 3409 C CA . VAL B 1 205 ? -5.418 -24.734 -18.25 1 98.62 205 VAL B CA 1
ATOM 3410 C C . VAL B 1 205 ? -5.391 -26.25 -18.078 1 98.62 205 VAL B C 1
ATOM 3412 O O . VAL B 1 205 ? -6.391 -26.938 -18.328 1 98.62 205 VAL B O 1
ATOM 3415 N N . ARG B 1 206 ? -4.227 -26.734 -17.672 1 98 206 ARG B N 1
ATOM 3416 C CA . ARG B 1 206 ? -4.031 -28.172 -17.5 1 98 206 ARG B CA 1
ATOM 3417 C C . ARG B 1 206 ? -4.965 -28.703 -16.422 1 98 206 ARG B C 1
ATOM 3419 O O . ARG B 1 206 ? -5.527 -29.797 -16.562 1 98 206 ARG B O 1
ATOM 3426 N N . ALA B 1 207 ? -5.066 -27.969 -15.32 1 98.44 207 ALA B N 1
ATOM 3427 C CA . ALA B 1 207 ? -5.914 -28.406 -14.211 1 98.44 207 ALA B CA 1
ATOM 3428 C C . ALA B 1 207 ? -6.359 -27.219 -13.359 1 98.44 207 ALA B C 1
ATOM 3430 O O . ALA B 1 207 ? -5.664 -26.203 -13.289 1 98.44 207 ALA B O 1
ATOM 3431 N N . THR B 1 208 ? -7.516 -27.391 -12.781 1 98.5 208 THR B N 1
ATOM 3432 C CA . THR B 1 208 ? -8.023 -26.453 -11.781 1 98.5 208 THR B CA 1
ATOM 3433 C C . THR B 1 208 ? -8.031 -27.094 -10.398 1 98.5 208 THR B C 1
ATOM 3435 O O . THR B 1 208 ? -8.344 -28.281 -10.25 1 98.5 208 THR B O 1
ATOM 3438 N N . VAL B 1 209 ? -7.594 -26.297 -9.398 1 98.56 209 VAL B N 1
ATOM 3439 C CA . VAL B 1 209 ? -7.562 -26.75 -8.016 1 98.56 209 VAL B CA 1
ATOM 3440 C C . VAL B 1 209 ? -8.43 -25.828 -7.156 1 98.56 209 VAL B C 1
ATOM 3442 O O . VAL B 1 209 ? -8.109 -24.641 -6.988 1 98.56 209 VAL B O 1
ATOM 3445 N N . TRP B 1 210 ? -9.484 -26.406 -6.559 1 97.94 210 TRP B N 1
ATOM 3446 C CA . TRP B 1 210 ? -10.438 -25.656 -5.746 1 97.94 210 TRP B CA 1
ATOM 3447 C C . TRP B 1 210 ? -10.102 -25.781 -4.262 1 97.94 210 TRP B C 1
ATOM 3449 O O . TRP B 1 210 ? -10.094 -26.891 -3.715 1 97.94 210 TRP B O 1
ATOM 3459 N N . ILE B 1 211 ? -9.828 -24.641 -3.623 1 97.94 211 ILE B N 1
ATOM 3460 C CA . ILE B 1 211 ? -9.617 -24.609 -2.18 1 97.94 211 ILE B CA 1
ATOM 3461 C C . ILE B 1 211 ? -10.969 -24.531 -1.467 1 97.94 211 ILE B C 1
ATOM 3463 O O . ILE B 1 211 ? -11.641 -23.5 -1.518 1 97.94 211 ILE B O 1
ATOM 3467 N N . ASN B 1 212 ? -11.336 -25.547 -0.818 1 93.75 212 ASN B N 1
ATOM 3468 C CA . ASN B 1 212 ? -12.617 -25.641 -0.126 1 93.75 212 ASN B CA 1
ATOM 3469 C C . ASN B 1 212 ? -12.516 -26.531 1.112 1 93.75 212 ASN B C 1
ATOM 3471 O O . ASN B 1 212 ? -12.305 -27.75 1 1 93.75 212 ASN B O 1
ATOM 3475 N N . ASN B 1 213 ? -12.617 -25.875 2.287 1 83 213 ASN B N 1
ATOM 3476 C CA . ASN B 1 213 ? -12.508 -26.641 3.523 1 83 213 ASN B CA 1
ATOM 3477 C C . ASN B 1 213 ? -13.859 -27.188 3.975 1 83 213 ASN B C 1
ATOM 3479 O O . ASN B 1 213 ? -14.062 -27.438 5.164 1 83 213 ASN B O 1
ATOM 3483 N N . GLY B 1 214 ? -14.703 -27.625 3.123 1 72.81 214 GLY B N 1
ATOM 3484 C CA . GLY B 1 214 ? -15.914 -28.375 3.438 1 72.81 214 GLY B CA 1
ATOM 3485 C C . GLY B 1 214 ? -17.141 -27.484 3.557 1 72.81 214 GLY B C 1
ATOM 3486 O O . GLY B 1 214 ? -18.219 -27.969 3.936 1 72.81 214 GLY B O 1
ATOM 3487 N N . GLY B 1 215 ? -17.078 -26.297 3.275 1 62.16 215 GLY B N 1
ATOM 3488 C CA . GLY B 1 215 ? -18.25 -25.484 3.545 1 62.16 215 GLY B CA 1
ATOM 3489 C C . GLY B 1 215 ? -19.172 -25.359 2.348 1 62.16 215 GLY B C 1
ATOM 3490 O O . GLY B 1 215 ? -20.375 -25.109 2.504 1 62.16 215 GLY B O 1
ATOM 3491 N N . VAL B 1 216 ? -18.672 -25.5 1.185 1 66.81 216 VAL B N 1
ATOM 3492 C CA . VAL B 1 216 ? -19.516 -25.172 0.032 1 66.81 216 VAL B CA 1
ATOM 3493 C C . VAL B 1 216 ? -19.609 -26.391 -0.894 1 66.81 216 VAL B C 1
ATOM 3495 O O . VAL B 1 216 ? -18.594 -27.031 -1.179 1 66.81 216 VAL B O 1
ATOM 3498 N N . CYS B 1 217 ? -20.797 -26.844 -1.171 1 66.31 217 CYS B N 1
ATOM 3499 C CA . CYS B 1 217 ? -21.016 -27.906 -2.154 1 66.31 217 CYS B CA 1
ATOM 3500 C C . CYS B 1 217 ? -21.141 -27.328 -3.559 1 66.31 217 CYS B C 1
ATOM 3502 O O . CYS B 1 217 ? -21.766 -26.281 -3.758 1 66.31 217 CYS B O 1
ATOM 3504 N N . PRO B 1 218 ? -20.297 -27.891 -4.449 1 67.94 218 PRO B N 1
ATOM 3505 C CA . PRO B 1 218 ? -20.469 -27.406 -5.82 1 67.94 218 PRO B CA 1
ATOM 3506 C C . PRO B 1 218 ? -21.906 -27.531 -6.309 1 67.94 218 PRO B C 1
ATOM 3508 O O . PRO B 1 218 ? -22.625 -28.453 -5.906 1 67.94 218 PRO B O 1
ATOM 3511 N N . LEU B 1 219 ? -22.359 -26.484 -6.887 1 63.22 219 LEU B N 1
ATOM 3512 C CA . LEU B 1 219 ? -23.703 -26.547 -7.449 1 63.22 219 LEU B CA 1
ATOM 3513 C C . LEU B 1 219 ? -23.766 -27.531 -8.602 1 63.22 219 LEU B C 1
ATOM 3515 O O . LEU B 1 219 ? -22.797 -27.688 -9.359 1 63.22 219 LEU B O 1
ATOM 3519 N N . GLU B 1 220 ? -24.891 -28.141 -8.727 1 63.5 220 GLU B N 1
ATOM 3520 C CA . GLU B 1 220 ? -25.172 -29.031 -9.852 1 63.5 220 GLU B CA 1
ATOM 3521 C C . GLU B 1 220 ? -25.078 -28.297 -11.18 1 63.5 220 GLU B C 1
ATOM 3523 O O . GLU B 1 220 ? -25.625 -27.203 -11.32 1 63.5 220 GLU B O 1
ATOM 3528 N N . GLY B 1 221 ? -24.281 -28.797 -12.211 1 62.28 221 GLY B N 1
ATOM 3529 C CA . GLY B 1 221 ? -24.188 -28.203 -13.531 1 62.28 221 GLY B CA 1
ATOM 3530 C C . GLY B 1 221 ? -22.969 -27.312 -13.688 1 62.28 221 GLY B C 1
ATOM 3531 O O . GLY B 1 221 ? -22.641 -26.875 -14.805 1 62.28 221 GLY B O 1
ATOM 3532 N N . SER B 1 222 ? -22.406 -27.031 -12.578 1 70.38 222 SER B N 1
ATOM 3533 C CA . SER B 1 222 ? -21.234 -26.156 -12.656 1 70.38 222 SER B CA 1
ATOM 3534 C C . SER B 1 222 ? -19.984 -26.938 -13.023 1 70.38 222 SER B C 1
ATOM 3536 O O . SER B 1 222 ? -19.969 -28.172 -12.93 1 70.38 222 SER B O 1
ATOM 3538 N N . VAL B 1 223 ? -19.125 -26.297 -13.672 1 82.56 223 VAL B N 1
ATOM 3539 C CA . VAL B 1 223 ? -17.828 -26.891 -13.977 1 82.56 223 VAL B CA 1
ATOM 3540 C C . VAL B 1 223 ? -17.234 -27.531 -12.719 1 82.56 223 VAL B C 1
ATOM 3542 O O . VAL B 1 223 ? -17.266 -26.922 -11.641 1 82.56 223 VAL B O 1
ATOM 3545 N N . ASN B 1 224 ? -16.922 -28.797 -12.883 1 90.62 224 ASN B N 1
ATOM 3546 C CA . ASN B 1 224 ? -16.281 -29.5 -11.773 1 90.62 224 ASN B CA 1
ATOM 3547 C C . ASN B 1 224 ? -14.781 -29.234 -11.719 1 90.62 224 ASN B C 1
ATOM 3549 O O . ASN B 1 224 ? -14.094 -29.375 -12.727 1 90.62 224 ASN B O 1
ATOM 3553 N N . PRO B 1 225 ? -14.352 -28.828 -10.555 1 96.25 225 PRO B N 1
ATOM 3554 C CA . PRO B 1 225 ? -12.898 -28.719 -10.43 1 96.25 225 PRO B CA 1
ATOM 3555 C C . PRO B 1 225 ? -12.188 -30.047 -10.633 1 96.25 225 PRO B C 1
ATOM 3557 O O . PRO B 1 225 ? -12.727 -31.109 -10.289 1 96.25 225 PRO B O 1
ATOM 3560 N N . ASP B 1 226 ? -11.008 -30.031 -11.242 1 96.62 226 ASP B N 1
ATOM 3561 C CA . ASP B 1 226 ? -10.234 -31.266 -11.398 1 96.62 226 ASP B CA 1
ATOM 3562 C C . ASP B 1 226 ? -9.797 -31.812 -10.047 1 96.62 226 ASP B C 1
ATOM 3564 O O . ASP B 1 226 ? -9.758 -33.031 -9.844 1 96.62 226 ASP B O 1
ATOM 3568 N N . TYR B 1 227 ? -9.43 -30.938 -9.109 1 96.94 227 TYR B N 1
ATOM 3569 C CA . TYR B 1 227 ? -9.039 -31.312 -7.75 1 96.94 227 TYR B CA 1
ATOM 3570 C C . TYR B 1 227 ? -9.695 -30.375 -6.727 1 96.94 227 TYR B C 1
ATOM 3572 O O . TYR B 1 227 ? -9.938 -29.203 -7.016 1 96.94 227 TYR B O 1
ATOM 35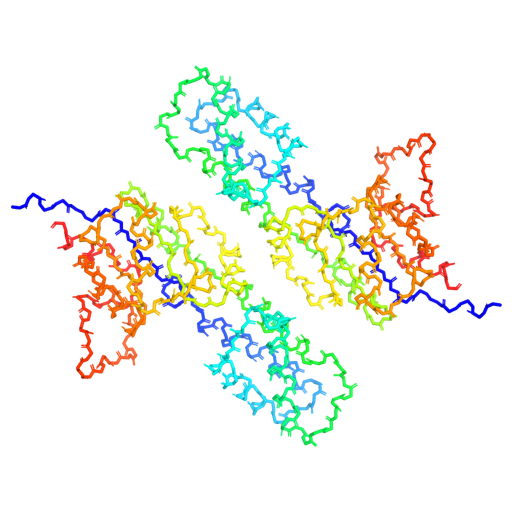80 N N . THR B 1 228 ? -10.031 -30.906 -5.562 1 96.38 228 THR B N 1
ATOM 3581 C CA . THR B 1 228 ? -10.492 -30.141 -4.406 1 96.38 228 THR B CA 1
ATOM 3582 C C . THR B 1 228 ? -9.664 -30.484 -3.17 1 96.38 228 THR B C 1
ATOM 3584 O O . THR B 1 228 ? -9.516 -31.656 -2.814 1 96.38 228 THR B O 1
ATOM 3587 N N . ILE B 1 229 ? -9.109 -29.469 -2.564 1 97.44 229 ILE B N 1
ATOM 3588 C CA . ILE B 1 229 ? -8.312 -29.656 -1.356 1 97.44 229 ILE B CA 1
ATOM 3589 C C . ILE B 1 229 ? -8.711 -28.625 -0.302 1 97.44 229 ILE B C 1
ATOM 3591 O O . ILE B 1 229 ? -9.195 -27.547 -0.635 1 97.44 229 ILE B O 1
ATOM 3595 N N . PRO B 1 230 ? -8.516 -28.906 0.987 1 95.88 230 PRO B N 1
ATOM 3596 C CA . PRO B 1 230 ? -8.984 -28 2.039 1 95.88 230 PRO B CA 1
ATOM 3597 C C . PRO B 1 230 ? -8.078 -26.781 2.215 1 95.88 230 PRO B C 1
ATOM 3599 O O . PRO B 1 230 ? -8.523 -25.75 2.721 1 95.88 230 PRO B O 1
ATOM 3602 N N . SER B 1 231 ? -6.82 -26.969 1.851 1 97.44 231 SER B N 1
ATOM 3603 C CA . SER B 1 231 ? -5.848 -25.906 2.059 1 97.44 231 SER B CA 1
ATOM 3604 C C . SER B 1 231 ? -4.832 -25.844 0.921 1 97.44 231 SER B C 1
ATOM 3606 O O . SER B 1 231 ? -4.469 -26.891 0.357 1 97.44 231 SER B O 1
ATOM 3608 N N . VAL B 1 232 ? -4.355 -24.609 0.668 1 98.56 232 VAL B N 1
ATOM 3609 C CA . VAL B 1 232 ? -3.332 -24.438 -0.359 1 98.56 232 VAL B CA 1
ATOM 3610 C C . VAL B 1 232 ? -2.08 -25.219 0.031 1 98.56 232 VAL B C 1
ATOM 3612 O O . VAL B 1 232 ? -1.289 -25.609 -0.833 1 98.56 232 VAL B O 1
ATOM 3615 N N . LEU B 1 233 ? -1.902 -25.516 1.336 1 98.44 233 LEU B N 1
ATOM 3616 C CA . LEU B 1 233 ? -0.737 -26.234 1.842 1 98.44 233 LEU B CA 1
ATOM 3617 C C . LEU B 1 233 ? -0.702 -27.656 1.302 1 98.44 233 LEU B C 1
ATOM 3619 O O . LEU B 1 233 ? 0.344 -28.312 1.331 1 98.44 233 LEU B O 1
ATOM 3623 N N . ASP B 1 234 ? -1.791 -28.125 0.731 1 98.06 234 ASP B N 1
ATOM 3624 C CA . ASP B 1 234 ? -1.875 -29.484 0.183 1 98.06 234 ASP B CA 1
ATOM 3625 C C . ASP B 1 234 ? -1.563 -29.484 -1.312 1 98.06 234 ASP B C 1
ATOM 3627 O O . ASP B 1 234 ? -1.63 -30.531 -1.962 1 98.06 234 ASP B O 1
ATOM 3631 N N . LEU B 1 235 ? -1.171 -28.391 -1.884 1 98.5 235 LEU B N 1
ATOM 3632 C CA . LEU B 1 235 ? -0.985 -28.234 -3.322 1 98.5 235 LEU B CA 1
ATOM 3633 C C . LEU B 1 235 ? 0.14 -29.125 -3.828 1 98.5 235 LEU B C 1
ATOM 3635 O O . LEU B 1 235 ? 0.044 -29.688 -4.918 1 98.5 235 LEU B O 1
ATOM 3639 N N . PRO B 1 236 ? 1.225 -29.297 -3.084 1 97.94 236 PRO B N 1
ATOM 3640 C CA . PRO B 1 236 ? 2.307 -30.156 -3.566 1 97.94 236 PRO B CA 1
ATOM 3641 C C . PRO B 1 236 ? 1.837 -31.578 -3.893 1 97.94 236 PRO B C 1
ATOM 3643 O O . PRO B 1 236 ? 2.324 -32.188 -4.848 1 97.94 236 PRO B O 1
ATOM 3646 N N . GLU B 1 237 ? 0.918 -32.062 -3.164 1 97.25 237 GLU B N 1
ATOM 3647 C CA . GLU B 1 237 ? 0.391 -33.406 -3.434 1 97.25 237 GLU B CA 1
ATOM 3648 C C . GLU B 1 237 ? -0.344 -33.438 -4.77 1 97.25 237 GLU B C 1
ATOM 3650 O O . GLU B 1 237 ? -0.259 -34.438 -5.5 1 97.25 237 GLU B O 1
ATOM 3655 N N . VAL B 1 238 ? -1.063 -32.469 -5.074 1 97.75 238 VAL B N 1
ATOM 3656 C CA . VAL B 1 238 ? -1.785 -32.375 -6.34 1 97.75 238 VAL B CA 1
ATOM 3657 C C . VAL B 1 238 ? -0.792 -32.281 -7.496 1 97.75 238 VAL B C 1
ATOM 3659 O O . VAL B 1 238 ? -0.939 -32.969 -8.508 1 97.75 238 VAL B O 1
ATOM 3662 N N . LEU B 1 239 ? 0.188 -31.438 -7.34 1 97.31 239 LEU B N 1
ATOM 3663 C CA . LEU B 1 239 ? 1.176 -31.234 -8.391 1 97.31 239 LEU B CA 1
ATOM 3664 C C . LEU B 1 239 ? 1.936 -32.531 -8.68 1 97.31 239 LEU B C 1
ATOM 3666 O O . LEU B 1 239 ? 2.318 -32.781 -9.828 1 97.31 239 LEU B O 1
ATOM 3670 N N . ALA B 1 240 ? 2.127 -33.344 -7.715 1 95.25 240 ALA B N 1
ATOM 3671 C CA . ALA B 1 240 ? 2.809 -34.625 -7.875 1 95.25 240 ALA B CA 1
ATOM 3672 C C . ALA B 1 240 ? 2.012 -35.562 -8.781 1 95.25 240 ALA B C 1
ATOM 3674 O O . ALA B 1 240 ? 2.586 -36.406 -9.469 1 95.25 240 ALA B O 1
ATOM 3675 N N . LYS B 1 241 ? 0.722 -35.375 -8.797 1 94.31 241 LYS B N 1
ATOM 3676 C CA . LYS B 1 241 ? -0.15 -36.219 -9.617 1 94.31 241 LYS B CA 1
ATOM 3677 C C . LYS B 1 241 ? -0.181 -35.75 -11.062 1 94.31 241 LYS B C 1
ATOM 3679 O O . LYS B 1 241 ? -0.623 -36.469 -11.961 1 94.31 241 LYS B O 1
ATOM 3684 N N . LEU B 1 242 ? 0.17 -34.562 -11.297 1 92.12 242 LEU B N 1
ATOM 3685 C CA . LEU B 1 242 ? 0.115 -33.938 -12.625 1 92.12 242 LEU B CA 1
ATOM 3686 C C . LEU B 1 242 ? 1.436 -34.125 -13.367 1 92.12 242 LEU B C 1
ATOM 3688 O O . LEU B 1 242 ? 1.545 -33.781 -14.547 1 92.12 242 LEU B O 1
ATOM 3692 N N . LYS B 1 243 ? 2.506 -34.656 -12.789 1 77.31 243 LYS B N 1
ATOM 3693 C CA . LYS B 1 243 ? 3.775 -34.969 -13.438 1 77.31 243 LYS B CA 1
ATOM 3694 C C . LYS B 1 243 ? 3.666 -36.25 -14.281 1 77.31 243 LYS B C 1
ATOM 3696 O O . LYS B 1 243 ? 2.893 -37.156 -13.961 1 77.31 243 LYS B O 1
#

Foldseek 3Di:
DPLDAQAEEEEEDDPAQKPLVVLLVVLLVVLLVVCCVQPNNPCSVQLSVQLVVCVVVDDDDPVPPDDPLRVSLVSSQVSCCVRVPNPPRPDVCSSVVSSCSSLVSSLVVIERDPLSVVVLQVCVVRHAYEYAYEDADVSVVSNCVSHVCCVSHLYYHYQNVDPGGFLDLVSVVVVCVSVVHAQQSYEFEDADQRGGQNSSVVNPHVFYEHADLPDDDDDPPGDDGPYYDPHVSCVVVVSVVSD/DPLPAFAEEEEEDDPAQKPLVVLLVVLLVVLLVVCCVQPNNPCSVQLSVQLVVCVVVDDDDPVPPDDPLRVSLVSSQVSCCVRVPNPRRPDVCSSVVSSCSSLVSSLVVIERDPLSVVVLQVCVVRHAYEYAYEDADVSVVSNCVSHVCCVSHLYYHYQNVDPGGFLDLVSVVVVCVSVVHAQQSYEFEDADQRGGQNSSVVNPHVFYEHADLPDDDDDPPGDDGPYYDPHVSCVVVVSVVSD

Nearest PDB structures (foldseek):
  4knw-assembly1_A  TM=9.568E-01  e=3.362E-30  Homo sapiens
  4knv-assembly1_A  TM=9.615E-01  e=5.355E-30  Homo sapiens
  2gfh-assembly1_A  TM=9.604E-01  e=5.676E-30  Mus musculus
  4knv-assembly2_B  TM=9.698E-01  e=1.241E-28  Homo sapiens
  3qnm-assembly1_A  TM=7.694E-01  e=1.670E-12  Bacteroides thetaiotaomicron

Radius of gyration: 25.18 Å; Cα contacts (8 Å, |Δi|>4): 758; chains: 2; bounding box: 68×80×49 Å

Sequence (486 aa):
MNSKGIKAILLDLDNTLIDTAGAGGVAIQKVTELLKTTLGHEHTIDICDRFKHKLLHETFDPAGGRTIDEVRISHWEESIQEVMGGSPSSNPTLASECYYLWKNTRLEILTITPPVLTLLKQLRTSHKLLLLTNGETQTQREKVVVLGCQGLFDAVVVGGEHAEEKPAHSIFTHCFGLLGVQAHDCVMVGDSLDTDIVGGFNAGVRATVWINNGGVCPLEGSVNPDYTIPSVLDLPEVLAKLKMNSKGIKAILLDLDNTLIDTAGAGGVAIQKVTELLKTTLGHEHTIDICDRFKHKLLHETFDPAGGRTIDEVRISHWEESIQEVMGGSPSSNPTLASECYYLWKNTRLEILTITPPVLTLLKQLRTSHKLLLLTNGETQTQREKVVVLGCQGLFDAVVVGGEHAEEKPAHSIFTHCFGLLGVQAHDCVMVGDSLDTDIVGGFNAGVRATVWINNGGVCPLEGSVNPDYTIPSVLDLPEVLAKLK

Secondary structure (DSSP, 8-state):
-------EEEE--BTTTB-HHHHHHHHHHHHHHHHHHHH-STTHHHHHHHHHHHHHT----GGGS--HHHHHHHHHHHHHHHHHTSPPPS-TTHHHHHHHHHHHHHHHH----HHHHHHHHHHHTTSEEEEEE-S-HHHHHHHHHHHT-GGG-SEEEEGGGSS--TT-HHHHHHHHHHHT--GGGEEEEES-IIIIIHHHHHHT-SEEEEE--SS-PPPTTSPPPSEEES-GGGHHHHHHHH-/-------EEEE--BTTTB-HHHHHHHHHHHHHHHHHHHH-STTHHHHHHHHHHHHHT----GGGS--HHHHHHHHHHHHHHHHHTSPPPS-TTHHHHHHHHHHHHHHHH----HHHHHHHHHHHTTSEEEEEE-S-HHHHHHHHHHHT-GGG-SEEEEGGGSS--TT-HHHHHHHHHHHT--GGGEEEEES-IIIIIHHHHHHT-SEEEEE--SS-PPPTTSPPPSEEES-GGGHHHHHHHH-

Organism: NCBI:txid62062

pLDDT: mean 93.01, std 10.27, range [32.09, 98.94]

Solvent-accessible surface area (backbone atoms only — not comparable to full-atom values): 26366 Å² total; per-residue (Å²): 126,89,78,71,51,67,46,31,40,39,32,31,41,75,56,41,61,31,64,48,66,62,28,50,53,54,14,50,53,56,39,40,52,54,41,30,74,73,74,34,76,70,64,36,67,58,28,53,52,44,28,53,52,47,61,76,68,60,81,85,55,83,85,70,82,53,52,70,65,57,53,49,24,46,39,38,40,52,22,47,28,69,71,64,69,64,54,75,62,96,51,89,56,50,31,53,51,43,38,40,49,31,52,42,44,25,57,68,63,49,49,63,48,69,70,56,47,54,49,48,58,56,48,46,74,72,27,48,32,31,40,48,30,68,50,53,49,69,67,47,52,50,48,46,55,59,44,60,49,66,77,67,34,80,43,78,44,51,20,48,74,46,98,49,34,71,38,42,55,65,47,52,53,51,51,29,60,76,69,72,52,57,45,65,30,24,34,30,37,20,48,42,61,76,29,38,36,43,16,29,56,74,49,44,34,59,41,26,38,34,40,48,74,75,78,72,77,81,60,89,90,52,80,75,57,75,37,77,39,62,43,67,86,54,44,67,64,56,55,63,68,66,94,126,85,78,73,52,71,47,31,40,39,31,32,42,76,57,41,59,30,61,47,67,61,29,50,52,53,15,51,55,53,38,41,53,54,39,30,74,74,72,36,76,68,65,35,68,58,28,52,52,44,28,52,52,47,60,75,66,60,82,83,53,82,85,69,80,54,51,71,66,57,54,49,24,46,39,38,42,51,22,46,28,68,71,63,69,63,54,75,61,94,50,87,55,48,31,50,53,44,38,41,50,29,51,44,44,25,57,66,64,48,50,63,47,69,70,56,47,53,50,48,57,56,46,49,76,73,28,48,32,32,40,47,30,69,51,52,49,69,67,50,52,51,50,45,56,60,46,60,47,64,78,67,34,80,41,78,45,52,19,49,74,47,98,51,34,71,38,42,54,64,47,50,52,51,50,29,59,76,69,71,52,56,44,64,29,25,34,31,36,18,47,42,61,76,29,39,36,43,15,27,55,75,50,44,34,61,42,25,37,33,40,49,75,77,80,72,77,83,60,89,90,53,82,73,57,76,38,77,40,60,43,67,88,54,43,67,64,55,54,63,68,65,97

InterPro domains:
  IPR006439 HAD hydrolase, subfamily IA [TIGR01549] (126-204)
  IPR011950 HAD-superfamily hydrolase, subfamily IA, CTE7 [TIGR02253] (6-235)
  IPR023214 HAD superfamily [G3DSA:3.40.50.1000] (107-243)
  IPR036412 HAD-like superfamily [SSF56784] (1-242)
  IPR051400 HAD-like hydrolase superfamily enzymes [PTHR46470] (1-242)